Protein AF-A0A2V8G5S5-F1 (afdb_monomer)

Structure (mmCIF, N/CA/C/O backbone):
data_AF-A0A2V8G5S5-F1
#
_entry.id   AF-A0A2V8G5S5-F1
#
loop_
_atom_site.group_PDB
_atom_site.id
_atom_site.type_symbol
_atom_site.label_atom_id
_atom_site.label_alt_id
_atom_site.label_comp_id
_atom_site.label_asym_id
_atom_site.label_entity_id
_atom_site.label_seq_id
_atom_site.pdbx_PDB_ins_code
_atom_site.Cartn_x
_atom_site.Cartn_y
_atom_site.Cartn_z
_atom_site.occupancy
_atom_site.B_iso_or_equiv
_atom_site.auth_seq_id
_atom_site.auth_comp_id
_atom_site.auth_asym_id
_atom_site.auth_atom_id
_atom_site.pdbx_PDB_model_num
ATOM 1 N N . MET A 1 1 ? 33.294 -51.154 -13.057 1.00 54.50 1 MET A N 1
ATOM 2 C CA . MET A 1 1 ? 32.362 -50.187 -13.689 1.00 54.50 1 MET A CA 1
ATOM 3 C C . MET A 1 1 ? 30.948 -50.257 -13.119 1.00 54.50 1 MET A C 1
ATOM 5 O O . MET A 1 1 ? 30.392 -49.213 -12.820 1.00 54.50 1 MET A O 1
ATOM 9 N N . THR A 1 2 ? 30.385 -51.440 -12.871 1.00 52.16 2 THR A N 1
ATOM 10 C CA . THR A 1 2 ? 29.010 -51.625 -12.357 1.00 52.16 2 THR A CA 1
ATOM 11 C C . THR A 1 2 ? 28.725 -50.939 -11.013 1.00 52.16 2 THR A C 1
ATOM 13 O O . THR A 1 2 ? 27.671 -50.340 -10.860 1.00 52.16 2 THR A O 1
ATOM 16 N N . ARG A 1 3 ? 29.678 -50.915 -10.066 1.00 47.66 3 ARG A N 1
ATOM 17 C CA . ARG A 1 3 ? 29.487 -50.247 -8.757 1.00 47.66 3 ARG A CA 1
ATOM 18 C C . ARG A 1 3 ? 29.472 -48.708 -8.816 1.00 47.66 3 ARG A C 1
ATOM 20 O O . ARG A 1 3 ? 28.821 -48.084 -7.989 1.00 47.66 3 ARG A O 1
ATOM 27 N N . LEU A 1 4 ? 30.144 -48.103 -9.801 1.00 49.38 4 LEU A N 1
ATOM 28 C CA . LEU A 1 4 ? 30.165 -46.644 -10.006 1.00 49.38 4 LEU A CA 1
ATOM 29 C C . LEU A 1 4 ? 28.876 -46.144 -10.676 1.00 49.38 4 LEU A C 1
ATOM 31 O O . LEU A 1 4 ? 28.381 -45.076 -10.333 1.00 49.38 4 LEU A O 1
ATOM 35 N N . ILE A 1 5 ? 28.291 -46.952 -11.565 1.00 56.41 5 ILE A N 1
ATOM 36 C CA . ILE A 1 5 ? 27.009 -46.651 -12.218 1.00 56.41 5 ILE A CA 1
ATOM 37 C C . ILE A 1 5 ? 25.855 -46.745 -11.208 1.00 56.41 5 ILE A C 1
ATOM 39 O O . ILE A 1 5 ? 24.982 -45.884 -11.203 1.00 56.41 5 ILE A O 1
ATOM 43 N N . SER A 1 6 ? 25.880 -47.723 -10.294 1.00 50.94 6 SER A N 1
ATOM 44 C CA . SER A 1 6 ? 24.874 -47.837 -9.227 1.00 50.94 6 SER A CA 1
ATOM 45 C C . SER A 1 6 ? 24.941 -46.689 -8.211 1.00 50.94 6 SER A C 1
ATOM 47 O O . SER A 1 6 ? 23.897 -46.223 -7.768 1.00 50.94 6 SER A O 1
ATOM 49 N N . ALA A 1 7 ? 26.139 -46.194 -7.875 1.00 52.56 7 ALA A N 1
ATOM 50 C CA . ALA A 1 7 ? 26.301 -45.033 -6.994 1.00 52.56 7 ALA A CA 1
ATOM 51 C C . ALA A 1 7 ? 25.829 -43.726 -7.659 1.00 52.56 7 ALA A C 1
ATOM 53 O O . ALA A 1 7 ? 25.175 -42.914 -7.009 1.00 52.56 7 ALA A O 1
ATOM 54 N N . ALA A 1 8 ? 26.083 -43.553 -8.962 1.00 54.91 8 ALA A N 1
ATOM 55 C CA . ALA A 1 8 ? 25.561 -42.425 -9.736 1.00 54.91 8 ALA A CA 1
ATOM 56 C C . ALA A 1 8 ? 24.026 -42.471 -9.873 1.00 54.91 8 ALA A C 1
ATOM 58 O O . ALA A 1 8 ? 23.377 -41.437 -9.750 1.00 54.91 8 ALA A O 1
ATOM 59 N N . LEU A 1 9 ? 23.431 -43.661 -10.045 1.00 53.91 9 LEU A N 1
ATOM 60 C CA . LEU A 1 9 ? 21.970 -43.829 -10.055 1.00 53.91 9 LEU A CA 1
ATOM 61 C C . LEU A 1 9 ? 21.334 -43.545 -8.685 1.00 53.91 9 LEU A C 1
ATOM 63 O O . LEU A 1 9 ? 20.266 -42.949 -8.627 1.00 53.91 9 LEU A O 1
ATOM 67 N N . LEU A 1 10 ? 21.984 -43.936 -7.584 1.00 53.97 10 LEU A N 1
ATOM 68 C CA . LEU A 1 10 ? 21.520 -43.641 -6.222 1.00 53.97 10 LEU A CA 1
ATOM 69 C C . LEU A 1 10 ? 21.639 -42.150 -5.871 1.00 53.97 10 LEU A C 1
ATOM 71 O O . LEU A 1 10 ? 20.779 -41.639 -5.166 1.00 53.97 10 LEU A O 1
ATOM 75 N N . LEU A 1 11 ? 22.635 -41.437 -6.410 1.00 53.69 11 LEU A N 1
ATOM 76 C CA . LEU A 1 11 ? 22.745 -39.973 -6.308 1.00 53.69 11 LEU A CA 1
ATOM 77 C C . LEU A 1 11 ? 21.720 -39.233 -7.189 1.00 53.69 11 LEU A C 1
ATOM 79 O O . LEU A 1 11 ? 21.253 -38.169 -6.799 1.00 53.69 11 LEU A O 1
ATOM 83 N N . LEU A 1 12 ? 21.317 -39.810 -8.328 1.00 51.91 12 LEU A N 1
ATOM 84 C CA . LEU A 1 12 ? 20.213 -39.311 -9.167 1.00 51.91 12 LEU A CA 1
ATOM 85 C C . LEU A 1 12 ? 18.824 -39.591 -8.560 1.00 51.91 12 LEU A C 1
ATOM 87 O O . LEU A 1 12 ? 17.897 -38.816 -8.776 1.00 51.91 12 LEU A O 1
ATOM 91 N N . LEU A 1 13 ? 18.680 -40.667 -7.780 1.00 49.03 13 LEU A N 1
ATOM 92 C CA . LEU A 1 13 ? 17.460 -41.006 -7.030 1.00 49.03 13 LEU A CA 1
ATOM 93 C C . LEU A 1 13 ? 17.391 -40.336 -5.647 1.00 49.03 13 LEU A C 1
ATOM 95 O O . LEU A 1 13 ? 16.320 -40.289 -5.050 1.00 49.03 13 LEU A O 1
ATOM 99 N N . ALA A 1 14 ? 18.507 -39.789 -5.158 1.00 43.12 14 ALA A N 1
ATOM 100 C CA . ALA A 1 14 ? 18.584 -38.943 -3.968 1.00 43.12 14 ALA A CA 1
ATOM 101 C C . ALA A 1 14 ? 18.381 -37.451 -4.291 1.00 43.12 14 ALA A C 1
ATOM 103 O O . ALA A 1 14 ? 18.817 -36.583 -3.532 1.00 43.12 14 ALA A O 1
ATOM 104 N N . ALA A 1 15 ? 17.701 -37.133 -5.400 1.00 47.72 15 ALA A N 1
ATOM 105 C CA . ALA A 1 15 ? 17.061 -35.833 -5.523 1.00 47.72 15 ALA A CA 1
ATOM 106 C C . ALA A 1 15 ? 16.118 -35.673 -4.317 1.00 47.72 15 ALA A C 1
ATOM 108 O O . ALA A 1 15 ? 15.362 -36.604 -4.021 1.00 47.72 15 ALA A O 1
ATOM 109 N N . PRO A 1 16 ? 16.152 -34.547 -3.586 1.00 44.97 16 PRO A N 1
ATOM 110 C CA . PRO A 1 16 ? 15.206 -34.348 -2.508 1.00 44.97 16 PRO A CA 1
ATOM 111 C C . PRO A 1 16 ? 13.803 -34.426 -3.114 1.00 44.97 16 PRO A C 1
ATOM 113 O O . PRO A 1 16 ? 13.410 -33.580 -3.913 1.00 44.97 16 PRO A O 1
ATOM 116 N N . ALA A 1 17 ? 13.038 -35.443 -2.715 1.00 45.62 17 ALA A N 1
ATOM 117 C CA . ALA A 1 17 ? 11.616 -35.605 -3.009 1.00 45.62 17 ALA A CA 1
ATOM 118 C C . ALA A 1 17 ? 10.755 -34.565 -2.259 1.00 45.62 17 ALA A C 1
ATOM 120 O O . ALA A 1 17 ? 9.643 -34.846 -1.826 1.00 45.62 17 ALA A O 1
ATOM 121 N N . GLY A 1 18 ? 11.278 -33.353 -2.088 1.00 42.47 18 GLY A N 1
ATOM 122 C CA . GLY A 1 18 ? 10.498 -32.164 -1.835 1.00 42.47 18 GLY A CA 1
ATOM 123 C C . GLY A 1 18 ? 10.305 -31.475 -3.172 1.00 42.47 18 GLY A C 1
ATOM 124 O O . GLY A 1 18 ? 11.029 -30.537 -3.488 1.00 42.47 18 GLY A O 1
ATOM 125 N N . ALA A 1 19 ? 9.331 -31.924 -3.965 1.00 45.88 19 ALA A N 1
ATOM 126 C CA . ALA A 1 19 ? 8.718 -31.002 -4.906 1.00 45.88 19 ALA A CA 1
ATOM 127 C C . ALA A 1 19 ? 8.037 -29.930 -4.045 1.00 45.88 19 ALA A C 1
ATOM 129 O O . ALA A 1 19 ? 6.900 -30.098 -3.607 1.00 45.88 19 ALA A O 1
ATOM 130 N N . ALA A 1 20 ? 8.773 -28.871 -3.707 1.00 51.22 20 ALA A N 1
ATOM 131 C CA . ALA A 1 20 ? 8.175 -27.661 -3.182 1.00 51.22 20 ALA A CA 1
ATOM 132 C C . ALA A 1 20 ? 7.328 -27.105 -4.326 1.00 51.22 20 ALA A C 1
ATOM 134 O O . ALA A 1 20 ? 7.839 -26.482 -5.253 1.00 51.22 20 ALA A O 1
ATOM 135 N N . SER A 1 21 ? 6.042 -27.446 -4.326 1.00 68.69 21 SER A N 1
ATOM 136 C CA . SER A 1 21 ? 5.095 -26.808 -5.225 1.00 68.69 21 SER A CA 1
ATOM 137 C C . SER A 1 21 ? 5.083 -25.324 -4.881 1.00 68.69 21 SER A C 1
ATOM 139 O O . SER A 1 21 ? 4.935 -24.973 -3.717 1.00 68.69 21 SER A O 1
ATOM 141 N N . SER A 1 22 ? 5.230 -24.445 -5.869 1.00 81.19 22 SER A N 1
ATOM 142 C CA . SER A 1 22 ? 5.062 -23.000 -5.658 1.00 81.19 22 SER A CA 1
ATOM 143 C C . SER A 1 22 ? 3.600 -22.618 -5.390 1.00 81.19 22 SER A C 1
ATOM 145 O O . SER A 1 22 ? 3.324 -21.484 -5.012 1.00 81.19 22 SER A O 1
ATOM 147 N N . PHE A 1 23 ? 2.665 -23.557 -5.575 1.00 89.50 23 PHE A N 1
ATOM 148 C CA . PHE A 1 23 ? 1.223 -23.344 -5.467 1.00 89.50 23 PHE A CA 1
ATOM 149 C C . PHE A 1 23 ? 0.555 -24.385 -4.564 1.00 89.50 23 PHE A C 1
ATOM 151 O O . PHE A 1 23 ? 1.030 -25.522 -4.477 1.00 89.50 23 PHE A O 1
ATOM 158 N N . ASP A 1 24 ? -0.560 -24.025 -3.920 1.00 88.50 24 ASP A N 1
ATOM 159 C CA . ASP A 1 24 ? -1.334 -24.980 -3.110 1.00 88.50 24 ASP A CA 1
ATOM 160 C C . ASP A 1 24 ? -1.749 -26.188 -3.982 1.00 88.50 24 ASP A C 1
ATOM 162 O O . ASP A 1 24 ? -2.400 -26.007 -5.015 1.00 88.50 24 ASP A O 1
ATOM 166 N N . PRO A 1 25 ? -1.409 -27.435 -3.598 1.00 87.19 25 PRO A N 1
ATOM 167 C CA . PRO A 1 25 ? -1.705 -28.625 -4.400 1.00 87.19 25 PRO A CA 1
ATOM 168 C C . PRO A 1 25 ? -3.206 -28.905 -4.577 1.00 87.19 25 PRO A C 1
ATOM 170 O O . PRO A 1 25 ? -3.583 -29.754 -5.383 1.00 87.19 25 PRO A O 1
ATOM 173 N N . ARG A 1 26 ? -4.087 -28.223 -3.832 1.00 87.94 26 ARG A N 1
ATOM 174 C CA . ARG A 1 26 ? -5.545 -28.300 -4.023 1.00 87.94 26 ARG A CA 1
ATOM 175 C C . ARG A 1 26 ? -6.038 -27.431 -5.178 1.00 87.94 26 ARG A C 1
ATOM 177 O O . ARG A 1 26 ? -7.208 -27.539 -5.557 1.00 87.94 26 ARG A O 1
ATOM 184 N N . TYR A 1 27 ? -5.201 -26.554 -5.721 1.00 91.75 27 TYR A N 1
ATOM 185 C CA . TYR A 1 27 ? -5.570 -25.702 -6.844 1.00 91.75 27 TYR A CA 1
ATOM 186 C C . TYR A 1 27 ? -5.623 -26.494 -8.142 1.00 91.75 27 TYR A C 1
ATOM 188 O O . TYR A 1 27 ? -4.686 -27.179 -8.545 1.00 91.75 27 TYR A O 1
ATOM 196 N N . ARG A 1 28 ? -6.775 -26.398 -8.803 1.00 94.44 28 ARG A N 1
ATOM 197 C CA . ARG A 1 28 ? -7.067 -26.979 -10.107 1.00 94.44 28 ARG A CA 1
ATOM 198 C C . ARG A 1 28 ? -6.999 -25.856 -11.127 1.00 94.44 28 ARG A C 1
ATOM 200 O O . ARG A 1 28 ? -7.981 -25.154 -11.373 1.00 94.44 28 ARG A O 1
ATOM 207 N N . PHE A 1 29 ? -5.813 -25.678 -11.694 1.00 95.69 29 PHE A N 1
ATOM 208 C CA . PHE A 1 29 ? -5.581 -24.638 -12.682 1.00 95.69 29 PHE A CA 1
ATOM 209 C C . PHE A 1 29 ? -6.326 -24.920 -13.989 1.00 95.69 29 PHE A C 1
ATOM 211 O O . PHE A 1 29 ? -6.363 -26.042 -14.497 1.00 95.69 29 PHE A O 1
ATOM 218 N N . ARG A 1 30 ? -6.894 -23.858 -14.551 1.00 97.50 30 ARG A N 1
ATOM 219 C CA . ARG A 1 30 ? -7.439 -23.776 -15.904 1.00 97.50 30 ARG A CA 1
ATOM 220 C C . ARG A 1 30 ? -6.658 -22.722 -16.674 1.00 97.50 30 ARG A C 1
ATOM 222 O O . ARG A 1 30 ? -5.983 -21.885 -16.082 1.00 97.50 30 ARG A O 1
ATOM 229 N N . ARG A 1 31 ? -6.750 -22.779 -18.001 1.00 97.81 31 ARG A N 1
ATOM 230 C CA . ARG A 1 31 ? -6.117 -21.811 -18.900 1.00 97.81 31 ARG A CA 1
ATOM 231 C C . ARG A 1 31 ? -7.164 -21.033 -19.684 1.00 97.81 31 ARG A C 1
ATOM 233 O O . ARG A 1 31 ? -8.139 -21.622 -20.148 1.00 97.81 31 ARG A O 1
ATOM 240 N N . LEU A 1 32 ? -6.913 -19.746 -19.870 1.00 98.44 32 LEU A N 1
ATOM 241 C CA . LEU A 1 32 ? -7.652 -18.840 -20.737 1.00 98.44 32 LEU A CA 1
ATOM 242 C C . LEU A 1 32 ? -6.658 -18.236 -21.745 1.00 98.44 32 LEU A C 1
ATOM 244 O O . LEU A 1 32 ? -5.900 -17.338 -21.378 1.00 98.44 32 LEU A O 1
ATOM 248 N N . PRO A 1 33 ? -6.584 -18.773 -22.976 1.00 98.44 33 PRO A N 1
ATOM 249 C CA . PRO A 1 33 ? -5.738 -18.211 -24.022 1.00 98.44 33 PRO A CA 1
ATOM 250 C C . PRO A 1 33 ? -6.378 -16.964 -24.646 1.00 98.44 33 PRO A C 1
ATOM 252 O O . PRO A 1 33 ? -7.592 -16.921 -24.855 1.00 98.44 33 PRO A O 1
ATOM 255 N N . THR A 1 34 ? -5.544 -15.990 -24.988 1.00 98.19 34 THR A N 1
ATOM 256 C CA . THR A 1 34 ? -5.871 -14.806 -25.791 1.00 98.19 34 THR A CA 1
ATOM 257 C C . THR A 1 34 ? -4.921 -14.728 -26.997 1.00 98.19 34 THR A C 1
ATOM 259 O O . THR A 1 34 ? -4.270 -15.722 -27.324 1.00 98.19 34 THR A O 1
ATOM 262 N N . GLU A 1 35 ? -4.854 -13.591 -27.697 1.00 97.12 35 GLU A N 1
ATOM 263 C CA . GLU A 1 35 ? -3.946 -13.424 -28.841 1.00 97.12 35 GLU A CA 1
ATOM 264 C C . GLU A 1 35 ? -2.476 -13.419 -28.395 1.00 97.12 35 GLU A C 1
ATOM 266 O O . GLU A 1 35 ? -1.646 -14.092 -29.007 1.00 97.12 35 GLU A O 1
ATOM 271 N N . HIS A 1 36 ? -2.171 -12.720 -27.297 1.00 97.88 36 HIS A N 1
ATOM 272 C CA . HIS A 1 36 ? -0.804 -12.494 -26.820 1.00 97.88 36 HIS A CA 1
ATOM 273 C C . HIS A 1 36 ? -0.503 -13.121 -25.450 1.00 97.88 36 HIS A C 1
ATOM 275 O O . HIS A 1 36 ? 0.644 -13.080 -24.989 1.00 97.88 36 HIS A O 1
ATOM 281 N N . PHE A 1 37 ? -1.497 -13.718 -24.783 1.00 98.44 37 PHE A N 1
ATOM 282 C CA . PHE A 1 37 ? -1.347 -14.244 -23.426 1.00 98.44 37 PHE A CA 1
ATOM 283 C C . PHE A 1 37 ? -1.980 -15.621 -23.218 1.00 98.44 37 PHE A C 1
ATOM 285 O O . PHE A 1 37 ? -2.899 -16.047 -23.917 1.00 98.44 37 PHE A O 1
ATOM 292 N N . ILE A 1 38 ? -1.496 -16.321 -22.190 1.00 98.50 38 ILE A N 1
ATOM 293 C CA . ILE A 1 38 ? -2.189 -17.468 -21.594 1.00 98.50 38 ILE A CA 1
ATOM 294 C C . ILE A 1 38 ? -2.334 -17.194 -20.103 1.00 98.50 38 ILE A C 1
ATOM 296 O O . ILE A 1 38 ? -1.340 -17.213 -19.376 1.00 98.50 38 ILE A O 1
ATOM 300 N N . VAL A 1 39 ? -3.569 -16.971 -19.654 1.00 98.50 39 VAL A N 1
ATOM 301 C CA . VAL A 1 39 ? -3.878 -16.754 -18.237 1.00 98.50 39 VAL A CA 1
ATOM 302 C C . VAL A 1 39 ? -4.182 -18.094 -17.568 1.00 98.50 39 VAL A C 1
ATOM 304 O O . VAL A 1 39 ? -5.139 -18.777 -17.933 1.00 98.50 39 VAL A O 1
ATOM 307 N N . TYR A 1 40 ? -3.369 -18.475 -16.590 1.00 97.88 40 TYR A N 1
ATOM 308 C CA . TYR A 1 40 ? -3.563 -19.610 -15.697 1.00 97.88 40 TYR A CA 1
ATOM 309 C C . TYR A 1 40 ? -4.219 -19.114 -14.414 1.00 97.88 40 TYR A C 1
ATOM 311 O O . TYR A 1 40 ? -3.721 -18.186 -13.788 1.00 97.88 40 TYR A O 1
ATOM 319 N N . PHE A 1 41 ? -5.324 -19.733 -14.022 1.00 96.62 41 PHE A N 1
ATOM 320 C CA . PHE A 1 41 ? -6.088 -19.357 -12.830 1.00 96.62 41 PHE A CA 1
ATOM 321 C C . PHE A 1 41 ? -6.697 -20.607 -12.204 1.00 96.62 41 PHE A C 1
ATOM 323 O O . PHE A 1 41 ? -6.937 -21.596 -12.908 1.00 96.62 41 PHE A O 1
ATOM 330 N N . HIS A 1 42 ? -6.962 -20.593 -10.901 1.00 94.69 42 HIS A N 1
ATOM 331 C CA . HIS A 1 42 ? -7.543 -21.752 -10.215 1.00 94.69 42 HIS A CA 1
ATOM 332 C C . HIS A 1 42 ? -9.053 -21.586 -9.981 1.00 94.69 42 HIS A C 1
ATOM 334 O O . HIS A 1 42 ? -9.720 -20.704 -10.536 1.00 94.69 42 HIS A O 1
ATOM 340 N N . GLN A 1 43 ? -9.669 -22.533 -9.277 1.00 93.56 43 GLN A N 1
ATOM 341 C CA . GLN A 1 43 ? -11.100 -22.490 -8.987 1.00 93.56 43 GLN A CA 1
ATOM 342 C C . GLN A 1 43 ? -11.508 -21.193 -8.259 1.00 93.56 43 GLN A C 1
ATOM 344 O O . GLN A 1 43 ? -10.815 -20.710 -7.379 1.00 93.56 43 GLN A O 1
ATOM 349 N N . GLY A 1 44 ? -12.668 -20.630 -8.608 1.00 89.31 44 GLY A N 1
ATOM 350 C CA . GLY A 1 44 ? -13.168 -19.382 -8.007 1.00 89.31 44 GLY A CA 1
ATOM 351 C C . GLY A 1 44 ? -12.714 -18.092 -8.702 1.00 89.31 44 GLY A C 1
ATOM 352 O O . GLY A 1 44 ? -13.397 -17.083 -8.578 1.00 89.31 44 GLY A O 1
ATOM 353 N N . GLU A 1 45 ? -11.664 -18.124 -9.527 1.00 92.31 45 GLU A N 1
ATOM 354 C CA . GLU A 1 45 ? -11.076 -16.909 -10.125 1.00 92.31 45 GLU A CA 1
ATOM 355 C C . GLU A 1 45 ? -11.501 -16.630 -11.574 1.00 92.31 45 GLU A C 1
ATOM 357 O O . GLU A 1 45 ? -11.005 -15.697 -12.196 1.00 92.31 45 GLU A O 1
ATOM 362 N N . ALA A 1 46 ? -12.424 -17.410 -12.147 1.00 93.19 46 ALA A N 1
ATOM 363 C CA . ALA A 1 46 ? -12.746 -17.337 -13.580 1.00 93.19 46 ALA A CA 1
ATOM 364 C C . ALA A 1 46 ? -13.148 -15.928 -14.056 1.00 93.19 46 ALA A C 1
ATOM 366 O O . ALA A 1 46 ? -12.752 -15.505 -15.141 1.00 93.19 46 ALA A O 1
ATOM 367 N N . ARG A 1 47 ? -13.908 -15.189 -13.237 1.00 90.38 47 ARG A N 1
ATOM 368 C CA . ARG A 1 47 ? -14.298 -13.804 -13.539 1.00 90.38 47 ARG A CA 1
ATOM 369 C C . ARG A 1 47 ? -13.095 -12.861 -13.513 1.00 90.38 47 ARG A C 1
ATOM 371 O O . ARG A 1 47 ? -12.923 -12.072 -14.436 1.00 90.38 47 ARG A O 1
ATOM 378 N N . LEU A 1 48 ? -12.256 -12.984 -12.486 1.00 91.56 48 LEU A N 1
ATOM 379 C CA . LEU A 1 48 ? -11.058 -12.166 -12.321 1.00 91.56 48 LEU A CA 1
ATOM 380 C C . LEU A 1 48 ? -10.050 -12.428 -13.452 1.00 91.56 48 LEU A C 1
ATOM 382 O O . LEU A 1 48 ? -9.501 -11.487 -14.015 1.00 91.56 48 LEU A O 1
ATOM 386 N N . ALA A 1 49 ? -9.892 -13.690 -13.861 1.00 95.62 49 ALA A N 1
ATOM 387 C CA . ALA A 1 49 ? -9.057 -14.093 -14.990 1.00 95.62 49 ALA A CA 1
ATOM 388 C C . ALA A 1 49 ? -9.559 -13.528 -16.328 1.00 95.62 49 ALA A C 1
ATOM 390 O O . ALA A 1 49 ? -8.755 -13.057 -17.127 1.00 95.62 49 ALA A O 1
ATOM 391 N N . ALA A 1 50 ? -10.875 -13.532 -16.571 1.00 95.81 50 ALA A N 1
ATOM 392 C CA . ALA A 1 50 ? -11.456 -12.935 -17.775 1.00 95.81 50 ALA A CA 1
ATOM 393 C C . ALA A 1 50 ? -11.223 -11.416 -17.837 1.00 95.81 50 ALA A C 1
ATOM 395 O O . ALA A 1 50 ? -10.898 -10.880 -18.896 1.00 95.81 50 ALA A O 1
ATOM 396 N N . ARG A 1 51 ? -11.335 -10.730 -16.693 1.00 93.44 51 ARG A N 1
ATOM 397 C CA . ARG A 1 51 ? -11.043 -9.297 -16.574 1.00 93.44 51 ARG A CA 1
ATOM 398 C C . ARG A 1 51 ? -9.560 -9.002 -16.809 1.00 93.44 51 ARG A C 1
ATOM 400 O O . ARG A 1 51 ? -9.236 -8.143 -17.623 1.00 93.44 51 ARG A O 1
ATOM 407 N N . LEU A 1 52 ? -8.671 -9.764 -16.169 1.00 95.81 52 LEU A N 1
ATOM 408 C CA . LEU A 1 52 ? -7.225 -9.649 -16.361 1.00 95.81 52 LEU A CA 1
ATOM 409 C C . LEU A 1 52 ? -6.815 -9.909 -17.817 1.00 95.81 52 LEU A C 1
ATOM 411 O O . LEU A 1 52 ? -5.964 -9.204 -18.337 1.00 95.81 52 LEU A O 1
ATOM 415 N N . ALA A 1 53 ? -7.441 -10.872 -18.497 1.00 98.06 53 ALA A N 1
ATOM 416 C CA . ALA A 1 53 ? -7.182 -11.149 -19.908 1.00 98.06 53 ALA A CA 1
ATOM 417 C C . ALA A 1 53 ? -7.511 -9.948 -20.816 1.00 98.06 53 ALA A C 1
ATOM 419 O O . ALA A 1 53 ? -6.745 -9.637 -21.726 1.00 98.06 53 ALA A O 1
ATOM 420 N N . ALA A 1 54 ? -8.622 -9.249 -20.556 1.00 97.44 54 ALA A N 1
ATOM 421 C CA . ALA A 1 54 ? -8.985 -8.043 -21.300 1.00 97.44 54 ALA A CA 1
ATOM 422 C C . ALA A 1 54 ? -7.998 -6.891 -21.045 1.00 97.44 54 ALA A C 1
ATOM 424 O O . ALA A 1 54 ? -7.543 -6.257 -21.997 1.00 97.44 54 ALA A O 1
ATOM 425 N N . ILE A 1 55 ? -7.632 -6.674 -19.776 1.00 96.62 55 ILE A N 1
ATOM 426 C CA . ILE A 1 55 ? -6.605 -5.704 -19.369 1.00 96.62 55 ILE A CA 1
ATOM 427 C C . ILE A 1 55 ? -5.278 -6.019 -20.067 1.00 96.62 55 ILE A C 1
ATOM 429 O O . ILE A 1 55 ? -4.666 -5.128 -20.644 1.00 96.62 55 ILE A O 1
ATOM 433 N N . ALA A 1 56 ? -4.861 -7.286 -20.078 1.00 97.81 56 ALA A N 1
ATOM 434 C CA . ALA A 1 56 ? -3.585 -7.700 -20.643 1.00 97.81 56 ALA A CA 1
ATOM 435 C C . ALA A 1 56 ? -3.468 -7.384 -22.138 1.00 97.81 56 ALA A C 1
ATOM 437 O O . ALA A 1 56 ? -2.465 -6.823 -22.579 1.00 97.81 56 ALA A O 1
ATOM 438 N N . GLU A 1 57 ? -4.509 -7.687 -22.916 1.00 97.69 57 GLU A N 1
ATOM 439 C CA . GLU A 1 57 ? -4.552 -7.377 -24.349 1.00 97.69 57 GLU A CA 1
ATOM 440 C C . GLU A 1 57 ? -4.573 -5.872 -24.634 1.00 97.69 57 GLU A C 1
ATOM 442 O O . GLU A 1 57 ? -4.012 -5.414 -25.630 1.00 97.69 57 GLU A O 1
ATOM 447 N N . GLU A 1 58 ? -5.206 -5.080 -23.771 1.00 96.25 58 GLU A N 1
ATOM 448 C CA . GLU A 1 58 ? -5.170 -3.624 -23.875 1.00 96.25 58 GLU A CA 1
ATOM 449 C C . GLU A 1 58 ? -3.769 -3.078 -23.569 1.00 96.25 58 GLU A C 1
ATOM 451 O O . GLU A 1 58 ? -3.207 -2.352 -24.392 1.00 96.25 58 GLU A O 1
ATOM 456 N N . THR A 1 59 ? -3.173 -3.495 -22.447 1.00 95.94 59 THR A N 1
ATOM 457 C CA . THR A 1 59 ? -1.819 -3.105 -22.030 1.00 95.94 59 THR A CA 1
ATOM 458 C C . THR A 1 59 ? -0.767 -3.503 -23.068 1.00 95.94 59 THR A C 1
ATOM 460 O O . THR A 1 59 ? 0.171 -2.750 -23.329 1.00 95.94 59 THR A O 1
ATOM 463 N N . TRP A 1 60 ? -0.928 -4.655 -23.728 1.00 95.81 60 TRP A N 1
ATOM 464 C CA . TRP A 1 60 ? -0.031 -5.079 -24.806 1.00 95.81 60 TRP A CA 1
ATOM 465 C C . TRP A 1 60 ? 0.022 -4.060 -25.950 1.00 95.81 60 TRP A C 1
ATOM 467 O O . TRP A 1 60 ? 1.100 -3.750 -26.455 1.00 95.81 60 TRP A O 1
ATOM 477 N N . ARG A 1 61 ? -1.126 -3.484 -26.330 1.00 92.81 61 ARG A N 1
ATOM 478 C CA . ARG A 1 61 ? -1.203 -2.484 -27.410 1.00 92.81 61 ARG A CA 1
ATOM 479 C C . ARG A 1 61 ? -0.661 -1.124 -26.980 1.00 92.81 61 ARG A C 1
ATOM 481 O O . ARG A 1 61 ? -0.090 -0.413 -27.805 1.00 92.81 61 ARG A O 1
ATOM 488 N N . THR A 1 62 ? -0.860 -0.733 -25.723 1.00 91.88 62 THR A N 1
ATOM 489 C CA . THR A 1 62 ? -0.428 0.586 -25.236 1.00 91.88 62 THR A CA 1
ATOM 490 C C . THR A 1 62 ? 1.080 0.645 -25.004 1.00 91.88 62 THR A C 1
ATOM 492 O O . THR A 1 62 ? 1.709 1.638 -25.377 1.00 91.88 62 THR A O 1
ATOM 495 N N . LEU A 1 63 ? 1.686 -0.430 -24.487 1.00 89.00 63 LEU A N 1
ATOM 496 C CA . LEU A 1 63 ? 3.104 -0.467 -24.112 1.00 89.00 63 LEU A CA 1
ATOM 497 C C . LEU A 1 63 ? 4.078 -0.539 -25.309 1.00 89.00 63 LEU A C 1
ATOM 499 O O . LEU A 1 63 ? 5.274 -0.288 -25.157 1.00 89.00 63 LEU A O 1
ATOM 503 N N . GLU A 1 64 ? 3.598 -0.822 -26.524 1.00 81.06 64 GLU A N 1
ATOM 504 C CA . GLU A 1 64 ? 4.440 -0.797 -27.731 1.00 81.06 64 GLU A CA 1
ATOM 505 C C . GLU A 1 64 ? 5.078 0.586 -27.967 1.00 81.06 64 GLU A C 1
ATOM 507 O O . GLU A 1 64 ? 6.228 0.676 -28.411 1.00 81.06 64 GLU A O 1
ATOM 512 N N . ARG A 1 65 ? 4.354 1.672 -27.647 1.00 81.00 65 ARG A N 1
ATOM 513 C CA . ARG A 1 65 ? 4.780 3.047 -27.958 1.00 81.00 65 ARG A CA 1
ATOM 514 C C . ARG A 1 65 ? 5.900 3.571 -27.049 1.00 81.00 65 ARG A C 1
ATOM 516 O O . ARG A 1 65 ? 6.915 3.981 -27.613 1.00 81.00 65 ARG A O 1
ATOM 523 N N . PRO A 1 66 ? 5.787 3.560 -25.703 1.00 82.69 66 PRO A N 1
ATOM 524 C CA . PRO A 1 66 ? 6.804 4.166 -24.829 1.00 82.69 66 PRO A CA 1
ATOM 525 C C . PRO A 1 66 ? 8.162 3.472 -24.938 1.00 82.69 66 PRO A C 1
ATOM 527 O O . PRO A 1 66 ? 9.225 4.090 -24.938 1.00 82.69 66 PRO A O 1
ATOM 530 N N . LEU A 1 67 ? 8.119 2.153 -25.115 1.00 87.56 67 LEU A N 1
ATOM 531 C CA . LEU A 1 67 ? 9.290 1.300 -25.200 1.00 87.56 67 LEU A CA 1
ATOM 532 C C . LEU A 1 67 ? 9.785 1.121 -26.652 1.00 87.56 67 LEU A C 1
ATOM 534 O O . LEU A 1 67 ? 10.857 0.556 -26.872 1.00 87.56 67 LEU A O 1
ATOM 538 N N . GLY A 1 68 ? 9.073 1.640 -27.657 1.00 85.12 68 GLY A N 1
ATOM 539 C CA . GLY A 1 68 ? 9.535 1.684 -29.050 1.00 85.12 68 GLY A CA 1
ATOM 540 C C . GLY A 1 68 ? 9.833 0.309 -29.658 1.00 85.12 68 GLY A C 1
ATOM 541 O O . GLY A 1 68 ? 10.690 0.185 -30.535 1.00 85.12 68 GLY A O 1
ATOM 542 N N . ARG A 1 69 ? 9.178 -0.746 -29.163 1.00 83.56 69 ARG A N 1
ATOM 543 C CA . ARG A 1 69 ? 9.332 -2.118 -29.657 1.00 83.56 69 ARG A CA 1
ATOM 544 C C . ARG A 1 69 ? 8.033 -2.885 -29.469 1.00 83.56 69 ARG A C 1
ATOM 546 O O . ARG A 1 69 ? 7.426 -2.814 -28.405 1.00 83.56 69 ARG A O 1
ATOM 553 N N . LYS A 1 70 ? 7.698 -3.709 -30.463 1.00 89.31 70 LYS A N 1
ATOM 554 C CA . LYS A 1 70 ? 6.621 -4.692 -30.357 1.00 89.31 70 LYS A CA 1
ATOM 555 C C . LYS A 1 70 ? 6.863 -5.623 -29.154 1.00 89.31 70 LYS A C 1
ATOM 557 O O . LYS A 1 70 ? 7.924 -6.265 -29.119 1.00 89.31 70 LYS A O 1
ATOM 562 N N . PRO A 1 71 ? 5.927 -5.714 -28.193 1.00 93.50 71 PRO A N 1
ATOM 563 C CA . PRO A 1 71 ? 6.046 -6.635 -27.070 1.00 93.50 71 PRO A CA 1
ATOM 564 C C . PRO A 1 71 ? 6.132 -8.106 -27.521 1.00 93.50 71 PRO A C 1
ATOM 566 O O . PRO A 1 71 ? 5.796 -8.425 -28.669 1.00 93.50 71 PRO A O 1
ATOM 569 N N . PRO A 1 72 ? 6.588 -9.026 -26.648 1.00 90.19 72 PRO A N 1
ATOM 570 C CA . PRO A 1 72 ? 6.674 -10.443 -26.980 1.00 90.19 72 PRO A CA 1
ATOM 571 C C . PRO A 1 72 ? 5.335 -11.008 -27.486 1.00 90.19 72 PRO A C 1
ATOM 573 O O . PRO A 1 72 ? 4.277 -10.612 -26.992 1.00 90.19 72 PRO A O 1
ATOM 576 N N . PRO A 1 73 ? 5.362 -11.951 -28.447 1.00 91.00 73 PRO A N 1
ATOM 577 C CA . PRO A 1 73 ? 4.145 -12.492 -29.053 1.00 91.00 73 PRO A CA 1
ATOM 578 C C . PRO A 1 73 ? 3.342 -13.389 -28.105 1.00 91.00 73 PRO A C 1
ATOM 580 O O . PRO A 1 73 ? 2.176 -13.641 -28.367 1.00 91.00 73 PRO A O 1
ATOM 583 N N . LEU A 1 74 ? 3.969 -13.902 -27.042 1.00 96.31 74 LEU A N 1
ATOM 584 C CA . LEU A 1 74 ? 3.312 -14.728 -26.039 1.00 96.31 74 LEU A CA 1
ATOM 585 C C . LEU A 1 74 ? 3.923 -14.474 -24.661 1.00 96.31 74 LEU A C 1
ATOM 587 O O . LEU A 1 74 ? 5.144 -14.565 -24.501 1.00 96.31 74 LEU A O 1
ATOM 591 N N . THR A 1 75 ? 3.071 -14.200 -23.677 1.00 97.94 75 THR A N 1
ATOM 592 C CA . THR A 1 75 ? 3.438 -14.096 -22.257 1.00 97.94 75 THR A CA 1
ATOM 593 C C . THR A 1 75 ? 2.475 -14.928 -21.408 1.00 97.94 75 THR A C 1
ATOM 595 O O . THR A 1 75 ? 1.260 -14.901 -21.598 1.00 97.94 75 THR A O 1
ATOM 598 N N . HIS A 1 76 ? 3.012 -15.702 -20.471 1.00 98.25 76 HIS A N 1
ATOM 599 C CA . HIS A 1 76 ? 2.227 -16.485 -19.522 1.00 98.25 76 HIS A CA 1
ATOM 600 C C . HIS A 1 76 ? 1.823 -15.596 -18.345 1.00 98.25 76 HIS A C 1
ATOM 602 O O . HIS A 1 76 ? 2.622 -14.790 -17.882 1.00 98.25 76 HIS A O 1
ATOM 608 N N . VAL A 1 77 ? 0.602 -15.743 -17.844 1.00 98.31 77 VAL A N 1
ATOM 609 C CA . VAL A 1 77 ? 0.116 -14.982 -16.686 1.00 98.31 77 VAL A CA 1
ATOM 610 C C . VAL A 1 77 ? -0.470 -15.959 -15.684 1.00 98.31 77 VAL A C 1
ATOM 612 O O . VAL A 1 77 ? -1.377 -16.702 -16.031 1.00 98.31 77 VAL A O 1
ATOM 615 N N . VAL A 1 78 ? 0.032 -15.993 -14.457 1.00 96.94 78 VAL A N 1
ATOM 616 C CA . VAL A 1 78 ? -0.492 -16.823 -13.371 1.00 96.94 78 VAL A CA 1
ATOM 617 C C . VAL A 1 78 ? -1.218 -15.919 -12.388 1.00 96.94 78 VAL A C 1
ATOM 619 O O . VAL A 1 78 ? -0.595 -15.113 -11.705 1.00 96.94 78 VAL A O 1
ATOM 622 N N . LEU A 1 79 ? -2.535 -16.057 -12.320 1.00 95.75 79 LEU A N 1
ATOM 623 C CA . LEU A 1 79 ? -3.370 -15.430 -11.306 1.00 95.75 79 LEU A CA 1
ATOM 624 C C . LEU A 1 79 ? -3.569 -16.429 -10.165 1.00 95.75 79 LEU A C 1
ATOM 626 O O . LEU A 1 79 ? -3.924 -17.584 -10.419 1.00 95.75 79 LEU A O 1
ATOM 630 N N . VAL A 1 80 ? -3.286 -16.010 -8.929 1.00 93.50 80 VAL A N 1
ATOM 631 C CA . VAL A 1 80 ? -3.401 -16.910 -7.779 1.00 93.50 80 VAL A CA 1
ATOM 632 C C . VAL A 1 80 ? -3.772 -16.212 -6.470 1.00 93.50 80 VAL A C 1
ATOM 634 O O . VAL A 1 80 ? -3.104 -15.302 -5.989 1.00 93.50 80 VAL A O 1
ATOM 637 N N . ASP A 1 81 ? -4.822 -16.706 -5.834 1.00 91.81 81 ASP A N 1
ATOM 638 C CA . ASP A 1 81 ? -5.230 -16.371 -4.473 1.00 91.81 81 ASP A CA 1
ATOM 639 C C . ASP A 1 81 ? -4.580 -17.316 -3.446 1.00 91.81 81 ASP A C 1
ATOM 641 O O . ASP A 1 81 ? -5.186 -18.296 -3.032 1.00 91.81 81 ASP A O 1
ATOM 645 N N . GLN A 1 82 ? -3.328 -17.081 -3.046 1.00 89.75 82 GLN A N 1
ATOM 646 C CA . GLN A 1 82 ? -2.665 -17.860 -1.976 1.00 89.75 82 GLN A CA 1
ATOM 647 C C . GLN A 1 82 ? -1.900 -16.999 -0.965 1.00 89.75 82 GLN A C 1
ATOM 649 O O . GLN A 1 82 ? -1.022 -17.481 -0.257 1.00 89.75 82 GLN A O 1
ATOM 654 N N . SER A 1 83 ? -2.200 -15.710 -0.910 1.00 90.00 83 SER A N 1
ATOM 655 C CA . SER A 1 83 ? -1.539 -14.739 -0.041 1.00 90.00 83 SER A CA 1
ATOM 656 C C . SER A 1 83 ? -2.583 -13.751 0.460 1.00 90.00 83 SER A C 1
ATOM 658 O O . SER A 1 83 ? -3.592 -13.571 -0.211 1.00 90.00 83 SER A O 1
ATOM 660 N N . GLU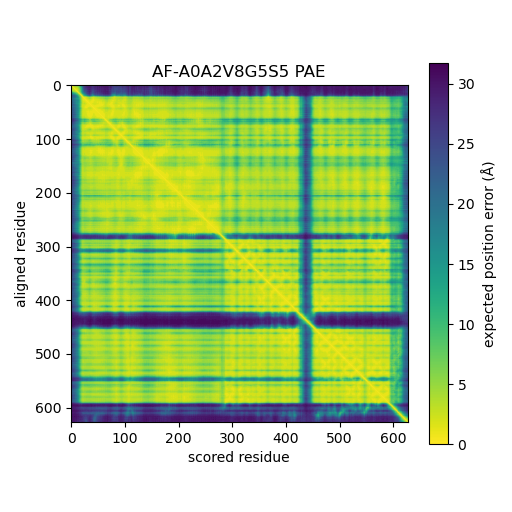 A 1 84 ? -2.350 -13.095 1.594 1.00 89.31 84 GLU A N 1
ATOM 661 C CA . GLU A 1 84 ? -3.108 -11.893 1.988 1.00 89.31 84 GLU A CA 1
ATOM 662 C C . GLU A 1 84 ? -2.447 -10.591 1.520 1.00 89.31 84 GLU A C 1
ATOM 664 O O . GLU A 1 84 ? -2.972 -9.506 1.759 1.00 89.31 84 GLU A O 1
ATOM 669 N N . LEU A 1 85 ? -1.292 -10.695 0.859 1.00 88.06 85 LEU A N 1
ATOM 670 C CA . LEU A 1 85 ? -0.518 -9.566 0.360 1.00 88.06 85 LEU A CA 1
ATOM 671 C C . LEU A 1 85 ? -0.749 -9.384 -1.141 1.00 88.06 85 LEU A C 1
ATOM 673 O O . LEU A 1 85 ? -0.575 -10.327 -1.927 1.00 88.06 85 LEU A O 1
ATOM 677 N N . ALA A 1 86 ? -1.106 -8.162 -1.526 1.00 90.12 86 ALA A N 1
ATOM 678 C CA . ALA A 1 86 ? -1.152 -7.738 -2.917 1.00 90.12 86 ALA A CA 1
ATOM 679 C C . ALA A 1 86 ? 0.275 -7.673 -3.477 1.00 90.12 86 ALA A C 1
ATOM 681 O O . ALA A 1 86 ? 1.150 -7.048 -2.878 1.00 90.12 86 ALA A O 1
ATOM 682 N N . ASN A 1 87 ? 0.532 -8.363 -4.589 1.00 91.38 87 ASN A N 1
ATOM 683 C CA . ASN A 1 87 ? 1.842 -8.367 -5.226 1.00 91.38 87 ASN A CA 1
ATOM 684 C C . ASN A 1 87 ? 1.776 -8.806 -6.697 1.00 91.38 87 ASN A C 1
ATOM 686 O O . ASN A 1 87 ? 0.879 -9.554 -7.104 1.00 91.38 87 ASN A O 1
ATOM 690 N N . GLY A 1 88 ? 2.778 -8.379 -7.460 1.00 94.62 88 GLY A N 1
ATOM 691 C CA . GLY A 1 88 ? 3.079 -8.826 -8.812 1.00 94.62 88 GLY A CA 1
ATOM 692 C C . GLY A 1 88 ? 4.521 -9.327 -8.901 1.00 94.62 88 GLY A C 1
ATOM 693 O O . GLY A 1 88 ? 5.359 -9.042 -8.045 1.00 94.62 88 GLY A O 1
ATOM 694 N N . SER A 1 89 ? 4.814 -10.168 -9.887 1.00 95.88 89 SER A N 1
ATOM 695 C CA . SER A 1 89 ? 6.191 -10.532 -10.224 1.00 95.88 89 SER A CA 1
ATOM 696 C C . SER A 1 89 ? 6.315 -10.892 -11.696 1.00 95.88 89 SER A C 1
ATOM 698 O O . SER A 1 89 ? 5.522 -11.679 -12.216 1.00 95.88 89 SER A O 1
ATOM 700 N N . ALA A 1 90 ? 7.358 -10.391 -12.346 1.00 97.25 90 ALA A N 1
ATOM 701 C CA . ALA A 1 90 ? 7.676 -10.684 -13.732 1.00 97.25 90 ALA A CA 1
ATOM 702 C C . ALA A 1 90 ? 8.969 -11.494 -13.853 1.00 97.25 90 ALA A C 1
ATOM 704 O O . ALA A 1 90 ? 10.035 -11.118 -13.369 1.00 97.25 90 ALA A O 1
ATOM 705 N N . TYR A 1 91 ? 8.885 -12.598 -14.585 1.00 95.19 91 TYR A N 1
ATOM 706 C CA . TYR A 1 91 ? 9.991 -13.495 -14.870 1.00 95.19 91 TYR A CA 1
ATOM 707 C C . TYR A 1 91 ? 10.180 -13.578 -16.382 1.00 95.19 91 TYR A C 1
ATOM 709 O O . TYR A 1 91 ? 9.409 -14.249 -17.067 1.00 95.19 91 TYR A O 1
ATOM 717 N N . PRO A 1 92 ? 11.211 -12.933 -16.945 1.00 93.56 92 PRO A N 1
ATOM 718 C CA . PRO A 1 92 ? 11.553 -13.128 -18.350 1.00 93.56 92 PRO A CA 1
ATOM 719 C C . PRO A 1 92 ? 12.050 -14.557 -18.623 1.00 93.56 92 PRO A C 1
ATOM 721 O O . PRO A 1 92 ? 11.939 -15.059 -19.737 1.00 93.56 92 PRO A O 1
ATOM 724 N N . LEU A 1 93 ? 12.592 -15.254 -17.623 1.00 92.44 93 LEU A N 1
ATOM 725 C CA . LEU A 1 93 ? 13.178 -16.587 -17.775 1.00 92.44 93 LEU A CA 1
ATOM 726 C C . LEU A 1 93 ? 12.473 -17.630 -16.897 1.00 92.44 93 LEU A C 1
ATOM 728 O O . LEU A 1 93 ? 12.070 -17.299 -15.785 1.00 92.44 93 LEU A O 1
ATOM 732 N N . PRO A 1 94 ? 12.364 -18.897 -17.350 1.00 90.81 94 PRO A N 1
ATOM 733 C CA . PRO A 1 94 ? 12.767 -19.406 -18.670 1.00 90.81 94 PRO A CA 1
ATOM 734 C C . PRO A 1 94 ? 11.811 -18.982 -19.800 1.00 90.81 94 PRO A C 1
ATOM 736 O O . PRO A 1 94 ? 12.213 -18.943 -20.961 1.00 90.81 94 PRO A O 1
ATOM 739 N N . TYR A 1 95 ? 10.581 -18.598 -19.463 1.00 91.56 95 TYR A N 1
ATOM 740 C CA . TYR A 1 95 ? 9.579 -18.033 -20.368 1.00 91.56 95 TYR A CA 1
ATOM 741 C C . TYR A 1 95 ? 9.053 -16.741 -19.761 1.00 91.56 95 TYR A C 1
ATOM 743 O O . TYR A 1 95 ? 8.942 -16.672 -18.540 1.00 91.56 95 TYR A O 1
ATOM 751 N N . ASN A 1 96 ? 8.667 -15.776 -20.599 1.00 96.56 96 ASN A N 1
ATOM 752 C CA . ASN A 1 96 ? 7.998 -14.563 -20.133 1.00 96.56 96 ASN A CA 1
ATOM 753 C C . ASN A 1 96 ? 6.745 -14.950 -19.344 1.00 96.56 96 ASN A C 1
ATOM 755 O O . ASN A 1 96 ? 5.784 -15.460 -19.921 1.00 96.56 96 ASN A O 1
ATOM 759 N N . THR A 1 97 ? 6.793 -14.746 -18.033 1.00 97.69 97 THR A N 1
ATOM 760 C CA . THR A 1 97 ? 5.762 -15.158 -17.086 1.00 97.69 97 THR A CA 1
ATOM 761 C C . THR A 1 97 ? 5.517 -14.030 -16.104 1.00 97.69 97 THR A C 1
ATOM 763 O O . THR A 1 97 ? 6.454 -13.545 -15.483 1.00 97.69 97 THR A O 1
ATOM 766 N N . ILE A 1 98 ? 4.265 -13.635 -15.943 1.00 98.38 98 ILE A N 1
ATOM 767 C CA . ILE A 1 98 ? 3.817 -12.715 -14.903 1.00 98.38 98 ILE A CA 1
ATOM 768 C C . ILE A 1 98 ? 3.042 -13.529 -13.874 1.00 98.38 98 ILE A C 1
ATOM 770 O O . ILE A 1 98 ? 2.222 -14.364 -14.247 1.00 98.38 98 ILE A O 1
ATOM 774 N N . LEU A 1 99 ? 3.281 -13.298 -12.591 1.00 96.44 99 LEU A N 1
ATOM 775 C CA . LEU A 1 99 ? 2.478 -13.817 -11.492 1.00 96.44 99 LEU A CA 1
ATOM 776 C C . LEU A 1 99 ? 1.797 -12.638 -10.801 1.00 96.44 99 LEU A C 1
ATOM 778 O O . LEU A 1 99 ? 2.460 -11.668 -10.456 1.00 96.44 99 LEU A O 1
ATOM 782 N N . VAL A 1 100 ? 0.486 -12.728 -10.592 1.00 95.25 100 VAL A N 1
ATOM 783 C CA . VAL A 1 100 ? -0.304 -11.723 -9.870 1.00 95.25 100 VAL A CA 1
ATOM 784 C C . VAL A 1 100 ? -1.033 -12.409 -8.724 1.00 95.25 100 VAL A C 1
ATOM 786 O O . VAL A 1 100 ? -1.737 -13.403 -8.941 1.00 95.25 100 VAL A O 1
ATOM 789 N N . THR A 1 101 ? -0.890 -11.886 -7.504 1.00 91.69 101 THR A N 1
ATOM 790 C CA . THR A 1 101 ? -1.727 -12.344 -6.394 1.00 91.69 101 THR A CA 1
ATOM 791 C C . THR A 1 101 ? -3.129 -11.759 -6.536 1.00 91.69 101 THR A C 1
ATOM 793 O O . THR A 1 101 ? -3.308 -10.569 -6.792 1.00 91.69 101 THR A O 1
ATOM 796 N N . ALA A 1 102 ? -4.156 -12.594 -6.385 1.00 87.62 102 ALA A N 1
ATOM 797 C CA . ALA A 1 102 ? -5.559 -12.202 -6.548 1.00 87.62 102 ALA A CA 1
ATOM 798 C C . ALA A 1 102 ? -6.117 -11.450 -5.321 1.00 87.62 102 ALA A C 1
ATOM 800 O O . ALA A 1 102 ? -7.255 -11.669 -4.904 1.00 87.62 102 ALA A O 1
ATOM 801 N N . VAL A 1 103 ? -5.303 -10.565 -4.745 1.00 86.62 103 VAL A N 1
ATOM 802 C CA . VAL A 1 103 ? -5.630 -9.737 -3.588 1.00 86.62 103 VAL A CA 1
ATOM 803 C C . VAL A 1 103 ? -5.430 -8.281 -3.953 1.00 86.62 103 VAL A C 1
ATOM 805 O O . VAL A 1 103 ? -4.383 -7.892 -4.465 1.00 86.62 103 VAL A O 1
ATOM 808 N N . TRP A 1 104 ? -6.458 -7.487 -3.686 1.00 85.25 104 TRP A N 1
ATOM 809 C CA . TRP A 1 104 ? -6.373 -6.040 -3.771 1.00 85.25 104 TRP A CA 1
ATOM 810 C C . TRP A 1 104 ? -5.803 -5.470 -2.465 1.00 85.25 104 TRP A C 1
ATOM 812 O O . TRP A 1 104 ? -6.189 -5.929 -1.384 1.00 85.25 104 TRP A O 1
ATOM 822 N N . PRO A 1 105 ? -4.908 -4.480 -2.553 1.00 87.56 105 PRO A N 1
ATOM 823 C CA . PRO A 1 105 ? -4.375 -3.793 -1.385 1.00 87.56 105 PRO A CA 1
ATOM 824 C C . PRO A 1 105 ? -5.415 -2.857 -0.760 1.00 87.56 105 PRO A C 1
ATOM 826 O O . PRO A 1 105 ? -6.360 -2.420 -1.425 1.00 87.56 105 PRO A O 1
ATOM 829 N N . ALA A 1 106 ? -5.233 -2.534 0.521 1.00 87.75 106 ALA A N 1
ATOM 830 C CA . ALA A 1 106 ? -5.985 -1.452 1.151 1.00 87.75 106 ALA A CA 1
ATOM 831 C C . ALA A 1 106 ? -5.555 -0.090 0.582 1.00 87.75 106 ALA A C 1
ATOM 833 O O . ALA A 1 106 ? -4.399 0.092 0.195 1.00 87.75 106 ALA A O 1
ATOM 834 N N . GLY A 1 107 ? -6.461 0.892 0.577 1.00 84.06 107 GLY A N 1
ATOM 835 C CA . GLY A 1 107 ? -6.195 2.220 0.013 1.00 84.06 107 GLY A CA 1
ATOM 836 C C . GLY A 1 107 ? -5.038 2.963 0.692 1.00 84.06 107 GLY A C 1
ATOM 837 O O . GLY A 1 107 ? -4.421 3.828 0.077 1.00 84.06 107 GLY A O 1
ATOM 838 N N . SER A 1 108 ? -4.715 2.608 1.941 1.00 86.62 108 SER A N 1
ATOM 839 C CA . SER A 1 108 ? -3.606 3.180 2.715 1.00 86.62 108 SER A CA 1
ATOM 840 C C . SER A 1 108 ? -2.224 2.571 2.418 1.00 86.62 108 SER A C 1
ATOM 842 O O . SER A 1 108 ? -1.251 2.943 3.071 1.00 86.62 108 SER A O 1
ATOM 844 N N . GLU A 1 109 ? -2.118 1.565 1.545 1.00 87.12 109 GLU A N 1
ATOM 845 C CA . GLU A 1 109 ? -0.839 0.917 1.219 1.00 87.12 109 GLU A CA 1
ATOM 846 C C . GLU A 1 109 ? -0.028 1.703 0.163 1.00 87.12 109 GLU A C 1
ATOM 848 O O . GLU A 1 109 ? -0.591 2.317 -0.739 1.00 87.12 109 GLU A O 1
ATOM 853 N N . PHE A 1 110 ? 1.312 1.607 0.212 1.00 80.94 110 PHE A N 1
ATOM 854 C CA . PHE A 1 110 ? 2.270 2.265 -0.711 1.00 80.94 110 PHE A CA 1
ATOM 855 C C . PHE A 1 110 ? 2.330 1.643 -2.123 1.00 80.94 110 PHE A C 1
ATOM 857 O O . PHE A 1 110 ? 3.389 1.524 -2.750 1.00 80.94 110 PHE A O 1
ATOM 864 N N . ILE A 1 111 ? 1.188 1.200 -2.631 1.00 77.38 111 ILE A N 1
ATOM 865 C CA . ILE A 1 111 ? 1.035 0.608 -3.965 1.00 77.38 111 ILE A CA 1
ATOM 866 C C . ILE A 1 111 ? 0.629 1.638 -5.025 1.00 77.38 111 ILE A C 1
ATOM 868 O O . ILE A 1 111 ? 0.722 1.342 -6.211 1.00 77.38 111 ILE A O 1
ATOM 872 N N . GLY A 1 112 ? 0.275 2.855 -4.600 1.00 81.06 112 GLY A N 1
ATOM 873 C CA . GLY A 1 112 ? -0.117 3.963 -5.465 1.00 81.06 112 GLY A CA 1
ATOM 874 C C . GLY A 1 112 ? -1.625 4.203 -5.482 1.00 81.06 112 GLY A C 1
ATOM 875 O O . GLY A 1 112 ? -2.408 3.419 -4.947 1.00 81.06 112 GLY A O 1
ATOM 876 N N . ASN A 1 113 ? -2.019 5.313 -6.095 1.00 85.50 113 ASN A N 1
ATOM 877 C CA . ASN A 1 113 ? -3.416 5.657 -6.307 1.00 85.50 113 ASN A CA 1
ATOM 878 C C . ASN A 1 113 ? -3.998 4.741 -7.400 1.00 85.50 113 ASN A C 1
ATOM 880 O O . ASN A 1 113 ? -3.317 4.545 -8.400 1.00 85.50 113 ASN A O 1
ATOM 884 N N . THR A 1 114 ? -5.186 4.145 -7.252 1.00 89.00 114 THR A N 1
ATOM 885 C CA . THR A 1 114 ? -5.772 3.348 -8.347 1.00 89.00 114 THR A CA 1
ATOM 886 C C . THR A 1 114 ? -7.258 3.072 -8.181 1.00 89.00 114 THR A C 1
ATOM 888 O O . THR A 1 114 ? -7.691 2.697 -7.097 1.00 89.00 114 THR A O 1
ATOM 891 N N . GLU A 1 115 ? -8.013 3.171 -9.276 1.00 89.00 115 GLU A N 1
ATOM 892 C CA . GLU A 1 115 ? -9.388 2.670 -9.389 1.00 89.00 115 GLU A CA 1
ATOM 893 C C . GLU A 1 115 ? -9.436 1.191 -9.820 1.00 89.00 115 GLU A C 1
ATOM 895 O O . GLU A 1 115 ? -10.473 0.523 -9.729 1.00 89.00 115 GLU A O 1
ATOM 900 N N . ASP A 1 116 ? -8.327 0.658 -10.343 1.00 89.31 116 ASP A N 1
ATOM 901 C CA . ASP A 1 116 ? -8.210 -0.723 -10.800 1.00 89.31 116 ASP A CA 1
ATOM 902 C C . ASP A 1 116 ? -6.811 -1.308 -10.575 1.00 89.31 116 ASP A C 1
ATOM 904 O O . ASP A 1 116 ? -5.970 -1.358 -11.480 1.00 89.31 116 ASP A O 1
ATOM 908 N N . TRP A 1 117 ? -6.605 -1.883 -9.389 1.00 90.69 117 TRP A N 1
ATOM 909 C CA . TRP A 1 117 ? -5.333 -2.514 -9.026 1.00 90.69 117 TRP A CA 1
ATOM 910 C C . TRP A 1 117 ? -4.847 -3.557 -10.039 1.00 90.69 117 TRP A C 1
ATOM 912 O O . TRP A 1 117 ? -3.645 -3.638 -10.282 1.00 90.69 117 TRP A O 1
ATOM 922 N N . LEU A 1 118 ? -5.741 -4.331 -10.677 1.00 92.50 118 LEU A N 1
ATOM 923 C CA . LEU A 1 118 ? -5.301 -5.326 -11.664 1.00 92.50 118 LEU A CA 1
ATOM 924 C C . LEU A 1 118 ? -4.644 -4.675 -12.880 1.00 92.50 118 LEU A C 1
ATOM 926 O O . LEU A 1 118 ? -3.677 -5.216 -13.411 1.00 92.50 118 LEU A O 1
ATOM 930 N N . ARG A 1 119 ? -5.171 -3.533 -13.326 1.00 94.69 119 ARG A N 1
ATOM 931 C CA . ARG A 1 119 ? -4.604 -2.776 -14.441 1.00 94.69 119 ARG A CA 1
ATOM 932 C C . ARG A 1 119 ? -3.261 -2.179 -14.063 1.00 94.69 119 ARG A C 1
ATOM 934 O O . ARG A 1 119 ? -2.323 -2.296 -14.854 1.00 94.69 119 ARG A O 1
ATOM 941 N N . LEU A 1 120 ? -3.165 -1.598 -12.870 1.00 94.88 120 LEU A N 1
ATOM 942 C CA . LEU A 1 120 ? -1.928 -1.009 -12.375 1.00 94.88 120 LEU A CA 1
ATOM 943 C C . LEU A 1 120 ? -0.822 -2.068 -12.255 1.00 94.88 120 LEU A C 1
ATOM 945 O O . LEU A 1 120 ? 0.200 -1.966 -12.937 1.00 94.88 120 LEU A O 1
ATOM 949 N N . VAL A 1 121 ? -1.060 -3.134 -11.478 1.00 95.62 121 VAL A N 1
ATOM 950 C CA . VAL A 1 121 ? -0.059 -4.187 -11.244 1.00 95.62 121 VAL A CA 1
ATOM 951 C C . VAL A 1 121 ? 0.318 -4.900 -12.537 1.00 95.62 121 VAL A C 1
ATOM 953 O O . VAL A 1 121 ? 1.494 -5.133 -12.792 1.00 95.62 121 VAL A O 1
ATOM 956 N N . PHE A 1 122 ? -0.644 -5.200 -13.416 1.00 97.56 122 PHE A N 1
ATOM 957 C CA . PHE A 1 122 ? -0.320 -5.864 -14.675 1.00 97.56 122 PHE A CA 1
ATOM 958 C C . PHE A 1 122 ? 0.525 -4.972 -15.590 1.00 97.56 122 PHE A C 1
ATOM 960 O O . PHE A 1 122 ? 1.452 -5.461 -16.230 1.00 97.56 122 PHE A O 1
ATOM 967 N N . THR A 1 123 ? 0.238 -3.668 -15.645 1.00 97.19 123 THR A N 1
ATOM 968 C CA . THR A 1 123 ? 1.026 -2.718 -16.445 1.00 97.19 123 THR A CA 1
ATOM 969 C C . THR A 1 123 ? 2.455 -2.596 -15.916 1.00 97.19 123 THR A C 1
ATOM 971 O O . THR A 1 123 ? 3.396 -2.600 -16.715 1.00 97.19 123 THR A O 1
ATOM 974 N N . HIS A 1 124 ? 2.632 -2.593 -14.592 1.00 97.62 124 HIS A N 1
ATOM 975 C CA . HIS A 1 124 ? 3.946 -2.661 -13.953 1.00 97.62 124 HIS A CA 1
ATOM 976 C C . HIS A 1 124 ? 4.716 -3.922 -14.373 1.00 97.62 124 HIS A C 1
ATOM 978 O O . HIS A 1 124 ? 5.785 -3.841 -14.982 1.00 97.62 124 HIS A O 1
ATOM 984 N N . GLU A 1 125 ? 4.141 -5.104 -14.135 1.00 98.06 125 GLU A N 1
ATOM 985 C CA . GLU A 1 125 ? 4.814 -6.378 -14.413 1.00 98.06 125 GLU A CA 1
ATOM 986 C C . GLU A 1 125 ? 5.057 -6.609 -15.909 1.00 98.06 125 GLU A C 1
ATOM 988 O O . GLU A 1 125 ? 6.076 -7.168 -16.323 1.00 98.06 125 GLU A O 1
ATOM 993 N N . PHE A 1 126 ? 4.143 -6.161 -16.768 1.00 97.88 126 PHE A N 1
ATOM 994 C CA . PHE A 1 126 ? 4.329 -6.284 -18.207 1.00 97.88 126 PHE A CA 1
ATOM 995 C C . PHE A 1 126 ? 5.402 -5.324 -18.734 1.00 97.88 126 PHE A C 1
ATOM 997 O O . PHE A 1 126 ? 6.130 -5.682 -19.666 1.00 97.88 126 PHE A O 1
ATOM 1004 N N . THR A 1 127 ? 5.596 -4.168 -18.088 1.00 97.56 127 THR A N 1
ATOM 1005 C CA . THR A 1 127 ? 6.743 -3.290 -18.363 1.00 97.56 127 THR A CA 1
ATOM 1006 C C . THR A 1 127 ? 8.061 -4.017 -18.134 1.00 97.56 127 THR A C 1
ATOM 1008 O O . THR A 1 127 ? 8.935 -3.959 -19.004 1.00 97.56 127 THR A O 1
ATOM 1011 N N . HIS A 1 128 ? 8.187 -4.791 -17.051 1.00 97.75 128 HIS A N 1
ATOM 1012 C CA . HIS A 1 128 ? 9.360 -5.645 -16.825 1.00 97.75 128 HIS A CA 1
ATOM 1013 C C . HIS A 1 128 ? 9.569 -6.643 -17.963 1.00 97.75 128 HIS A C 1
ATOM 1015 O O . HIS A 1 128 ? 10.678 -6.743 -18.486 1.00 97.75 128 HIS A O 1
ATOM 1021 N N . ILE A 1 129 ? 8.522 -7.336 -18.421 1.00 97.25 129 ILE A N 1
ATOM 1022 C CA . ILE A 1 129 ? 8.636 -8.284 -19.543 1.00 97.25 129 ILE A CA 1
ATOM 1023 C C . ILE A 1 129 ? 9.150 -7.593 -20.814 1.00 97.25 129 ILE A C 1
ATOM 1025 O O . ILE A 1 129 ? 10.126 -8.053 -21.413 1.00 97.25 129 ILE A O 1
ATOM 1029 N N . VAL A 1 130 ? 8.548 -6.474 -21.225 1.00 95.88 130 VAL A N 1
ATOM 1030 C CA . VAL A 1 130 ? 8.955 -5.764 -22.453 1.00 95.88 130 VAL A CA 1
ATOM 1031 C C . VAL A 1 130 ? 10.340 -5.127 -22.309 1.00 95.88 130 VAL A C 1
ATOM 1033 O O . VAL A 1 130 ? 11.105 -5.060 -23.278 1.00 95.88 130 VAL A O 1
ATOM 1036 N N . HIS A 1 131 ? 10.700 -4.687 -21.105 1.00 96.00 131 HIS A N 1
ATOM 1037 C CA . HIS A 1 131 ? 12.001 -4.101 -20.821 1.00 96.00 131 HIS A CA 1
ATOM 1038 C C . HIS A 1 131 ? 13.129 -5.138 -20.825 1.00 96.00 131 HIS A C 1
ATOM 1040 O O . HIS A 1 131 ? 14.154 -4.939 -21.495 1.00 96.00 131 HIS A O 1
ATOM 1046 N N . LEU A 1 132 ? 12.934 -6.233 -20.094 1.00 96.00 132 LEU A N 1
ATOM 1047 C CA . LEU A 1 132 ? 13.966 -7.204 -19.756 1.00 96.00 132 LEU A CA 1
ATOM 1048 C C . LEU A 1 132 ? 14.103 -8.330 -20.791 1.00 96.00 132 LEU A C 1
ATOM 1050 O O . LEU A 1 132 ? 15.197 -8.870 -20.932 1.00 96.00 132 LEU A O 1
ATOM 1054 N N . ASP A 1 133 ? 13.065 -8.642 -21.585 1.00 93.69 133 ASP A N 1
ATOM 1055 C CA . ASP A 1 133 ? 13.155 -9.635 -22.680 1.00 93.69 133 ASP A CA 1
ATOM 1056 C C . ASP A 1 133 ? 14.062 -9.176 -23.840 1.00 93.69 133 ASP A C 1
ATOM 1058 O O . ASP A 1 133 ? 14.319 -9.928 -24.782 1.00 93.69 133 ASP A O 1
ATOM 1062 N N . ARG A 1 134 ? 14.570 -7.940 -23.815 1.00 92.25 134 ARG A N 1
ATOM 1063 C CA . ARG A 1 134 ? 15.407 -7.403 -24.890 1.00 92.25 134 ARG A CA 1
ATOM 1064 C C . ARG A 1 134 ? 16.783 -8.071 -24.944 1.00 92.25 134 ARG A C 1
ATOM 1066 O O . ARG A 1 134 ? 17.563 -8.028 -23.996 1.00 92.25 134 ARG A O 1
ATOM 1073 N N . SER A 1 135 ? 17.117 -8.573 -26.130 1.00 92.75 135 SER A N 1
ATOM 1074 C CA . SER A 1 135 ? 18.430 -9.132 -26.463 1.00 92.75 135 SER A CA 1
ATOM 1075 C C . SER A 1 135 ? 18.925 -8.508 -27.763 1.00 92.75 135 SER A C 1
ATOM 1077 O O . SER A 1 135 ? 18.374 -8.792 -28.827 1.00 92.75 135 SER A O 1
ATOM 1079 N N . GLU A 1 136 ? 19.967 -7.676 -27.698 1.00 93.50 136 GLU A N 1
ATOM 1080 C CA . GLU A 1 136 ? 20.475 -6.927 -28.852 1.00 93.50 136 GLU A CA 1
ATOM 1081 C C . GLU A 1 136 ? 21.969 -7.171 -29.105 1.00 93.50 136 GLU A C 1
ATOM 1083 O O . GLU A 1 136 ? 22.720 -7.614 -28.237 1.00 93.50 136 GLU A O 1
ATOM 1088 N N . GLY A 1 137 ? 22.426 -6.896 -30.331 1.00 94.12 137 GLY A N 1
ATOM 1089 C CA . GLY A 1 137 ? 23.836 -7.056 -30.707 1.00 94.12 137 GLY A CA 1
ATOM 1090 C C . GLY A 1 137 ? 24.368 -8.475 -30.462 1.00 94.12 137 GLY A C 1
ATOM 1091 O O . GLY A 1 137 ? 23.845 -9.437 -31.023 1.00 94.12 137 GLY A O 1
ATOM 1092 N N . TRP A 1 138 ? 25.409 -8.600 -29.631 1.00 94.69 138 TRP A N 1
ATOM 1093 C CA . TRP A 1 138 ? 26.006 -9.890 -29.265 1.00 94.69 138 TRP A CA 1
ATOM 1094 C C . TRP A 1 138 ? 25.013 -10.794 -28.517 1.00 94.69 138 TRP A C 1
ATOM 1096 O O . TRP A 1 138 ? 24.972 -11.997 -28.767 1.00 94.69 138 TRP A O 1
ATOM 1106 N N . ALA A 1 139 ? 24.162 -10.217 -27.662 1.00 94.69 139 ALA A N 1
ATOM 1107 C CA . ALA A 1 139 ? 23.218 -10.963 -26.840 1.00 94.69 139 ALA A CA 1
ATOM 1108 C C . ALA A 1 139 ? 22.129 -11.621 -27.697 1.00 94.69 139 ALA A C 1
ATOM 1110 O O . ALA A 1 139 ? 21.722 -12.749 -27.436 1.00 94.69 139 ALA A O 1
ATOM 1111 N N . ARG A 1 140 ? 21.729 -10.968 -28.798 1.00 95.12 140 ARG A N 1
ATOM 1112 C CA . ARG A 1 140 ? 20.829 -11.553 -29.805 1.00 95.12 140 ARG A CA 1
ATOM 1113 C C . ARG A 1 140 ? 21.423 -12.804 -30.457 1.00 95.12 140 ARG A C 1
ATOM 1115 O O . ARG A 1 140 ? 20.696 -13.761 -30.703 1.00 95.12 140 ARG A O 1
ATOM 1122 N N . ILE A 1 141 ? 22.727 -12.795 -30.741 1.00 96.25 141 ILE A N 1
ATOM 1123 C CA . ILE A 1 141 ? 23.430 -13.947 -31.326 1.00 96.25 141 ILE A CA 1
ATOM 1124 C C . ILE A 1 141 ? 23.474 -15.090 -30.311 1.00 96.25 141 ILE A C 1
ATOM 1126 O O . ILE A 1 141 ? 23.093 -16.210 -30.639 1.00 96.25 141 ILE A O 1
ATOM 1130 N N . VAL A 1 142 ? 23.860 -14.795 -29.066 1.00 95.38 142 VAL A N 1
ATOM 1131 C CA . VAL A 1 142 ? 23.888 -15.782 -27.974 1.00 95.38 142 VAL A CA 1
ATOM 1132 C C . VAL A 1 142 ? 22.501 -16.390 -27.749 1.00 95.38 142 VAL A C 1
ATOM 1134 O O . VAL A 1 142 ? 22.383 -17.613 -27.722 1.00 95.38 142 VAL A O 1
ATOM 1137 N N . ARG A 1 143 ? 21.443 -15.567 -27.695 1.00 93.94 143 ARG A N 1
ATOM 1138 C CA . ARG A 1 143 ? 20.051 -16.036 -27.590 1.00 93.94 143 ARG A CA 1
ATOM 1139 C C . ARG A 1 143 ? 19.643 -16.923 -28.764 1.00 93.94 143 ARG A C 1
ATOM 1141 O O . ARG A 1 143 ? 18.908 -17.884 -28.574 1.00 93.94 143 ARG A O 1
ATOM 1148 N N . GLY A 1 144 ? 20.1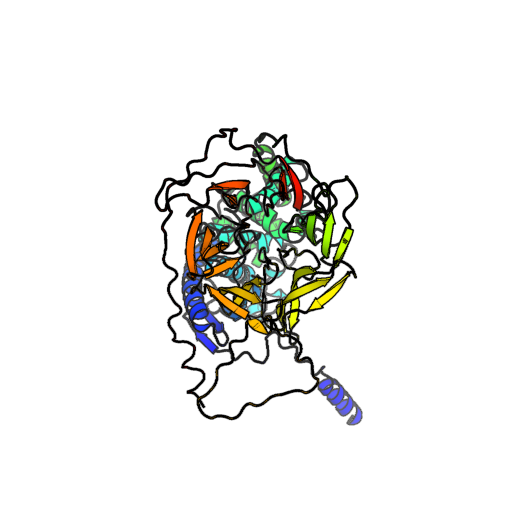06 -16.612 -29.974 1.00 94.69 144 GLY A N 1
ATOM 1149 C CA . GLY A 1 144 ? 19.823 -17.412 -31.166 1.00 94.69 144 GLY A CA 1
ATOM 1150 C C . GLY A 1 144 ? 20.455 -18.808 -31.137 1.00 94.69 144 GLY A C 1
ATOM 1151 O O . GLY A 1 144 ? 19.869 -19.739 -31.677 1.00 94.69 144 GLY A O 1
ATOM 1152 N N . ILE A 1 145 ? 21.622 -18.960 -30.500 1.00 95.75 145 ILE A N 1
ATOM 1153 C CA . ILE A 1 145 ? 22.360 -20.234 -30.429 1.00 95.75 145 ILE A CA 1
ATOM 1154 C C . ILE A 1 145 ? 21.918 -21.068 -29.222 1.00 95.75 145 ILE A C 1
ATOM 1156 O O . ILE A 1 145 ? 21.664 -22.262 -29.353 1.00 95.75 145 ILE A O 1
ATOM 1160 N N . PHE A 1 146 ? 21.838 -20.444 -28.045 1.00 94.25 146 PHE A N 1
ATOM 1161 C CA . PHE A 1 146 ? 21.630 -21.137 -26.769 1.00 94.25 146 PHE A CA 1
ATOM 1162 C C . PHE A 1 146 ? 20.211 -20.983 -26.212 1.00 94.25 146 PHE A C 1
ATOM 1164 O O . PHE A 1 146 ? 19.891 -21.538 -25.163 1.00 94.25 146 PHE A O 1
ATOM 1171 N N . GLY A 1 147 ? 19.344 -20.239 -26.898 1.00 91.56 147 GLY A N 1
ATOM 1172 C CA . GLY A 1 147 ? 17.991 -19.964 -26.434 1.00 91.56 147 GLY A CA 1
ATOM 1173 C C . GLY A 1 147 ? 17.959 -18.958 -25.283 1.00 91.56 147 GLY A C 1
ATOM 1174 O O . GLY A 1 147 ? 18.741 -18.008 -25.223 1.00 91.56 147 GLY A O 1
ATOM 1175 N N . ARG A 1 148 ? 16.996 -19.131 -24.375 1.00 92.81 148 ARG A N 1
ATOM 1176 C CA . ARG A 1 148 ? 16.704 -18.174 -23.301 1.00 92.81 148 ARG A CA 1
ATOM 1177 C C . ARG A 1 148 ? 17.590 -18.416 -22.067 1.00 92.81 148 ARG A C 1
ATOM 1179 O O . ARG A 1 148 ? 17.092 -18.825 -21.026 1.00 92.81 148 ARG A O 1
ATOM 1186 N N . ILE A 1 149 ? 18.899 -18.195 -22.201 1.00 92.19 149 ILE A N 1
ATOM 1187 C CA . ILE A 1 149 ? 19.853 -18.208 -21.074 1.00 92.19 149 ILE A CA 1
ATOM 1188 C C . ILE A 1 149 ? 20.069 -16.794 -20.523 1.00 92.19 149 ILE A C 1
ATOM 1190 O O . ILE A 1 149 ? 20.042 -15.834 -21.287 1.00 92.19 149 ILE A O 1
ATOM 1194 N N . ASP A 1 150 ? 20.309 -16.674 -19.220 1.00 90.62 150 ASP A N 1
ATOM 1195 C CA . ASP A 1 150 ? 20.470 -15.422 -18.460 1.00 90.62 150 ASP A CA 1
ATOM 1196 C C . ASP A 1 150 ? 21.375 -14.372 -19.124 1.00 90.62 150 ASP A C 1
ATOM 1198 O O . ASP A 1 150 ? 20.945 -13.246 -19.382 1.00 90.62 150 ASP A O 1
ATOM 1202 N N . VAL A 1 151 ? 22.593 -14.755 -19.510 1.00 92.06 151 VAL A N 1
ATOM 1203 C CA . VAL A 1 151 ? 23.582 -13.849 -20.113 1.00 92.06 151 VAL A CA 1
ATOM 1204 C C . VAL A 1 151 ? 23.112 -13.261 -21.448 1.00 92.06 151 VAL A C 1
ATOM 1206 O O . VAL A 1 151 ? 23.595 -12.216 -21.874 1.00 92.06 151 VAL A O 1
ATOM 1209 N N . ALA A 1 152 ? 22.140 -13.888 -22.114 1.00 94.44 152 ALA A N 1
ATOM 1210 C CA . ALA A 1 152 ? 21.586 -13.402 -23.371 1.00 94.44 152 ALA A CA 1
ATOM 1211 C C . ALA A 1 152 ? 20.561 -12.261 -23.195 1.00 94.44 152 ALA A C 1
ATOM 1213 O O . ALA A 1 152 ? 20.022 -11.766 -24.190 1.00 94.44 152 ALA A O 1
ATOM 1214 N N . PHE A 1 153 ? 20.300 -11.817 -21.962 1.00 95.25 153 PHE A N 1
ATOM 1215 C CA . PHE A 1 153 ? 19.378 -10.726 -21.632 1.00 95.25 153 PHE A CA 1
ATOM 1216 C C . PHE A 1 153 ? 20.092 -9.680 -20.769 1.00 95.25 153 PHE A C 1
ATOM 1218 O O . PHE A 1 153 ? 19.952 -9.670 -19.546 1.00 95.25 153 PHE A O 1
ATOM 1225 N N . PRO A 1 154 ? 20.876 -8.767 -21.373 1.00 96.00 154 PRO A N 1
ATOM 1226 C CA . PRO A 1 154 ? 21.728 -7.858 -20.608 1.00 96.00 154 PRO A CA 1
ATOM 1227 C C . PRO A 1 154 ? 20.971 -6.939 -19.649 1.00 96.00 154 PRO A C 1
ATOM 1229 O O . PRO A 1 154 ? 21.524 -6.545 -18.623 1.00 96.00 154 PRO A O 1
ATOM 1232 N N . ASN A 1 155 ? 19.709 -6.623 -19.958 1.00 95.88 155 ASN A N 1
ATOM 1233 C CA . ASN A 1 155 ? 18.883 -5.773 -19.108 1.00 95.88 155 ASN A CA 1
ATOM 1234 C C . ASN A 1 155 ? 18.540 -6.421 -17.751 1.00 95.88 155 ASN A C 1
ATOM 1236 O O . ASN A 1 155 ? 18.257 -5.687 -16.811 1.00 95.88 155 ASN A O 1
ATOM 1240 N N . LEU A 1 156 ? 18.657 -7.751 -17.599 1.00 95.50 156 LEU A N 1
ATOM 1241 C CA . LEU A 1 156 ? 18.507 -8.435 -16.301 1.00 95.50 156 LEU A CA 1
ATOM 1242 C C . LEU A 1 156 ? 19.572 -8.029 -15.272 1.00 95.50 156 LEU A C 1
ATOM 1244 O O . LEU A 1 156 ? 19.385 -8.235 -14.080 1.00 95.50 156 LEU A O 1
ATOM 1248 N N . TYR A 1 157 ? 20.692 -7.461 -15.725 1.00 94.88 157 TYR A N 1
ATOM 1249 C CA . TYR A 1 157 ? 21.815 -7.055 -14.876 1.00 94.88 157 TYR A CA 1
ATOM 1250 C C . TYR A 1 157 ? 21.857 -5.537 -14.642 1.00 94.88 157 TYR A C 1
ATOM 1252 O O . TYR A 1 157 ? 22.904 -4.989 -14.281 1.00 94.88 157 TYR A O 1
ATOM 1260 N N . LEU A 1 158 ? 20.754 -4.836 -14.922 1.00 95.94 158 LEU A N 1
ATOM 1261 C CA . LEU A 1 158 ? 20.622 -3.417 -14.613 1.00 95.94 158 LEU A CA 1
ATOM 1262 C C . LEU A 1 158 ? 20.380 -3.203 -13.113 1.00 95.94 158 LEU A C 1
ATOM 1264 O O . LEU A 1 158 ? 19.866 -4.091 -12.435 1.00 95.94 158 LEU A O 1
ATOM 1268 N N . PRO A 1 159 ? 20.729 -2.019 -12.584 1.00 95.75 159 PRO A N 1
ATOM 1269 C CA . PRO A 1 159 ? 20.343 -1.629 -11.235 1.00 95.75 159 PRO A CA 1
ATOM 1270 C C . PRO A 1 159 ? 18.837 -1.735 -10.985 1.00 95.75 159 PRO A C 1
ATOM 1272 O O . PRO A 1 159 ? 18.045 -1.331 -11.837 1.00 95.75 159 PRO A O 1
ATOM 1275 N N . ALA A 1 160 ? 18.449 -2.165 -9.782 1.00 95.81 160 ALA A N 1
ATOM 1276 C CA . ALA A 1 160 ? 17.044 -2.297 -9.393 1.00 95.81 160 ALA A CA 1
ATOM 1277 C C . ALA A 1 160 ? 16.262 -0.982 -9.546 1.00 95.81 160 ALA A C 1
ATOM 1279 O O . ALA A 1 160 ? 15.172 -0.992 -10.097 1.00 95.81 160 ALA A O 1
ATOM 1280 N N . TRP A 1 161 ? 16.841 0.171 -9.182 1.00 96.44 161 TRP A N 1
ATOM 1281 C CA . TRP A 1 161 ? 16.183 1.474 -9.379 1.00 96.44 161 TRP A CA 1
ATOM 1282 C C . TRP A 1 161 ? 15.895 1.790 -10.851 1.00 96.44 161 TRP A C 1
ATOM 1284 O O . TRP A 1 161 ? 14.970 2.542 -11.147 1.00 96.44 161 TRP A O 1
ATOM 1294 N N . GLN A 1 162 ? 16.685 1.244 -11.782 1.00 97.00 162 GLN A N 1
ATOM 1295 C CA . GLN A 1 162 ? 16.457 1.436 -13.210 1.00 97.00 162 GLN A CA 1
ATOM 1296 C C . GLN A 1 162 ? 15.327 0.530 -13.711 1.00 97.00 162 GLN A C 1
ATOM 1298 O O . GLN A 1 162 ? 14.541 0.943 -14.556 1.00 97.00 162 GLN A O 1
ATOM 1303 N N . ILE A 1 163 ? 15.260 -0.698 -13.197 1.00 97.44 163 ILE A N 1
ATOM 1304 C CA . ILE A 1 163 ? 14.239 -1.687 -13.555 1.00 97.44 163 ILE A CA 1
ATOM 1305 C C . ILE A 1 163 ? 12.891 -1.290 -12.937 1.00 97.44 163 ILE A C 1
ATOM 1307 O O . ILE A 1 163 ? 11.949 -0.995 -13.669 1.00 97.44 163 ILE A O 1
ATOM 1311 N N . GLU A 1 164 ? 12.835 -1.185 -11.609 1.00 97.75 164 GLU A N 1
ATOM 1312 C CA . GLU A 1 164 ? 11.626 -0.839 -10.856 1.00 97.75 164 GLU A CA 1
ATOM 1313 C C . GLU A 1 164 ? 11.187 0.600 -11.098 1.00 97.75 164 GLU A C 1
ATOM 1315 O O . GLU A 1 164 ? 10.001 0.871 -11.262 1.00 97.75 164 GLU A O 1
ATOM 1320 N N . GLY A 1 165 ? 12.130 1.541 -11.189 1.00 97.62 165 GLY A N 1
ATOM 1321 C CA . GLY A 1 165 ? 11.809 2.940 -11.452 1.00 97.62 165 GLY A CA 1
ATOM 1322 C C . GLY A 1 165 ? 11.146 3.158 -12.810 1.00 97.62 165 GLY A C 1
ATOM 1323 O O . GLY A 1 165 ? 10.204 3.942 -12.896 1.00 97.62 165 GLY A O 1
ATOM 1324 N N . LEU A 1 166 ? 11.591 2.445 -13.854 1.00 97.75 166 LEU A N 1
ATOM 1325 C CA . LEU A 1 166 ? 10.959 2.515 -15.172 1.00 97.75 166 LEU A CA 1
ATOM 1326 C C . LEU A 1 166 ? 9.567 1.877 -15.151 1.00 97.75 166 LEU A C 1
ATOM 1328 O O . LEU A 1 166 ? 8.631 2.479 -15.661 1.00 97.75 166 LEU A O 1
ATOM 1332 N N . ALA A 1 167 ? 9.410 0.703 -14.534 1.00 97.94 167 ALA A N 1
ATOM 1333 C CA . ALA A 1 167 ? 8.101 0.060 -14.403 1.00 97.94 167 ALA A CA 1
ATOM 1334 C C . ALA A 1 167 ? 7.107 0.915 -13.604 1.00 97.94 167 ALA A C 1
ATOM 1336 O O . ALA A 1 167 ? 5.964 1.074 -14.017 1.00 97.94 167 ALA A O 1
ATOM 1337 N N . THR A 1 168 ? 7.567 1.559 -12.530 1.00 97.75 168 THR A N 1
ATOM 1338 C CA . THR A 1 168 ? 6.763 2.493 -11.723 1.00 97.75 168 THR A CA 1
ATOM 1339 C C . THR A 1 168 ? 6.427 3.784 -12.484 1.00 97.75 168 THR A C 1
ATOM 1341 O O . THR A 1 168 ? 5.382 4.400 -12.270 1.00 97.75 168 THR A O 1
ATOM 1344 N N . TYR A 1 169 ? 7.303 4.233 -13.384 1.00 97.75 169 TYR A N 1
ATOM 1345 C CA . TYR A 1 169 ? 6.997 5.362 -14.261 1.00 97.75 169 TYR A CA 1
ATOM 1346 C C . TYR A 1 169 ? 5.928 4.980 -15.291 1.00 97.75 169 TYR A C 1
ATOM 1348 O O . TYR A 1 169 ? 4.927 5.680 -15.414 1.00 97.75 169 TYR A O 1
ATOM 1356 N N . GLU A 1 170 ? 6.117 3.864 -16.001 1.00 96.88 170 GLU A N 1
ATOM 1357 C CA . GLU A 1 170 ? 5.215 3.416 -17.069 1.00 96.88 170 GLU A CA 1
ATOM 1358 C C . GLU A 1 170 ? 3.848 2.976 -16.529 1.00 96.88 170 GLU A C 1
ATOM 1360 O O . GLU A 1 170 ? 2.837 3.290 -17.157 1.00 96.88 170 GLU A O 1
ATOM 1365 N N . GLU A 1 171 ? 3.777 2.327 -15.352 1.00 95.62 171 GLU A N 1
ATOM 1366 C CA . GLU A 1 171 ? 2.490 2.025 -14.700 1.00 95.62 171 GLU A CA 1
ATOM 1367 C C . GLU A 1 171 ? 1.679 3.311 -14.528 1.00 95.62 171 GLU A C 1
ATOM 1369 O O . GLU A 1 171 ? 0.484 3.319 -14.812 1.00 95.62 171 GLU A O 1
ATOM 1374 N N . SER A 1 172 ? 2.340 4.404 -14.134 1.00 96.00 172 SER A N 1
ATOM 1375 C CA . SER A 1 172 ? 1.655 5.648 -13.816 1.00 96.00 172 SER A CA 1
ATOM 1376 C C . SER A 1 172 ? 1.310 6.439 -15.075 1.00 96.00 172 SER A C 1
ATOM 1378 O O . SER A 1 172 ? 0.169 6.842 -15.282 1.00 96.00 172 SER A O 1
ATOM 1380 N N . ALA A 1 173 ? 2.277 6.587 -15.982 1.00 95.06 173 ALA A N 1
ATOM 1381 C CA . ALA A 1 173 ? 2.111 7.337 -17.222 1.00 95.06 173 ALA A CA 1
ATOM 1382 C C . ALA A 1 173 ? 1.052 6.728 -18.159 1.00 95.06 173 ALA A C 1
ATOM 1384 O O . ALA A 1 173 ? 0.384 7.463 -18.886 1.00 95.06 173 ALA A O 1
ATOM 1385 N N . LEU A 1 174 ? 0.894 5.398 -18.161 1.00 93.69 174 LEU A N 1
ATOM 1386 C CA . LEU A 1 174 ? -0.062 4.710 -19.034 1.00 93.69 174 LEU A CA 1
ATOM 1387 C C . LEU A 1 174 ? -1.463 4.590 -18.443 1.00 93.69 174 LEU A C 1
ATOM 1389 O O . LEU A 1 174 ? -2.429 4.541 -19.204 1.00 93.69 174 LEU A O 1
ATOM 1393 N N . THR A 1 175 ? -1.581 4.504 -17.119 1.00 92.88 175 THR A N 1
ATOM 1394 C CA . THR A 1 175 ? -2.889 4.405 -16.458 1.00 92.88 175 THR A CA 1
ATOM 1395 C C . THR A 1 175 ? -3.471 5.772 -16.111 1.00 92.88 175 THR A C 1
ATOM 1397 O O . THR A 1 175 ? -4.687 5.893 -16.020 1.00 92.88 175 THR A O 1
ATOM 1400 N N . GLY A 1 176 ? -2.628 6.801 -15.965 1.00 92.56 176 GLY A N 1
ATOM 1401 C CA . GLY A 1 176 ? -3.017 8.078 -15.359 1.00 92.56 176 GLY A CA 1
ATOM 1402 C C . GLY A 1 176 ? -3.189 7.987 -13.838 1.00 92.56 176 GLY A C 1
ATOM 1403 O O . GLY A 1 176 ? -3.689 8.924 -13.225 1.00 92.56 176 GLY A O 1
ATOM 1404 N N . GLU A 1 177 ? -2.793 6.862 -13.241 1.00 91.12 177 GLU A N 1
ATOM 1405 C CA . GLU A 1 177 ? -2.899 6.550 -11.818 1.00 91.12 177 GLU A CA 1
ATOM 1406 C C . GLU A 1 177 ? -1.522 6.108 -11.285 1.00 91.12 177 GLU A C 1
ATOM 1408 O O . GLU A 1 177 ? -0.484 6.446 -11.838 1.00 91.12 177 GLU A O 1
ATOM 1413 N N . GLY A 1 178 ? -1.462 5.344 -10.204 1.00 93.19 178 GLY A N 1
ATOM 1414 C CA . GLY A 1 178 ? -0.239 4.734 -9.703 1.00 93.19 178 GLY A CA 1
ATOM 1415 C C . GLY A 1 178 ? 0.563 5.617 -8.762 1.00 93.19 178 GLY A C 1
ATOM 1416 O O . GLY A 1 178 ? 0.086 6.603 -8.194 1.00 93.19 178 GLY A O 1
ATOM 1417 N N . ARG A 1 179 ? 1.812 5.209 -8.536 1.00 95.50 179 ARG A N 1
ATOM 1418 C CA . ARG A 1 179 ? 2.675 5.802 -7.507 1.00 95.50 179 ARG A CA 1
ATOM 1419 C C . ARG A 1 179 ? 3.141 7.218 -7.830 1.00 95.50 179 ARG A C 1
ATOM 1421 O O . ARG A 1 179 ? 3.503 7.949 -6.912 1.00 95.50 179 ARG A O 1
ATOM 1428 N N . MET A 1 180 ? 3.113 7.629 -9.099 1.00 94.75 180 MET A N 1
ATOM 1429 C CA . MET A 1 180 ? 3.405 9.018 -9.469 1.00 94.75 180 MET A CA 1
ATOM 1430 C C . MET A 1 180 ? 2.323 9.986 -8.999 1.00 94.75 180 MET A C 1
ATOM 1432 O O . MET A 1 180 ? 2.659 11.126 -8.715 1.00 94.75 180 MET A O 1
ATOM 1436 N N . HIS A 1 181 ? 1.076 9.535 -8.864 1.00 92.62 181 HIS A N 1
ATOM 1437 C CA . HIS A 1 181 ? -0.080 10.353 -8.472 1.00 92.62 181 HIS A CA 1
ATOM 1438 C C . HIS A 1 181 ? -0.513 10.104 -7.017 1.00 92.62 181 HIS A C 1
ATOM 1440 O O . HIS A 1 181 ? -1.639 10.406 -6.625 1.00 92.62 181 HIS A O 1
ATOM 1446 N N . ALA A 1 182 ? 0.374 9.507 -6.217 1.00 93.31 182 ALA A N 1
ATOM 1447 C CA . ALA A 1 182 ? 0.134 9.144 -4.827 1.00 93.31 182 ALA A CA 1
ATOM 1448 C C . ALA A 1 182 ? 1.030 9.992 -3.917 1.00 93.31 182 ALA A C 1
ATOM 1450 O O . ALA A 1 182 ? 2.237 9.746 -3.810 1.00 93.31 182 ALA A O 1
ATOM 1451 N N . GLY A 1 183 ? 0.460 11.018 -3.280 1.00 91.81 183 GLY A N 1
ATOM 1452 C CA . GLY A 1 183 ? 1.238 11.980 -2.498 1.00 91.81 183 GLY A CA 1
ATOM 1453 C C . GLY A 1 183 ? 1.951 11.365 -1.294 1.00 91.81 183 GLY A C 1
ATOM 1454 O O . GLY A 1 183 ? 3.050 11.787 -0.950 1.00 91.81 183 GLY A O 1
ATOM 1455 N N . ASP A 1 184 ? 1.397 10.304 -0.708 1.00 92.06 184 ASP A N 1
ATOM 1456 C CA . ASP A 1 184 ? 2.055 9.488 0.317 1.00 92.06 184 ASP A CA 1
ATOM 1457 C C . ASP A 1 184 ? 3.354 8.849 -0.197 1.00 92.06 184 ASP A C 1
ATOM 1459 O O . ASP A 1 184 ? 4.381 8.878 0.485 1.00 92.06 184 ASP A O 1
ATOM 1463 N N . PHE A 1 185 ? 3.347 8.322 -1.422 1.00 94.81 185 PHE A N 1
ATOM 1464 C CA . PHE A 1 185 ? 4.545 7.757 -2.038 1.00 94.81 185 PHE A CA 1
ATOM 1465 C C . PHE A 1 185 ? 5.558 8.845 -2.427 1.00 94.81 185 PHE A C 1
ATOM 1467 O O . PHE A 1 185 ? 6.763 8.687 -2.205 1.00 94.81 185 PHE A O 1
ATOM 1474 N N . GLN A 1 186 ? 5.085 9.984 -2.944 1.00 93.31 186 GLN A N 1
ATOM 1475 C CA . GLN A 1 186 ? 5.934 11.140 -3.250 1.00 93.31 186 GLN A CA 1
ATOM 1476 C C . GLN A 1 186 ? 6.620 11.715 -1.998 1.00 93.31 186 GLN A C 1
ATOM 1478 O O . GLN A 1 186 ? 7.776 12.153 -2.075 1.00 93.31 186 GLN A O 1
ATOM 1483 N N . SER A 1 187 ? 5.962 11.667 -0.833 1.00 93.06 187 SER A N 1
ATOM 1484 C CA . SER A 1 187 ? 6.531 12.130 0.438 1.00 93.06 187 SER A CA 1
ATOM 1485 C C . SER A 1 187 ? 7.811 11.396 0.829 1.00 93.06 187 SER A C 1
ATOM 1487 O O . SER A 1 187 ? 8.630 11.981 1.538 1.00 93.06 187 SER A O 1
ATOM 1489 N N . ILE A 1 188 ? 8.072 10.188 0.307 1.00 95.38 188 ILE A N 1
ATOM 1490 C CA . ILE A 1 188 ? 9.334 9.473 0.548 1.00 95.38 188 ILE A CA 1
ATOM 1491 C C . ILE A 1 188 ? 10.543 10.316 0.138 1.00 95.38 188 ILE A C 1
ATOM 1493 O O . ILE A 1 188 ? 11.457 10.540 0.934 1.00 95.38 188 ILE A O 1
ATOM 1497 N N . VAL A 1 189 ? 10.536 10.809 -1.099 1.00 95.81 189 VAL A N 1
ATOM 1498 C CA . VAL A 1 189 ? 11.614 11.649 -1.634 1.00 95.81 189 VAL A CA 1
ATOM 1499 C C . VAL A 1 189 ? 11.425 13.104 -1.200 1.00 95.81 189 VAL A C 1
ATOM 1501 O O . VAL A 1 189 ? 12.406 13.784 -0.897 1.00 95.81 189 VAL A O 1
ATOM 1504 N N . GLY A 1 190 ? 10.175 13.574 -1.121 1.00 93.56 190 GLY A N 1
ATOM 1505 C CA . GLY A 1 190 ? 9.837 14.939 -0.719 1.00 93.56 190 GLY A CA 1
ATOM 1506 C C . GLY A 1 190 ? 10.347 15.296 0.679 1.00 93.56 190 GLY A C 1
ATOM 1507 O O . GLY A 1 190 ? 11.060 16.285 0.837 1.00 93.56 190 GLY A O 1
ATOM 1508 N N . GLU A 1 191 ? 10.062 14.474 1.691 1.00 93.06 191 GLU A N 1
ATOM 1509 C CA . GLU A 1 191 ? 10.528 14.722 3.063 1.00 93.06 191 GLU A CA 1
ATOM 1510 C C . GLU A 1 191 ? 12.041 14.540 3.209 1.00 93.06 191 GLU A C 1
ATOM 1512 O O . GLU A 1 191 ? 12.687 15.304 3.927 1.00 93.06 191 GLU A O 1
ATOM 1517 N N . ALA A 1 192 ? 12.645 13.600 2.475 1.00 95.12 192 ALA A N 1
ATOM 1518 C CA . ALA A 1 192 ? 14.100 13.478 2.423 1.00 95.12 192 ALA A CA 1
ATOM 1519 C C . ALA A 1 192 ? 14.754 14.747 1.835 1.00 95.12 192 ALA A C 1
ATOM 1521 O O . ALA A 1 192 ? 15.775 15.211 2.351 1.00 95.12 192 ALA A O 1
ATOM 1522 N N . ALA A 1 193 ? 14.150 15.359 0.808 1.00 94.62 193 ALA A N 1
ATOM 1523 C CA . ALA A 1 193 ? 14.588 16.646 0.262 1.00 94.62 193 ALA A CA 1
ATOM 1524 C C . ALA A 1 193 ? 14.441 17.781 1.285 1.00 94.62 193 ALA A C 1
ATOM 1526 O O . ALA A 1 193 ? 15.406 18.517 1.512 1.00 94.62 193 ALA A O 1
ATOM 1527 N N . ARG A 1 194 ? 13.278 17.888 1.948 1.00 91.00 194 ARG A N 1
ATOM 1528 C CA . ARG A 1 194 ? 13.015 18.891 3.002 1.00 91.00 194 ARG A CA 1
ATOM 1529 C C . ARG A 1 194 ? 14.026 18.796 4.141 1.00 91.00 194 ARG A C 1
ATOM 1531 O O . ARG A 1 194 ? 14.595 19.805 4.553 1.00 91.00 194 ARG A O 1
ATOM 1538 N N . ALA A 1 195 ? 14.318 17.575 4.582 1.00 92.31 195 ALA A N 1
ATOM 1539 C CA . ALA A 1 195 ? 15.296 17.292 5.625 1.00 92.31 195 ALA A CA 1
ATOM 1540 C C . ALA A 1 195 ? 16.759 17.401 5.156 1.00 92.31 195 ALA A C 1
ATOM 1542 O O . ALA A 1 195 ? 17.667 17.213 5.964 1.00 92.31 195 ALA A O 1
ATOM 1543 N N . LYS A 1 196 ? 17.013 17.698 3.870 1.00 93.31 196 LYS A N 1
ATOM 1544 C CA . LYS A 1 196 ? 18.353 17.734 3.252 1.00 93.31 196 LYS A CA 1
ATOM 1545 C C . LYS A 1 196 ? 19.126 16.417 3.428 1.00 93.31 196 LYS A C 1
ATOM 1547 O O . LYS A 1 196 ? 20.342 16.417 3.608 1.00 93.31 196 LYS A O 1
ATOM 1552 N N . ARG A 1 197 ? 18.406 15.294 3.362 1.00 93.69 197 ARG A N 1
ATOM 1553 C CA . ARG A 1 197 ? 18.889 13.915 3.543 1.00 93.69 197 ARG A CA 1
ATOM 1554 C C . ARG A 1 197 ? 18.541 13.028 2.338 1.00 93.69 197 ARG A C 1
ATOM 1556 O O . ARG A 1 197 ? 18.160 11.879 2.502 1.00 93.69 197 ARG A O 1
ATOM 1563 N N . LEU A 1 198 ? 18.639 13.568 1.120 1.00 95.62 198 LEU A N 1
ATOM 1564 C CA . LEU A 1 198 ? 18.414 12.785 -0.101 1.00 95.62 198 LEU A CA 1
ATOM 1565 C C . LEU A 1 198 ? 19.451 11.670 -0.253 1.00 95.62 198 LEU A C 1
ATOM 1567 O O . LEU A 1 198 ? 20.650 11.898 -0.082 1.00 95.62 198 LEU A O 1
ATOM 1571 N N . GLU A 1 199 ? 18.990 10.496 -0.677 1.00 95.81 199 GLU A N 1
ATOM 1572 C CA . GLU A 1 199 ? 19.851 9.337 -0.884 1.00 95.81 199 GLU A CA 1
ATOM 1573 C C . GLU A 1 199 ? 20.730 9.506 -2.135 1.00 95.81 199 GLU A C 1
ATOM 1575 O O . GLU A 1 199 ? 20.228 9.820 -3.226 1.00 95.81 199 GLU A O 1
ATOM 1580 N N . PRO A 1 200 ? 22.055 9.308 -2.028 1.00 95.06 200 PRO A N 1
ATOM 1581 C CA . PRO A 1 200 ? 22.932 9.292 -3.185 1.00 95.06 200 PRO A CA 1
ATOM 1582 C C . PRO A 1 200 ? 22.725 8.013 -4.016 1.00 95.06 200 PRO A C 1
ATOM 1584 O O . PRO A 1 200 ? 22.266 6.978 -3.530 1.00 95.06 200 PRO A O 1
ATOM 1587 N N . LEU A 1 201 ? 23.082 8.083 -5.301 1.00 95.56 201 LEU A N 1
ATOM 1588 C CA . LEU A 1 201 ? 22.845 7.007 -6.271 1.00 95.56 201 LEU A CA 1
ATOM 1589 C C . LEU A 1 201 ? 23.450 5.657 -5.854 1.00 95.56 201 LEU A C 1
ATOM 1591 O O . LEU A 1 201 ? 22.864 4.615 -6.123 1.00 95.56 201 LEU A O 1
ATOM 1595 N N . ASP A 1 202 ? 24.630 5.658 -5.239 1.00 93.62 202 ASP A N 1
ATOM 1596 C CA . ASP A 1 202 ? 25.314 4.445 -4.787 1.00 93.62 202 ASP A CA 1
ATOM 1597 C C . ASP A 1 202 ? 24.555 3.731 -3.665 1.00 93.62 202 ASP A C 1
ATOM 1599 O O . ASP A 1 202 ? 24.498 2.504 -3.678 1.00 93.62 202 ASP A O 1
ATOM 1603 N N . ARG A 1 203 ? 23.904 4.477 -2.764 1.00 94.69 203 ARG A N 1
ATOM 1604 C CA . ARG A 1 203 ? 23.037 3.916 -1.718 1.00 94.69 203 ARG A CA 1
ATOM 1605 C C . ARG A 1 203 ? 21.736 3.358 -2.288 1.00 94.69 203 ARG A C 1
ATOM 1607 O O . ARG A 1 203 ? 21.407 2.207 -2.018 1.00 94.69 203 ARG A O 1
ATOM 1614 N N . VAL A 1 204 ? 21.067 4.102 -3.174 1.00 95.62 204 VAL A N 1
ATOM 1615 C CA . VAL A 1 204 ? 19.868 3.604 -3.883 1.00 95.62 204 VAL A CA 1
ATOM 1616 C C . VAL A 1 204 ? 20.190 2.355 -4.721 1.00 95.62 204 VAL A C 1
ATOM 1618 O O . VAL A 1 204 ? 19.370 1.450 -4.845 1.00 95.62 204 VAL A O 1
ATOM 1621 N N . ASN A 1 205 ? 21.398 2.274 -5.286 1.00 92.94 205 ASN A N 1
ATOM 1622 C CA . ASN A 1 205 ? 21.862 1.121 -6.057 1.00 92.94 205 ASN A CA 1
ATOM 1623 C C . ASN A 1 205 ? 22.307 -0.068 -5.186 1.00 92.94 205 ASN A C 1
ATOM 1625 O O . ASN A 1 205 ? 22.147 -1.211 -5.605 1.00 92.94 205 ASN A O 1
ATOM 1629 N N . GLY A 1 206 ? 22.934 0.192 -4.037 1.00 85.56 206 GLY A N 1
ATOM 1630 C CA . GLY A 1 206 ? 23.577 -0.812 -3.183 1.00 85.56 206 GLY A CA 1
ATOM 1631 C C . GLY A 1 206 ? 22.641 -1.541 -2.220 1.00 85.56 206 GLY A C 1
ATOM 1632 O O . GLY A 1 206 ? 23.065 -2.519 -1.609 1.00 85.56 206 GLY A O 1
ATOM 1633 N N . GLY A 1 207 ? 21.389 -1.089 -2.115 1.00 84.56 207 GLY A N 1
ATOM 1634 C CA . GLY A 1 207 ? 20.434 -1.554 -1.115 1.00 84.56 207 GLY A CA 1
ATOM 1635 C C . GLY A 1 207 ? 20.581 -0.769 0.188 1.00 84.56 207 GLY A C 1
ATOM 1636 O O . GLY A 1 207 ? 21.689 -0.544 0.677 1.00 84.56 207 GLY A O 1
ATOM 1637 N N . LEU A 1 208 ? 19.449 -0.335 0.734 1.00 91.81 208 LEU A N 1
ATOM 1638 C CA . LEU A 1 208 ? 19.381 0.372 2.008 1.00 91.81 208 LEU A CA 1
ATOM 1639 C C . LEU A 1 208 ? 19.061 -0.610 3.135 1.00 91.81 208 LEU A C 1
ATOM 1641 O O . LEU A 1 208 ? 18.394 -1.613 2.917 1.00 91.81 208 LEU A O 1
ATOM 1645 N N . THR A 1 209 ? 19.550 -0.319 4.337 1.00 90.50 209 THR A N 1
ATOM 1646 C CA . THR A 1 209 ? 19.184 -1.053 5.566 1.00 90.50 209 THR A CA 1
ATOM 1647 C C . THR A 1 209 ? 18.375 -0.193 6.532 1.00 90.50 209 THR A C 1
ATOM 1649 O O . THR A 1 209 ? 17.866 -0.690 7.530 1.00 90.50 209 THR A O 1
ATOM 1652 N N . ASP A 1 210 ? 18.322 1.105 6.262 1.00 93.38 210 ASP A N 1
ATOM 1653 C CA . ASP A 1 210 ? 17.505 2.140 6.873 1.00 93.38 210 ASP A CA 1
ATOM 1654 C C . ASP A 1 210 ? 16.320 2.488 5.962 1.00 93.38 210 ASP A C 1
ATOM 1656 O O . ASP A 1 210 ? 16.304 2.144 4.779 1.00 93.38 210 ASP A O 1
ATOM 1660 N N . TRP A 1 211 ? 15.306 3.155 6.512 1.00 94.69 211 TRP A N 1
ATOM 1661 C CA . TRP A 1 211 ? 14.173 3.641 5.727 1.00 94.69 211 TRP A CA 1
ATOM 1662 C C . TRP A 1 211 ? 14.651 4.568 4.587 1.00 94.69 211 TRP A C 1
ATOM 1664 O O . TRP A 1 211 ? 15.533 5.390 4.829 1.00 94.69 211 TRP A O 1
ATOM 1674 N N . PRO A 1 212 ? 14.093 4.487 3.360 1.00 95.00 212 PRO A N 1
ATOM 1675 C CA . PRO A 1 212 ? 12.911 3.722 2.947 1.00 95.00 212 PRO A CA 1
ATOM 1676 C C . PRO A 1 212 ? 13.172 2.272 2.501 1.00 95.00 212 PRO A C 1
ATOM 1678 O O . PRO A 1 212 ? 12.296 1.666 1.885 1.00 95.00 212 PRO A O 1
ATOM 1681 N N . ASP A 1 213 ? 14.331 1.692 2.832 1.00 92.75 213 ASP A N 1
ATOM 1682 C CA . ASP A 1 213 ? 14.666 0.283 2.575 1.00 92.75 213 ASP A CA 1
ATOM 1683 C C . ASP A 1 213 ? 14.403 -0.098 1.099 1.00 92.75 213 ASP A C 1
ATOM 1685 O O . ASP A 1 213 ? 14.769 0.647 0.181 1.00 92.75 213 ASP A O 1
ATOM 1689 N N . GLY A 1 214 ? 13.719 -1.216 0.840 1.00 91.44 214 GLY A N 1
ATOM 1690 C CA . GLY A 1 214 ? 13.357 -1.670 -0.498 1.00 91.44 214 GLY A CA 1
ATOM 1691 C C . GLY A 1 214 ? 12.444 -0.718 -1.277 1.00 91.44 214 GLY A C 1
ATOM 1692 O O . GLY A 1 214 ? 12.373 -0.840 -2.495 1.00 91.44 214 GLY A O 1
ATOM 1693 N N . LEU A 1 215 ? 11.782 0.259 -0.645 1.00 94.12 215 LEU A N 1
ATOM 1694 C CA . LEU A 1 215 ? 10.967 1.247 -1.368 1.00 94.12 215 LEU A CA 1
ATOM 1695 C C . LEU A 1 215 ? 11.826 2.298 -2.084 1.00 94.12 215 LEU A C 1
ATOM 1697 O O . LEU A 1 215 ? 11.340 2.948 -3.010 1.00 94.12 215 LEU A O 1
ATOM 1701 N N . ALA A 1 216 ? 13.104 2.455 -1.716 1.00 95.88 216 ALA A N 1
ATOM 1702 C CA . ALA A 1 216 ? 13.988 3.451 -2.323 1.00 95.88 216 ALA A CA 1
ATOM 1703 C C . ALA A 1 216 ? 14.131 3.277 -3.837 1.00 95.88 216 ALA A C 1
ATOM 1705 O O . ALA A 1 216 ? 14.134 4.266 -4.572 1.00 95.88 216 ALA A O 1
ATOM 1706 N N . VAL A 1 217 ? 14.225 2.029 -4.310 1.00 96.25 217 VAL A N 1
ATOM 1707 C CA . VAL A 1 217 ? 14.410 1.734 -5.740 1.00 96.25 217 VAL A CA 1
ATOM 1708 C C . VAL A 1 217 ? 13.196 2.159 -6.563 1.00 96.25 217 VAL A C 1
ATOM 1710 O O . VAL A 1 217 ? 13.367 2.636 -7.681 1.00 96.25 217 VAL A O 1
ATOM 1713 N N . TYR A 1 218 ? 11.998 2.072 -5.983 1.00 97.06 218 TYR A N 1
ATOM 1714 C CA . TYR A 1 218 ? 10.757 2.526 -6.599 1.00 97.06 218 TYR A CA 1
ATOM 1715 C C . TYR A 1 218 ? 10.632 4.048 -6.495 1.00 97.06 218 TYR A C 1
ATOM 1717 O O . TYR A 1 218 ? 10.436 4.708 -7.505 1.00 97.06 218 TYR A O 1
ATOM 1725 N N . ALA A 1 219 ? 10.809 4.629 -5.303 1.00 96.75 219 ALA A N 1
ATOM 1726 C CA . ALA A 1 219 ? 10.572 6.054 -5.064 1.00 96.75 219 ALA A CA 1
ATOM 1727 C C . ALA A 1 219 ? 11.588 6.955 -5.780 1.00 96.75 219 ALA A C 1
ATOM 1729 O O . ALA A 1 219 ? 11.219 7.847 -6.548 1.00 96.75 219 ALA A O 1
ATOM 1730 N N . TYR A 1 220 ? 12.885 6.694 -5.592 1.00 97.62 220 TYR A N 1
ATOM 1731 C CA . TYR A 1 220 ? 13.929 7.448 -6.283 1.00 97.62 220 TYR A CA 1
ATOM 1732 C C . TYR A 1 220 ? 14.028 7.061 -7.758 1.00 97.62 220 TYR A C 1
ATOM 1734 O O . TYR A 1 220 ? 14.307 7.924 -8.591 1.00 97.62 220 TYR A O 1
ATOM 1742 N N . GLY A 1 221 ? 13.791 5.787 -8.091 1.00 97.75 221 GLY A N 1
ATOM 1743 C CA . GLY A 1 221 ? 13.759 5.321 -9.473 1.00 97.75 221 GLY A CA 1
ATOM 1744 C C . GLY A 1 221 ? 12.665 6.019 -10.278 1.00 97.75 221 GLY A C 1
ATOM 1745 O O . GLY A 1 221 ? 12.968 6.585 -11.326 1.00 97.75 221 GLY A O 1
ATOM 1746 N N . LEU A 1 222 ? 11.430 6.044 -9.770 1.00 97.88 222 LEU A N 1
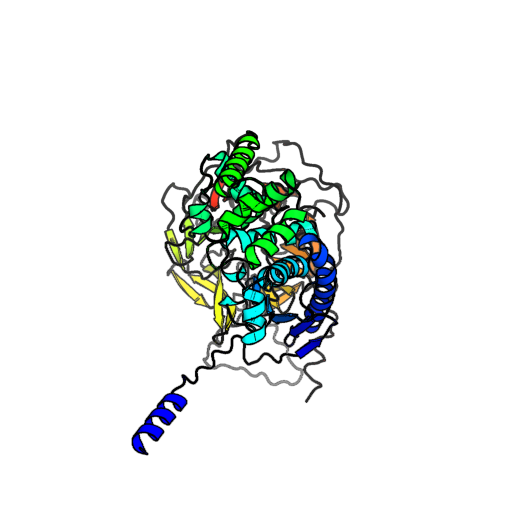ATOM 1747 C CA . LEU A 1 222 ? 10.298 6.755 -10.366 1.00 97.88 222 LEU A CA 1
ATOM 1748 C C . LEU A 1 222 ? 10.625 8.232 -10.580 1.00 97.88 222 LEU A C 1
ATOM 1750 O O . LEU A 1 222 ? 10.543 8.718 -11.706 1.00 97.88 222 LEU A O 1
ATOM 1754 N N . GLY A 1 223 ? 11.029 8.935 -9.516 1.00 97.50 223 GLY A N 1
ATOM 1755 C CA . GLY A 1 223 ? 11.303 10.369 -9.592 1.00 97.50 223 GLY A CA 1
ATOM 1756 C C . GLY A 1 223 ? 12.431 10.701 -10.572 1.00 97.50 223 GLY A C 1
ATOM 1757 O O . GLY A 1 223 ? 12.332 11.665 -11.330 1.00 97.50 223 GLY A O 1
ATOM 1758 N N . PHE A 1 224 ? 13.470 9.862 -10.645 1.00 98.31 224 PHE A N 1
ATOM 1759 C CA . PHE A 1 224 ? 14.548 10.051 -11.611 1.00 98.31 224 PHE A CA 1
ATOM 1760 C C . PHE A 1 224 ? 14.098 9.800 -13.058 1.00 98.31 224 PHE A C 1
ATOM 1762 O O . PHE A 1 224 ? 14.492 10.555 -13.947 1.00 98.31 224 PHE A O 1
ATOM 1769 N N . HIS A 1 225 ? 13.256 8.794 -13.322 1.00 98.31 225 HIS A N 1
ATOM 1770 C CA . HIS A 1 225 ? 12.681 8.604 -14.660 1.00 98.31 225 HIS A CA 1
ATOM 1771 C C . HIS A 1 225 ? 11.739 9.753 -15.022 1.00 98.31 225 HIS A C 1
ATOM 1773 O O . HIS A 1 225 ? 11.872 10.299 -16.112 1.00 98.31 225 HIS A O 1
ATOM 1779 N N . ALA A 1 226 ? 10.879 10.203 -14.107 1.00 97.62 226 ALA A N 1
ATOM 1780 C CA . ALA A 1 226 ? 10.021 11.366 -14.333 1.00 97.62 226 ALA A CA 1
ATOM 1781 C C . ALA A 1 226 ? 10.839 12.613 -14.710 1.00 97.62 226 ALA A C 1
ATOM 1783 O O . ALA A 1 226 ? 10.569 13.239 -15.734 1.00 97.62 226 ALA A O 1
ATOM 1784 N N . TYR A 1 227 ? 11.919 12.889 -13.974 1.00 97.88 227 TYR A N 1
ATOM 1785 C CA . TYR A 1 227 ? 12.873 13.953 -14.297 1.00 97.88 227 TYR A CA 1
ATOM 1786 C C . TYR A 1 227 ? 13.495 13.802 -15.698 1.00 97.88 227 TYR A C 1
ATOM 1788 O O . TYR A 1 227 ? 13.628 14.778 -16.443 1.00 97.88 227 TYR A O 1
ATOM 1796 N N . LEU A 1 228 ? 13.891 12.583 -16.084 1.00 98.19 228 LEU A N 1
ATOM 1797 C CA . LEU A 1 228 ? 14.446 12.329 -17.415 1.00 98.19 228 LEU A CA 1
ATOM 1798 C C . LEU A 1 228 ? 13.400 12.534 -18.516 1.00 98.19 228 LEU A C 1
ATOM 1800 O O . LEU A 1 228 ? 13.722 13.142 -19.537 1.00 98.19 228 LEU A O 1
ATOM 1804 N N . ALA A 1 229 ? 12.171 12.064 -18.308 1.00 97.31 229 ALA A N 1
ATOM 1805 C CA . ALA A 1 229 ? 11.074 12.229 -19.252 1.00 97.31 229 ALA A CA 1
ATOM 1806 C C . ALA A 1 229 ? 10.727 13.707 -19.460 1.00 97.31 229 ALA A C 1
ATOM 1808 O O . ALA A 1 229 ? 10.633 14.152 -20.602 1.00 97.31 229 ALA A O 1
ATOM 1809 N N . GLU A 1 230 ? 10.605 14.475 -18.376 1.00 96.75 230 GLU A N 1
ATOM 1810 C CA . GLU A 1 230 ? 10.276 15.902 -18.426 1.00 96.75 230 GLU A CA 1
ATOM 1811 C C . GLU A 1 230 ? 11.361 16.711 -19.151 1.00 96.75 230 GLU A C 1
ATOM 1813 O O . GLU A 1 230 ? 11.064 17.567 -19.984 1.00 96.75 230 GLU A O 1
ATOM 1818 N N . ARG A 1 231 ? 12.639 16.421 -18.878 1.00 96.94 231 ARG A N 1
ATOM 1819 C CA . ARG A 1 231 ? 13.756 17.225 -19.394 1.00 96.94 231 ARG A CA 1
ATOM 1820 C C . ARG A 1 231 ? 14.275 16.791 -20.763 1.00 96.94 231 ARG A C 1
ATOM 1822 O O . ARG A 1 231 ? 14.824 17.618 -21.493 1.00 96.94 231 ARG A O 1
ATOM 1829 N N . TYR A 1 232 ? 14.174 15.506 -21.093 1.00 96.94 232 TYR A N 1
ATOM 1830 C CA . TYR A 1 232 ? 14.791 14.923 -22.291 1.00 96.94 232 TYR A CA 1
ATOM 1831 C C . TYR A 1 232 ? 13.806 14.204 -23.219 1.00 96.94 232 TYR A C 1
ATOM 1833 O O . TYR A 1 232 ? 14.211 13.848 -24.327 1.00 96.94 232 TYR A O 1
ATOM 1841 N N . GLY A 1 233 ? 12.554 14.020 -22.792 1.00 95.38 233 GLY A N 1
ATOM 1842 C CA . GLY A 1 233 ? 11.521 13.282 -23.515 1.00 95.38 233 GLY A CA 1
ATOM 1843 C C . GLY A 1 233 ? 11.453 11.806 -23.115 1.00 95.38 233 GLY A C 1
ATOM 1844 O O . GLY A 1 233 ? 12.474 11.118 -23.024 1.00 95.38 233 GLY A O 1
ATOM 1845 N N . ALA A 1 234 ? 10.234 11.303 -22.895 1.00 93.00 234 ALA A N 1
ATOM 1846 C CA . ALA A 1 234 ? 9.984 9.897 -22.556 1.00 93.00 234 ALA A CA 1
ATOM 1847 C C . ALA A 1 234 ? 10.373 8.923 -23.691 1.00 93.00 234 ALA A C 1
ATOM 1849 O O . ALA A 1 234 ? 10.698 7.765 -23.435 1.00 93.00 234 ALA A O 1
ATOM 1850 N N . ASP A 1 235 ? 10.450 9.390 -24.945 1.00 89.62 235 ASP A N 1
ATOM 1851 C CA . ASP A 1 235 ? 10.919 8.603 -26.098 1.00 89.62 235 ASP A CA 1
ATOM 1852 C C . ASP A 1 235 ? 12.354 8.074 -25.917 1.00 89.62 235 ASP A C 1
ATOM 1854 O O . ASP A 1 235 ? 12.745 7.053 -26.497 1.00 89.62 235 ASP A O 1
ATOM 1858 N N . LYS A 1 236 ? 13.150 8.731 -25.064 1.00 95.25 236 LYS A N 1
ATOM 1859 C CA . LYS A 1 236 ? 14.510 8.297 -24.739 1.00 95.25 236 LYS A CA 1
ATOM 1860 C C . LYS A 1 236 ? 14.558 7.007 -23.930 1.00 95.25 236 LYS A C 1
ATOM 1862 O O . LYS A 1 236 ? 15.612 6.368 -23.941 1.00 95.25 236 LYS A O 1
ATOM 1867 N N . PHE A 1 237 ? 13.471 6.567 -23.293 1.00 95.62 237 PHE A N 1
ATOM 1868 C CA . PHE A 1 237 ? 13.453 5.285 -22.580 1.00 95.62 237 PHE A CA 1
ATOM 1869 C C . PHE A 1 237 ? 13.605 4.097 -23.522 1.00 95.62 237 PHE A C 1
ATOM 1871 O O . PHE A 1 237 ? 14.410 3.205 -23.247 1.00 95.62 237 PHE A O 1
ATOM 1878 N N . ALA A 1 238 ? 12.950 4.130 -24.686 1.00 94.00 238 ALA A N 1
ATOM 1879 C CA . ALA A 1 238 ? 13.163 3.142 -25.741 1.00 94.00 238 ALA A CA 1
ATOM 1880 C C . ALA A 1 238 ? 14.640 3.088 -26.173 1.00 94.00 238 ALA A C 1
ATOM 1882 O O . ALA A 1 238 ? 15.244 2.013 -26.241 1.00 94.00 238 ALA A O 1
ATOM 1883 N N . ALA A 1 239 ? 15.249 4.257 -26.401 1.00 95.06 239 ALA A N 1
ATOM 1884 C CA . ALA A 1 239 ? 16.652 4.365 -26.798 1.00 95.06 239 ALA A CA 1
ATOM 1885 C C . ALA A 1 239 ? 17.615 3.884 -25.700 1.00 95.06 239 ALA A C 1
ATOM 1887 O O . ALA A 1 239 ? 18.611 3.219 -25.997 1.00 95.06 239 ALA A O 1
ATOM 1888 N N . LEU A 1 240 ? 17.325 4.197 -24.434 1.00 96.00 240 LEU A N 1
ATOM 1889 C CA . LEU A 1 240 ? 18.096 3.733 -23.286 1.00 96.00 240 LEU A CA 1
ATOM 1890 C C . LEU A 1 240 ? 18.039 2.210 -23.181 1.00 96.00 240 LEU A C 1
ATOM 1892 O O . LEU A 1 240 ? 19.095 1.580 -23.131 1.00 96.00 240 LEU A O 1
ATOM 1896 N N . ALA A 1 241 ? 16.840 1.631 -23.212 1.00 95.19 241 ALA A N 1
ATOM 1897 C CA . ALA A 1 241 ? 16.636 0.200 -23.046 1.00 95.19 241 ALA A CA 1
ATOM 1898 C C . ALA A 1 241 ? 17.215 -0.640 -24.200 1.00 95.19 241 ALA A C 1
ATOM 1900 O O . ALA A 1 241 ? 17.730 -1.735 -23.961 1.00 95.19 241 ALA A O 1
ATOM 1901 N N . ASP A 1 242 ? 17.172 -0.142 -25.444 1.00 94.12 242 ASP A N 1
ATOM 1902 C CA . ASP A 1 242 ? 17.869 -0.761 -26.584 1.00 94.12 242 ASP A CA 1
ATOM 1903 C C . ASP A 1 242 ? 19.392 -0.675 -26.414 1.00 94.12 242 ASP A C 1
ATOM 1905 O O . ASP A 1 242 ? 20.119 -1.656 -26.595 1.00 94.12 242 ASP A O 1
ATOM 1909 N N . ALA A 1 243 ? 19.900 0.492 -26.013 1.00 95.06 243 ALA A N 1
ATOM 1910 C CA . ALA A 1 243 ? 21.331 0.697 -25.874 1.00 95.06 243 ALA A CA 1
ATOM 1911 C C . ALA A 1 243 ? 21.938 -0.094 -24.702 1.00 95.06 243 ALA A C 1
ATOM 1913 O O . ALA A 1 243 ? 23.091 -0.526 -24.814 1.00 95.06 243 ALA A O 1
ATOM 1914 N N . THR A 1 244 ? 21.202 -0.315 -23.607 1.00 95.88 244 THR A N 1
ATOM 1915 C CA . THR A 1 244 ? 21.619 -1.198 -22.504 1.00 95.88 244 THR A CA 1
ATOM 1916 C C . THR A 1 244 ? 21.540 -2.673 -22.885 1.00 95.88 244 THR A C 1
ATOM 1918 O O . THR A 1 244 ? 22.472 -3.413 -22.570 1.00 95.88 244 THR A O 1
ATOM 1921 N N . ALA A 1 245 ? 20.549 -3.084 -23.683 1.00 94.75 245 ALA A N 1
ATOM 1922 C CA . ALA A 1 245 ? 20.422 -4.459 -24.180 1.00 94.75 245 ALA A CA 1
ATOM 1923 C C . ALA A 1 245 ? 21.569 -4.896 -25.118 1.00 94.75 245 ALA A C 1
ATOM 1925 O O . ALA A 1 245 ? 21.694 -6.076 -25.443 1.00 94.75 245 ALA A O 1
ATOM 1926 N N . ARG A 1 246 ? 22.420 -3.956 -25.562 1.00 94.75 246 ARG A N 1
ATOM 1927 C CA . ARG A 1 246 ? 23.641 -4.203 -26.358 1.00 94.75 246 ARG A CA 1
ATOM 1928 C C . ARG A 1 246 ? 24.910 -4.313 -25.508 1.00 94.75 246 ARG A C 1
ATOM 1930 O O . ARG A 1 246 ? 25.993 -4.535 -26.056 1.00 94.75 246 ARG A O 1
ATOM 1937 N N . ARG A 1 247 ? 24.833 -4.070 -24.196 1.00 93.50 247 ARG A N 1
ATOM 1938 C CA . ARG A 1 247 ? 26.002 -4.010 -23.307 1.00 93.50 247 ARG A CA 1
ATOM 1939 C C . ARG A 1 247 ? 26.336 -5.357 -22.697 1.00 93.50 247 ARG A C 1
ATOM 1941 O O . ARG A 1 247 ? 25.525 -6.268 -22.678 1.00 93.50 247 ARG A O 1
ATOM 1948 N N . VAL A 1 248 ? 27.574 -5.467 -22.231 1.00 91.44 248 VAL A N 1
ATOM 1949 C CA . VAL A 1 248 ? 27.996 -6.552 -21.343 1.00 91.44 248 VAL A CA 1
ATOM 1950 C C . VAL A 1 248 ? 27.414 -6.256 -19.952 1.00 91.44 248 VAL A C 1
ATOM 1952 O O . VAL A 1 248 ? 27.370 -5.069 -19.588 1.00 91.44 248 VAL A O 1
ATOM 1955 N N . PRO A 1 249 ? 26.969 -7.271 -19.185 1.00 89.94 249 PRO A N 1
ATOM 1956 C CA . PRO A 1 249 ? 26.467 -7.092 -17.823 1.00 89.94 249 PRO A CA 1
ATOM 1957 C C . PRO A 1 249 ? 27.308 -6.121 -16.985 1.00 89.94 249 PRO A C 1
ATOM 1959 O O . PRO A 1 249 ? 28.533 -6.078 -17.108 1.00 89.94 249 PRO A O 1
ATOM 1962 N N . PHE A 1 250 ? 26.637 -5.310 -16.162 1.00 87.19 250 PHE A N 1
ATOM 1963 C CA . PHE A 1 250 ? 27.248 -4.326 -15.254 1.00 87.19 250 PHE A CA 1
ATOM 1964 C C . PHE A 1 250 ? 28.011 -3.156 -15.914 1.00 87.19 250 PHE A C 1
ATOM 1966 O O . PHE A 1 250 ? 28.683 -2.387 -15.230 1.00 87.19 250 PHE A O 1
ATOM 1973 N N . THR A 1 251 ? 27.890 -2.949 -17.235 1.00 90.94 251 THR A N 1
ATOM 1974 C CA . THR A 1 251 ? 28.545 -1.821 -17.947 1.00 90.94 251 THR A CA 1
ATOM 1975 C C . THR A 1 251 ? 27.582 -0.726 -18.433 1.00 90.94 251 THR A C 1
ATOM 1977 O O . THR A 1 251 ? 27.959 0.155 -19.217 1.00 90.94 251 THR A O 1
ATOM 1980 N N . ALA A 1 252 ? 26.331 -0.752 -17.963 1.00 90.06 252 ALA A N 1
ATOM 1981 C CA . ALA A 1 252 ? 25.237 0.072 -18.477 1.00 90.06 252 ALA A CA 1
ATOM 1982 C C . ALA A 1 252 ? 25.379 1.581 -18.202 1.00 90.06 252 ALA A C 1
ATOM 1984 O O . ALA A 1 252 ? 24.951 2.383 -19.029 1.00 90.06 252 ALA A O 1
ATOM 1985 N N . SER A 1 253 ? 26.047 2.010 -17.126 1.00 90.06 253 SER A N 1
ATOM 1986 C CA . SER A 1 253 ? 26.082 3.428 -16.712 1.00 90.06 253 SER A CA 1
ATOM 1987 C C . SER A 1 253 ? 26.656 4.381 -17.772 1.00 90.06 253 SER A C 1
ATOM 1989 O O . SER A 1 253 ? 26.274 5.548 -17.844 1.00 90.06 253 SER A O 1
ATOM 1991 N N . ARG A 1 254 ? 27.549 3.893 -18.649 1.00 91.06 254 ARG A N 1
ATOM 1992 C CA . ARG A 1 254 ? 28.122 4.684 -19.759 1.00 91.06 254 ARG A CA 1
ATOM 1993 C C . ARG A 1 254 ? 27.116 4.973 -20.877 1.00 91.06 254 ARG A C 1
ATOM 1995 O O . ARG A 1 254 ? 27.363 5.850 -21.702 1.00 91.06 254 ARG A O 1
ATOM 2002 N N . VAL A 1 255 ? 26.007 4.236 -20.937 1.00 95.25 255 VAL A N 1
ATOM 2003 C CA . VAL A 1 255 ? 24.948 4.432 -21.936 1.00 95.25 255 VAL A CA 1
ATOM 2004 C C . VAL A 1 255 ? 24.238 5.768 -21.729 1.00 95.25 255 VAL A C 1
ATOM 2006 O O . VAL A 1 255 ? 23.943 6.435 -22.716 1.00 95.25 255 VAL A O 1
ATOM 2009 N N . PHE A 1 256 ? 24.073 6.223 -20.484 1.00 97.31 256 PHE A N 1
ATOM 2010 C CA . PHE A 1 256 ? 23.424 7.503 -20.178 1.00 97.31 256 PHE A CA 1
ATOM 2011 C C . PHE A 1 256 ? 24.098 8.689 -20.880 1.00 97.31 256 PHE A C 1
ATOM 2013 O O . PHE A 1 256 ? 23.415 9.497 -21.500 1.00 97.31 256 PHE A O 1
ATOM 2020 N N . ALA A 1 257 ? 25.436 8.733 -20.900 1.00 96.75 257 ALA A N 1
ATOM 2021 C CA . ALA A 1 257 ? 26.177 9.786 -21.601 1.00 96.75 257 ALA A CA 1
ATOM 2022 C C . ALA A 1 257 ? 25.921 9.798 -23.112 1.00 96.75 257 ALA A C 1
ATOM 2024 O O . ALA A 1 257 ? 25.932 10.857 -23.728 1.00 96.75 257 ALA A O 1
ATOM 2025 N N . ARG A 1 258 ? 25.660 8.631 -23.709 1.00 95.25 258 ARG A N 1
ATOM 2026 C CA . ARG A 1 258 ? 25.335 8.512 -25.133 1.00 95.25 258 ARG A CA 1
ATOM 2027 C C . ARG A 1 258 ? 23.896 8.934 -25.432 1.00 95.25 258 ARG A C 1
ATOM 2029 O O . ARG A 1 258 ? 23.666 9.547 -26.463 1.00 95.25 258 ARG A O 1
ATOM 2036 N N . VAL A 1 259 ? 22.947 8.570 -24.570 1.00 96.81 259 VAL A N 1
ATOM 2037 C CA . VAL A 1 259 ? 21.508 8.784 -24.807 1.00 96.81 259 VAL A CA 1
ATOM 2038 C C . VAL A 1 259 ? 21.075 10.201 -24.426 1.00 96.81 259 VAL A C 1
ATOM 2040 O O . VAL A 1 259 ? 20.358 10.843 -25.187 1.00 96.81 259 VAL A O 1
ATOM 2043 N N . TYR A 1 260 ? 21.559 10.704 -23.288 1.00 97.19 260 TYR A N 1
ATOM 2044 C CA . TYR A 1 260 ? 21.161 11.989 -22.701 1.00 97.19 260 TYR A CA 1
ATOM 2045 C C . TYR A 1 260 ? 22.246 13.074 -22.807 1.00 97.19 260 TYR A C 1
ATOM 2047 O O . TYR A 1 260 ? 22.077 14.181 -22.301 1.00 97.19 260 TYR A O 1
ATOM 2055 N N . GLY A 1 261 ? 23.404 12.760 -23.400 1.00 96.94 261 GLY A N 1
ATOM 2056 C CA . GLY A 1 261 ? 24.530 13.694 -23.536 1.00 96.94 261 GLY A CA 1
ATOM 2057 C C . GLY A 1 261 ? 25.285 13.992 -22.233 1.00 96.94 261 GLY A C 1
ATOM 2058 O O . GLY A 1 261 ? 26.221 14.789 -22.234 1.00 96.94 261 GLY A O 1
ATOM 2059 N N . ARG A 1 262 ? 24.903 13.374 -21.105 1.00 97.75 262 ARG A N 1
ATOM 2060 C CA . ARG A 1 262 ? 25.499 13.596 -19.776 1.00 97.75 262 ARG A CA 1
ATOM 2061 C C . ARG A 1 262 ? 25.660 12.288 -19.013 1.00 97.75 262 ARG A C 1
ATOM 2063 O O . ARG A 1 262 ? 24.886 11.352 -19.184 1.00 97.75 262 ARG A O 1
ATOM 2070 N N . SER A 1 263 ? 26.684 12.208 -18.166 1.00 97.75 263 SER A N 1
ATOM 2071 C CA . SER A 1 263 ? 26.915 11.011 -17.353 1.00 97.75 263 SER A CA 1
ATOM 2072 C C . SER A 1 263 ? 25.778 10.788 -16.352 1.00 97.75 263 SER A C 1
ATOM 2074 O O . SER A 1 263 ? 25.186 11.747 -15.859 1.00 97.75 263 SER A O 1
ATOM 2076 N N . LEU A 1 264 ? 25.522 9.523 -16.000 1.00 97.44 264 LEU A N 1
ATOM 2077 C CA . LEU A 1 264 ? 24.503 9.149 -15.013 1.00 97.44 264 LEU A CA 1
ATOM 2078 C C . LEU A 1 264 ? 24.658 9.930 -13.696 1.00 97.44 264 LEU A C 1
ATOM 2080 O O . LEU A 1 264 ? 23.696 10.498 -13.200 1.00 97.44 264 LEU A O 1
ATOM 2084 N N . GLY A 1 265 ? 25.884 10.049 -13.175 1.00 97.12 265 GLY A N 1
ATOM 2085 C CA . GLY A 1 265 ? 26.131 10.811 -11.948 1.00 97.12 265 GLY A CA 1
ATOM 2086 C C . GLY A 1 265 ? 25.866 12.316 -12.083 1.00 97.12 265 GLY A C 1
ATOM 2087 O O . GLY A 1 265 ? 25.471 12.951 -11.111 1.00 97.12 265 GLY A O 1
ATOM 2088 N N . ALA A 1 266 ? 26.065 12.907 -13.268 1.00 98.00 266 ALA A N 1
ATOM 2089 C CA . ALA A 1 266 ? 25.718 14.309 -13.502 1.00 98.00 266 ALA A CA 1
ATOM 2090 C C . ALA A 1 266 ? 24.200 14.510 -13.594 1.00 98.00 266 ALA A C 1
ATOM 2092 O O . ALA A 1 266 ? 23.700 15.495 -13.064 1.00 98.00 266 ALA A O 1
ATOM 2093 N N . LEU A 1 267 ? 23.487 13.576 -14.232 1.00 98.44 267 LEU A N 1
ATOM 2094 C CA . LEU A 1 267 ? 22.025 13.580 -14.301 1.00 98.44 267 LEU A CA 1
ATOM 2095 C C . LEU A 1 267 ? 21.405 13.415 -12.910 1.00 98.44 267 LEU A C 1
ATOM 2097 O O . LEU A 1 267 ? 20.509 14.173 -12.563 1.00 98.44 267 LEU A O 1
ATOM 2101 N N . TRP A 1 268 ? 21.918 12.488 -12.096 1.00 98.12 268 TRP A N 1
ATOM 2102 C CA . TRP A 1 268 ? 21.416 12.254 -10.739 1.00 98.12 268 TRP A CA 1
ATOM 2103 C C . TRP A 1 268 ? 21.579 13.471 -9.827 1.00 98.12 268 TRP A C 1
ATOM 2105 O O . TRP A 1 268 ? 20.651 13.846 -9.122 1.00 98.12 268 TRP A O 1
ATOM 2115 N N . ARG A 1 269 ? 22.745 14.132 -9.864 1.00 97.50 269 ARG A N 1
ATOM 2116 C CA . ARG A 1 269 ? 22.964 15.362 -9.082 1.00 97.50 269 ARG A CA 1
ATOM 2117 C C . ARG A 1 269 ? 22.030 16.495 -9.498 1.00 97.50 269 ARG A C 1
ATOM 2119 O O . ARG A 1 269 ? 21.606 17.267 -8.650 1.00 97.50 269 ARG A O 1
ATOM 2126 N N . ASP A 1 270 ? 21.736 16.599 -10.789 1.00 97.50 270 ASP A N 1
ATOM 2127 C CA . ASP A 1 270 ? 20.815 17.607 -11.318 1.00 97.50 270 ASP A CA 1
ATOM 2128 C C . ASP A 1 270 ? 19.369 17.325 -10.882 1.00 97.50 270 ASP A C 1
ATOM 2130 O O . ASP A 1 270 ? 18.683 18.226 -10.418 1.00 97.50 270 ASP A O 1
ATOM 2134 N N . TYR A 1 271 ? 18.955 16.054 -10.900 1.00 97.62 271 TYR A N 1
ATOM 2135 C CA . TYR A 1 271 ? 17.691 15.606 -10.309 1.00 97.62 271 TYR A CA 1
ATOM 2136 C C . TYR A 1 271 ? 17.590 15.938 -8.809 1.00 97.62 271 TYR A C 1
ATOM 2138 O O . TYR A 1 271 ? 16.613 16.526 -8.355 1.00 97.62 271 TYR A O 1
ATOM 2146 N N . GLN A 1 272 ? 18.620 15.637 -8.014 1.00 96.44 272 GLN A N 1
ATOM 2147 C CA . GLN A 1 272 ? 18.610 15.999 -6.591 1.00 96.44 272 GLN A CA 1
ATOM 2148 C C . GLN A 1 272 ? 18.535 17.522 -6.377 1.00 96.44 272 GLN A C 1
ATOM 2150 O O . GLN A 1 272 ? 17.864 17.986 -5.455 1.00 96.44 272 GLN A O 1
ATOM 2155 N N . ALA A 1 273 ? 19.184 18.311 -7.238 1.00 94.88 273 ALA A N 1
ATOM 2156 C CA . ALA A 1 273 ? 19.112 19.769 -7.188 1.00 94.88 273 ALA A CA 1
ATOM 2157 C C . ALA A 1 273 ? 17.715 20.306 -7.555 1.00 94.88 273 ALA A C 1
ATOM 2159 O O . ALA A 1 273 ? 17.251 21.267 -6.932 1.00 94.88 273 ALA A O 1
ATOM 2160 N N . SER A 1 274 ? 17.020 19.685 -8.518 1.00 94.56 274 SER A N 1
ATOM 2161 C CA . SER A 1 274 ? 15.646 20.072 -8.865 1.00 94.56 274 SER A CA 1
ATOM 2162 C C . SER A 1 274 ? 14.677 19.810 -7.712 1.00 94.56 274 SER A C 1
ATOM 2164 O O . SER A 1 274 ? 13.843 20.665 -7.421 1.00 94.56 274 SER A O 1
ATOM 2166 N N . LEU A 1 275 ? 14.843 18.698 -6.987 1.00 92.44 275 LEU A N 1
ATOM 2167 C CA . LEU A 1 275 ? 14.049 18.397 -5.790 1.00 92.44 275 LEU A CA 1
ATOM 2168 C C . LEU A 1 275 ? 14.255 19.427 -4.674 1.00 92.44 275 LEU A C 1
ATOM 2170 O O . LEU A 1 275 ? 13.290 19.883 -4.071 1.00 92.44 275 LEU A O 1
ATOM 2174 N N . ALA A 1 276 ? 15.502 19.836 -4.422 1.00 81.25 276 ALA A N 1
ATOM 2175 C CA . ALA A 1 276 ? 15.809 20.830 -3.392 1.00 81.25 276 ALA A CA 1
ATOM 2176 C C . ALA A 1 276 ? 15.187 22.208 -3.686 1.00 81.25 276 ALA A C 1
ATOM 2178 O O . ALA A 1 276 ? 14.857 22.945 -2.761 1.00 81.25 276 ALA A O 1
ATOM 2179 N N . THR A 1 277 ? 15.012 22.548 -4.966 1.00 76.31 277 THR A N 1
ATOM 2180 C CA . THR A 1 277 ? 14.403 23.819 -5.395 1.00 76.31 277 THR A CA 1
ATOM 2181 C C . THR A 1 277 ? 12.874 23.789 -5.293 1.00 76.31 277 THR A C 1
ATOM 2183 O O . THR A 1 277 ? 12.254 24.825 -5.072 1.00 76.31 277 THR A O 1
ATOM 2186 N N . ALA A 1 278 ? 12.263 22.608 -5.421 1.00 70.88 278 ALA A N 1
ATOM 2187 C CA . ALA A 1 278 ? 10.813 22.418 -5.374 1.00 70.88 278 ALA A CA 1
ATOM 2188 C C . ALA A 1 278 ? 10.221 22.427 -3.950 1.00 70.88 278 ALA A C 1
ATOM 2190 O O . ALA A 1 278 ? 9.002 22.426 -3.788 1.00 70.88 278 ALA A O 1
ATOM 2191 N N . VAL A 1 279 ? 11.056 22.438 -2.904 1.00 70.88 279 VAL A N 1
ATOM 2192 C CA . VAL A 1 279 ? 10.588 22.465 -1.514 1.00 70.88 279 VAL A CA 1
ATOM 2193 C C . VAL A 1 279 ? 9.949 23.822 -1.191 1.00 70.88 279 VAL A C 1
ATOM 2195 O O . VAL A 1 279 ? 10.636 24.803 -0.913 1.00 70.88 279 VAL A O 1
ATOM 2198 N N . SER A 1 280 ? 8.616 23.870 -1.169 1.00 58.41 280 SER A N 1
ATOM 2199 C CA . SER A 1 280 ? 7.870 24.950 -0.520 1.00 58.41 280 SER A CA 1
ATOM 2200 C C . SER A 1 280 ? 7.902 24.782 1.003 1.00 58.41 280 SER A C 1
ATOM 2202 O O . SER A 1 280 ? 7.747 23.668 1.512 1.00 58.41 280 SER A O 1
ATOM 2204 N N . VAL A 1 281 ? 8.050 25.889 1.738 1.00 55.28 281 VAL A N 1
ATOM 2205 C CA . VAL A 1 281 ? 7.862 25.918 3.197 1.00 55.28 281 VAL A CA 1
ATOM 2206 C C . VAL A 1 281 ? 6.368 25.750 3.470 1.00 55.28 281 VAL A C 1
ATOM 2208 O O . VAL A 1 281 ? 5.594 26.682 3.261 1.00 55.28 281 VAL A O 1
ATOM 2211 N N . ALA A 1 282 ? 5.947 24.551 3.863 1.00 55.09 282 ALA A N 1
ATOM 2212 C CA . ALA A 1 282 ? 4.613 24.361 4.415 1.00 55.09 282 ALA A CA 1
ATOM 2213 C C . ALA A 1 282 ? 4.609 24.849 5.874 1.00 55.09 282 ALA A C 1
ATOM 2215 O O . ALA A 1 282 ? 5.635 24.713 6.546 1.00 55.09 282 ALA A O 1
ATOM 2216 N N . PRO A 1 283 ? 3.503 25.425 6.368 1.00 53.03 283 PRO A N 1
ATOM 2217 C CA . PRO A 1 283 ? 3.372 25.705 7.791 1.00 53.03 283 PRO A CA 1
ATOM 2218 C C . PRO A 1 283 ? 3.486 24.390 8.575 1.00 53.03 283 PRO A C 1
ATOM 2220 O O . PRO A 1 283 ? 2.807 23.419 8.250 1.00 53.03 283 PRO A O 1
ATOM 2223 N N . GLU A 1 284 ? 4.374 24.347 9.570 1.00 53.41 284 GLU A N 1
ATOM 2224 C CA . GLU A 1 284 ? 4.423 23.236 10.522 1.00 53.41 284 GLU A CA 1
ATOM 2225 C C . GLU A 1 284 ? 3.089 23.163 11.277 1.00 53.41 284 GLU A C 1
ATOM 2227 O O . GLU A 1 284 ? 2.533 24.186 11.685 1.00 53.41 284 GLU A O 1
ATOM 2232 N N . ASP A 1 285 ? 2.568 21.949 11.456 1.00 59.44 285 ASP A N 1
ATOM 2233 C CA . ASP A 1 285 ? 1.429 21.699 12.336 1.00 59.44 285 ASP A CA 1
ATOM 2234 C C . ASP A 1 285 ? 1.911 21.820 13.793 1.00 59.44 285 ASP A C 1
ATOM 2236 O O . ASP A 1 285 ? 2.351 20.848 14.411 1.00 59.44 285 ASP A O 1
ATOM 2240 N N . ASP A 1 286 ? 1.897 23.051 14.314 1.00 58.47 286 ASP A N 1
ATOM 2241 C CA . ASP A 1 286 ? 2.509 23.486 15.585 1.00 58.47 286 ASP A CA 1
ATOM 2242 C C . ASP A 1 286 ? 1.865 22.853 16.845 1.00 58.47 286 ASP A C 1
ATOM 2244 O O . ASP A 1 286 ? 2.154 23.218 17.987 1.00 58.47 286 ASP A O 1
ATOM 2248 N N . HIS A 1 287 ? 0.941 21.903 16.667 1.00 77.06 287 HIS A N 1
ATOM 2249 C CA . HIS A 1 287 ? 0.160 21.287 17.741 1.00 77.06 287 HIS A CA 1
ATOM 2250 C C . HIS A 1 287 ? 0.343 19.768 17.871 1.00 77.06 287 HIS A C 1
ATOM 2252 O O . HIS A 1 287 ? -0.149 19.185 18.844 1.00 77.06 287 HIS A O 1
ATOM 2258 N N . ALA A 1 288 ? 1.058 19.117 16.947 1.00 90.12 288 ALA A N 1
ATOM 2259 C CA . ALA A 1 288 ? 1.301 17.678 16.995 1.00 90.12 288 ALA A CA 1
ATOM 2260 C C . ALA A 1 288 ? 2.619 17.327 17.707 1.00 90.12 288 ALA A C 1
ATOM 2262 O O . ALA A 1 288 ? 3.702 17.786 17.350 1.00 90.12 288 ALA A O 1
ATOM 2263 N N . LYS A 1 289 ? 2.549 16.434 18.698 1.00 93.38 289 LYS A N 1
ATOM 2264 C CA . LYS A 1 289 ? 3.707 15.897 19.422 1.00 93.38 289 LYS A CA 1
ATOM 2265 C C . LYS A 1 289 ? 4.030 14.484 18.944 1.00 93.38 289 LYS A C 1
ATOM 2267 O O . LYS A 1 289 ? 3.212 13.579 19.106 1.00 93.38 289 LYS A O 1
ATOM 2272 N N . ARG A 1 290 ? 5.251 14.261 18.449 1.00 94.75 290 ARG A N 1
ATOM 2273 C CA . ARG A 1 290 ? 5.778 12.911 18.174 1.00 94.75 290 ARG A CA 1
ATOM 2274 C C . ARG A 1 290 ? 5.944 12.130 19.483 1.00 94.75 290 ARG A C 1
ATOM 2276 O O . ARG A 1 290 ? 6.538 12.629 20.439 1.00 94.75 290 ARG A O 1
ATOM 2283 N N . LEU A 1 291 ? 5.405 10.916 19.526 1.00 95.94 291 LEU A N 1
ATOM 2284 C CA . LEU A 1 291 ? 5.389 10.038 20.699 1.00 95.94 291 LEU A CA 1
ATOM 2285 C C . LEU A 1 291 ? 6.382 8.872 20.603 1.00 95.94 291 LEU A C 1
ATOM 2287 O O . LEU A 1 291 ? 6.798 8.342 21.632 1.00 95.94 291 LEU A O 1
ATOM 2291 N N . THR A 1 292 ? 6.746 8.450 19.390 1.00 96.94 292 THR A N 1
ATOM 2292 C CA . THR A 1 292 ? 7.681 7.338 19.155 1.00 96.94 292 THR A CA 1
ATOM 2293 C C . THR A 1 292 ? 8.761 7.709 18.143 1.00 96.94 292 THR A C 1
ATOM 2295 O O . THR A 1 292 ? 8.625 8.675 17.394 1.00 96.94 292 THR A O 1
ATOM 2298 N N . HIS A 1 293 ? 9.847 6.934 18.135 1.00 95.69 293 HIS A N 1
ATOM 2299 C CA . HIS A 1 293 ? 10.982 7.100 17.223 1.00 95.69 293 HIS A CA 1
ATOM 2300 C C . HIS A 1 293 ? 11.457 5.741 16.685 1.00 95.69 293 HIS A C 1
ATOM 2302 O O . HIS A 1 293 ? 12.648 5.442 16.704 1.00 95.69 293 HIS A O 1
ATOM 2308 N N . HIS A 1 294 ? 10.517 4.879 16.291 1.00 94.62 294 HIS A N 1
ATOM 2309 C CA . HIS A 1 294 ? 10.829 3.565 15.722 1.00 94.62 294 HIS A CA 1
ATOM 2310 C C . HIS A 1 294 ? 11.425 3.691 14.323 1.00 94.62 294 HIS A C 1
ATOM 2312 O O . HIS A 1 294 ? 12.314 2.913 13.971 1.00 94.62 294 HIS A O 1
ATOM 2318 N N . GLY A 1 295 ? 10.923 4.646 13.532 1.00 89.94 295 GLY A N 1
ATOM 2319 C CA . GLY A 1 295 ? 11.111 4.631 12.087 1.00 89.94 295 GLY A CA 1
ATOM 2320 C C . GLY A 1 295 ? 10.479 3.391 11.441 1.00 89.94 295 GLY A C 1
ATOM 2321 O O . GLY A 1 295 ? 9.806 2.584 12.086 1.00 89.94 295 GLY A O 1
ATOM 2322 N N . PHE A 1 296 ? 10.707 3.208 10.144 1.00 95.38 296 PHE A N 1
ATOM 2323 C CA . PHE A 1 296 ? 10.104 2.133 9.349 1.00 95.38 296 PHE A CA 1
ATOM 2324 C C . PHE A 1 296 ? 8.575 2.133 9.383 1.00 95.38 296 PHE A C 1
ATOM 2326 O O . PHE A 1 296 ? 7.972 3.104 8.954 1.00 95.38 296 PHE A O 1
ATOM 2333 N N . THR A 1 297 ? 7.927 1.039 9.795 1.00 94.94 297 THR A N 1
ATOM 2334 C CA . THR A 1 297 ? 6.472 0.886 9.736 1.00 94.94 297 THR A CA 1
ATOM 2335 C C . THR A 1 297 ? 5.875 0.849 11.142 1.00 94.94 297 THR A C 1
ATOM 2337 O O . THR A 1 297 ? 6.164 -0.056 11.927 1.00 94.94 297 THR A O 1
ATOM 2340 N N . VAL A 1 298 ? 4.961 1.782 11.404 1.00 96.38 298 VAL A N 1
ATOM 2341 C CA . VAL A 1 298 ? 4.096 1.849 12.587 1.00 96.38 298 VAL A CA 1
ATOM 2342 C C . VAL A 1 298 ? 2.653 1.926 12.097 1.00 96.38 298 VAL A C 1
ATOM 2344 O O . VAL A 1 298 ? 2.367 2.704 11.194 1.00 96.38 298 VAL A O 1
ATOM 2347 N N . LEU A 1 299 ? 1.750 1.099 12.632 1.00 94.94 299 LEU A N 1
ATOM 2348 C CA . LEU A 1 299 ? 0.382 0.963 12.108 1.00 94.94 299 LEU A CA 1
ATOM 2349 C C . LEU A 1 299 ? -0.667 0.821 13.214 1.00 94.94 299 LEU A C 1
ATOM 2351 O O . LEU A 1 299 ? -0.408 0.224 14.266 1.00 94.94 299 LEU A O 1
ATOM 2355 N N . GLY A 1 300 ? -1.865 1.333 12.918 1.00 94.88 300 GLY A N 1
ATOM 2356 C CA . GLY A 1 300 ? -3.108 1.089 13.651 1.00 94.88 300 GLY A CA 1
ATOM 2357 C C . GLY A 1 300 ? -3.052 1.312 15.163 1.00 94.88 300 GLY A C 1
ATOM 2358 O O . GLY A 1 300 ? -3.394 0.376 15.898 1.00 94.88 300 GLY A O 1
ATOM 2359 N N . PRO A 1 301 ? -2.635 2.499 15.652 1.00 97.69 301 PRO A N 1
ATOM 2360 C CA . PRO A 1 301 ? -2.741 2.822 17.063 1.00 97.69 301 PRO A CA 1
ATOM 2361 C C . PRO A 1 301 ? -4.194 2.763 17.525 1.00 97.69 301 PRO A C 1
ATOM 2363 O O . PRO A 1 301 ? -5.104 3.156 16.802 1.00 97.69 301 PRO A O 1
ATOM 2366 N N . ARG A 1 302 ? -4.401 2.258 18.740 1.00 97.44 302 ARG A N 1
ATOM 2367 C CA . ARG A 1 302 ? -5.691 2.220 19.421 1.00 97.44 302 ARG A CA 1
ATOM 2368 C C . ARG A 1 302 ? -5.534 2.589 20.881 1.00 97.44 302 ARG A C 1
ATOM 2370 O O . ARG A 1 302 ? -4.698 2.012 21.582 1.00 97.44 302 ARG A O 1
ATOM 2377 N N . PHE A 1 303 ? -6.366 3.501 21.359 1.00 97.19 303 PHE A N 1
ATOM 2378 C CA . PHE A 1 303 ? -6.493 3.754 22.781 1.00 97.19 303 PHE A CA 1
ATOM 2379 C C . PHE A 1 303 ? -7.080 2.533 23.482 1.00 97.19 303 PHE A C 1
ATOM 2381 O O . PHE A 1 303 ? -8.031 1.888 23.033 1.00 97.19 303 PHE A O 1
ATOM 2388 N N . THR A 1 304 ? -6.508 2.216 24.634 1.00 94.94 304 THR A N 1
ATOM 2389 C CA . THR A 1 304 ? -7.106 1.260 25.556 1.00 94.94 304 THR A CA 1
ATOM 2390 C C . THR A 1 304 ? -8.314 1.862 26.257 1.00 94.94 304 THR A C 1
ATOM 2392 O O . THR A 1 304 ? -8.407 3.071 26.468 1.00 94.94 304 THR A O 1
ATOM 2395 N N . ARG A 1 305 ? -9.238 0.998 26.683 1.00 86.50 305 ARG A N 1
ATOM 2396 C CA . ARG A 1 305 ? -10.264 1.402 27.645 1.00 86.50 305 ARG A CA 1
ATOM 2397 C C . ARG A 1 305 ? -9.576 1.740 28.980 1.00 86.50 305 ARG A C 1
ATOM 2399 O O . ARG A 1 305 ? -8.797 0.903 29.455 1.00 86.50 305 ARG A O 1
ATOM 2406 N N . PRO A 1 306 ? -9.854 2.906 29.592 1.00 81.81 306 PRO A N 1
ATOM 2407 C CA . PRO A 1 306 ? -9.304 3.260 30.894 1.00 81.81 306 PRO A CA 1
ATOM 2408 C C . PRO A 1 306 ? -9.648 2.200 31.941 1.00 81.81 306 PRO A C 1
ATOM 2410 O O . PRO A 1 306 ? -10.783 1.728 32.010 1.00 81.81 306 PRO A O 1
ATOM 2413 N N . ALA A 1 307 ? -8.679 1.833 32.781 1.00 79.38 307 ALA A N 1
ATOM 2414 C CA . ALA A 1 307 ? -8.911 0.888 33.879 1.00 79.38 307 ALA A CA 1
ATOM 2415 C C . ALA A 1 307 ? -9.797 1.481 34.994 1.00 79.38 307 ALA A C 1
ATOM 2417 O O . ALA A 1 307 ? -10.374 0.749 35.795 1.00 79.38 307 ALA A O 1
ATOM 2418 N N . CYS A 1 308 ? -9.887 2.809 35.052 1.00 81.50 308 CYS A N 1
ATOM 2419 C CA . CYS A 1 308 ? -10.690 3.575 35.990 1.00 81.50 308 CYS A CA 1
ATOM 2420 C C . CYS A 1 308 ? -11.017 4.952 35.393 1.00 81.50 308 CYS A C 1
ATOM 2422 O O . CYS A 1 308 ? -10.360 5.381 34.448 1.00 81.50 308 CYS A O 1
ATOM 2424 N N . GLU A 1 309 ? -11.974 5.676 35.976 1.00 77.88 309 GLU A N 1
ATOM 2425 C CA . GLU A 1 309 ? -12.428 6.995 35.495 1.00 77.88 309 GLU A CA 1
ATOM 2426 C C . GLU A 1 309 ? -11.308 8.051 35.410 1.00 77.88 309 GLU A C 1
ATOM 2428 O O . GLU A 1 309 ? -11.361 8.950 34.582 1.00 77.88 309 GLU A O 1
ATOM 2433 N N . ARG A 1 310 ? -10.268 7.929 36.246 1.00 80.69 310 ARG A N 1
ATOM 2434 C CA . ARG A 1 310 ? -9.121 8.859 36.290 1.00 80.69 310 ARG A CA 1
ATOM 2435 C C . ARG A 1 310 ? -7.840 8.295 35.677 1.00 80.69 310 ARG A C 1
ATOM 2437 O O . ARG A 1 310 ? -6.797 8.940 35.736 1.00 80.69 310 ARG A O 1
ATOM 2444 N N . CYS A 1 311 ? -7.885 7.070 35.168 1.00 85.06 311 CYS A N 1
ATOM 2445 C CA . CYS A 1 311 ? -6.713 6.398 34.634 1.00 85.06 311 CYS A CA 1
ATOM 2446 C C . CYS A 1 311 ? -6.479 6.881 33.202 1.00 85.06 311 CYS A C 1
ATOM 2448 O O . CYS A 1 311 ? -7.389 6.808 32.379 1.00 85.06 311 CYS A O 1
ATOM 2450 N N . ALA A 1 312 ? -5.264 7.327 32.887 1.00 87.06 312 ALA A N 1
ATOM 2451 C CA . ALA A 1 312 ? -4.909 7.607 31.502 1.00 87.06 312 ALA A CA 1
ATOM 2452 C C . ALA A 1 312 ? -4.958 6.302 30.682 1.00 87.06 312 ALA A C 1
ATOM 2454 O O . ALA A 1 312 ? -4.501 5.262 31.172 1.00 87.06 312 ALA A O 1
ATOM 2455 N N . PRO A 1 313 ? -5.518 6.320 29.462 1.00 93.19 313 PRO A N 1
ATOM 2456 C CA . PRO A 1 313 ? -5.446 5.173 28.575 1.00 93.19 313 PRO A CA 1
ATOM 2457 C C . PRO A 1 313 ? -4.016 5.003 28.043 1.00 93.19 313 PRO A C 1
ATOM 2459 O O . PRO A 1 313 ? -3.329 5.971 27.718 1.00 93.19 313 PRO A O 1
ATOM 2462 N N . ASP A 1 314 ? -3.591 3.753 27.895 1.00 95.19 314 ASP A N 1
ATOM 2463 C CA . ASP A 1 314 ? -2.429 3.395 27.079 1.00 95.19 314 ASP A CA 1
ATOM 2464 C C . ASP A 1 314 ? -2.807 3.386 25.586 1.00 95.19 314 ASP A C 1
ATOM 2466 O O . ASP A 1 314 ? -3.988 3.270 25.246 1.00 95.19 314 ASP A O 1
ATOM 2470 N N . VAL A 1 315 ? -1.806 3.408 24.702 1.00 97.69 315 VAL A N 1
ATOM 2471 C CA . VAL A 1 315 ? -1.951 3.217 23.250 1.00 97.69 315 VAL A CA 1
ATOM 2472 C C . VAL A 1 315 ? -1.332 1.881 22.837 1.00 97.69 315 VAL A C 1
ATOM 2474 O O . VAL A 1 315 ? -0.176 1.597 23.156 1.00 97.69 315 VAL A O 1
ATOM 2477 N N . ILE A 1 316 ? -2.094 1.060 22.115 1.00 97.81 316 ILE A N 1
ATOM 2478 C CA . ILE A 1 316 ? -1.663 -0.215 21.523 1.00 97.81 316 ILE A CA 1
ATOM 2479 C C . ILE A 1 316 ? -1.486 -0.032 20.022 1.00 97.81 316 ILE A C 1
ATOM 2481 O O . ILE A 1 316 ? -2.367 0.523 19.383 1.00 97.81 316 ILE A O 1
ATOM 2485 N N . TYR A 1 317 ? -0.380 -0.496 19.449 1.00 97.69 317 TYR A N 1
ATOM 2486 C CA . TYR A 1 317 ? -0.073 -0.291 18.030 1.00 97.69 317 TYR A CA 1
ATOM 2487 C C . TYR A 1 317 ? 0.877 -1.364 17.499 1.00 97.69 317 TYR A C 1
ATOM 2489 O O . TYR A 1 317 ? 1.512 -2.077 18.277 1.00 97.69 317 TYR A O 1
ATOM 2497 N N . SER A 1 318 ? 0.987 -1.487 16.177 1.00 96.81 318 SER A N 1
ATOM 2498 C CA . SER A 1 318 ? 1.878 -2.459 15.533 1.00 96.81 318 SER A CA 1
ATOM 2499 C C . SER A 1 318 ? 3.161 -1.798 15.041 1.00 96.81 318 SER A C 1
ATOM 2501 O O . SER A 1 318 ? 3.129 -0.668 14.559 1.00 96.81 318 SER A O 1
ATOM 2503 N N . VAL A 1 319 ? 4.281 -2.512 15.150 1.00 96.38 319 VAL A N 1
ATOM 2504 C CA . VAL A 1 319 ? 5.613 -2.052 14.736 1.00 96.38 319 VAL A CA 1
ATOM 2505 C C . VAL A 1 319 ? 6.287 -3.122 13.886 1.00 96.38 319 VAL A C 1
ATOM 2507 O O . VAL A 1 319 ? 6.281 -4.306 14.240 1.00 96.38 319 VAL A O 1
ATOM 2510 N N . ARG A 1 320 ? 6.913 -2.698 12.786 1.00 94.94 320 ARG A N 1
ATOM 2511 C CA . ARG A 1 320 ? 7.781 -3.523 11.942 1.00 94.94 320 ARG A CA 1
ATOM 2512 C C . ARG A 1 320 ? 9.035 -2.733 11.576 1.00 94.94 320 ARG A C 1
ATOM 2514 O O . ARG A 1 320 ? 8.964 -1.751 10.841 1.00 94.94 320 ARG A O 1
ATOM 2521 N N . THR A 1 321 ? 10.172 -3.213 12.069 1.00 93.38 321 THR A N 1
ATOM 2522 C CA . THR A 1 321 ? 11.517 -2.676 11.819 1.00 93.38 321 THR A CA 1
ATOM 2523 C C . THR A 1 321 ? 12.460 -3.838 11.474 1.00 93.38 321 THR A C 1
ATOM 2525 O O . THR A 1 321 ? 12.127 -4.991 11.758 1.00 93.38 321 THR A O 1
ATOM 2528 N N . PRO A 1 322 ? 13.649 -3.586 10.901 1.00 91.44 322 PRO A N 1
ATOM 2529 C CA . PRO A 1 322 ? 14.631 -4.641 10.632 1.00 91.44 322 PRO A CA 1
ATOM 2530 C C . PRO A 1 322 ? 15.324 -5.173 11.899 1.00 91.44 322 PRO A C 1
ATOM 2532 O O . PRO A 1 322 ? 16.102 -6.121 11.821 1.00 91.44 322 PRO A O 1
ATOM 2535 N N . HIS A 1 323 ? 15.081 -4.574 13.071 1.00 88.50 323 HIS A N 1
ATOM 2536 C CA . HIS A 1 323 ? 15.800 -4.883 14.313 1.00 88.50 323 HIS A CA 1
ATOM 2537 C C . HIS A 1 323 ? 15.095 -5.908 15.212 1.00 88.50 323 HIS A C 1
ATOM 2539 O O . HIS A 1 323 ? 15.635 -6.286 16.251 1.00 88.50 323 HIS A O 1
ATOM 2545 N N . GLY A 1 324 ? 13.899 -6.370 14.843 1.00 89.94 324 GLY A N 1
ATOM 2546 C CA . GLY A 1 324 ? 13.150 -7.335 15.638 1.00 89.94 324 GLY A CA 1
ATOM 2547 C C . GLY A 1 324 ? 11.985 -7.956 14.882 1.00 89.94 324 GLY A C 1
ATOM 2548 O O . GLY A 1 324 ? 11.631 -7.537 13.782 1.00 89.94 324 GLY A O 1
ATOM 2549 N N . PHE A 1 325 ? 11.369 -8.970 15.489 1.00 92.69 325 PHE A N 1
ATOM 2550 C CA . PHE A 1 325 ? 10.136 -9.529 14.947 1.00 92.69 325 PHE A CA 1
ATOM 2551 C C . PHE A 1 325 ? 9.026 -8.469 14.954 1.00 92.69 325 PHE A C 1
ATOM 2553 O O . PHE A 1 325 ? 8.900 -7.734 15.942 1.00 92.69 325 PHE A O 1
ATOM 2560 N N . PRO A 1 326 ? 8.189 -8.413 13.901 1.00 95.25 326 PRO A N 1
ATOM 2561 C CA . PRO A 1 326 ? 6.991 -7.591 13.913 1.00 95.25 326 PRO A CA 1
ATOM 2562 C C . PRO A 1 326 ? 6.165 -7.855 15.182 1.00 95.25 326 PRO A C 1
ATOM 2564 O O . PRO A 1 326 ? 6.020 -9.001 15.627 1.00 95.25 326 PRO A O 1
ATOM 2567 N N . SER A 1 327 ? 5.710 -6.786 15.831 1.00 96.12 327 SER A N 1
ATOM 2568 C CA . SER A 1 327 ? 5.189 -6.856 17.199 1.00 96.12 327 SER A CA 1
ATOM 2569 C C . SER A 1 327 ? 4.061 -5.873 17.457 1.00 96.12 327 SER A C 1
ATOM 2571 O O . SER A 1 327 ? 3.970 -4.813 16.838 1.00 96.12 327 SER A O 1
ATOM 2573 N N . ILE A 1 328 ? 3.215 -6.223 18.423 1.00 97.38 328 ILE A N 1
ATOM 2574 C CA . ILE A 1 328 ? 2.269 -5.294 19.033 1.00 97.38 328 ILE A CA 1
ATOM 2575 C C . ILE A 1 328 ? 2.965 -4.666 20.236 1.00 97.38 328 ILE A C 1
ATOM 2577 O O . ILE A 1 328 ? 3.517 -5.362 21.093 1.00 97.38 328 ILE A O 1
ATOM 2581 N N . ASN A 1 329 ? 2.928 -3.344 20.294 1.00 97.25 329 ASN A N 1
ATOM 2582 C CA . ASN A 1 329 ? 3.575 -2.522 21.298 1.00 97.25 329 ASN A CA 1
ATOM 2583 C C . ASN A 1 329 ? 2.529 -1.774 22.114 1.00 97.25 329 ASN A C 1
ATOM 2585 O O . ASN A 1 329 ? 1.434 -1.470 21.641 1.00 97.25 329 ASN A O 1
ATOM 2589 N N . ARG A 1 330 ? 2.896 -1.470 23.356 1.00 96.69 330 ARG A N 1
ATOM 2590 C CA . ARG A 1 330 ? 2.145 -0.613 24.262 1.00 96.69 330 ARG A CA 1
ATOM 2591 C C . ARG A 1 330 ? 2.971 0.622 24.579 1.00 96.69 330 ARG A C 1
ATOM 2593 O O . ARG A 1 330 ? 4.120 0.499 25.000 1.00 96.69 330 ARG A O 1
ATOM 2600 N N . LEU A 1 331 ? 2.363 1.790 24.430 1.00 97.44 331 LEU A N 1
ATOM 2601 C CA . LEU A 1 331 ? 2.889 3.077 24.864 1.00 97.44 331 LEU A CA 1
ATOM 2602 C C . LEU A 1 331 ? 2.004 3.622 25.987 1.00 97.44 331 LEU A C 1
ATOM 2604 O O . LEU A 1 331 ? 0.783 3.663 25.842 1.00 97.44 331 LEU A O 1
ATOM 2608 N N . ARG A 1 332 ? 2.620 4.066 27.083 1.00 94.75 332 ARG A N 1
ATOM 2609 C CA . ARG A 1 332 ? 1.933 4.855 28.110 1.00 94.75 332 ARG A CA 1
ATOM 2610 C C . ARG A 1 332 ? 2.139 6.336 27.823 1.00 94.75 332 ARG A C 1
ATOM 2612 O O . ARG A 1 332 ? 3.216 6.746 27.399 1.00 94.75 332 ARG A O 1
ATOM 2619 N N . LEU A 1 333 ? 1.131 7.152 28.107 1.00 90.75 333 LEU A N 1
ATOM 2620 C CA . LEU A 1 333 ? 1.183 8.602 27.876 1.00 90.75 333 LEU A CA 1
ATOM 2621 C C . LEU A 1 333 ? 1.824 9.382 29.040 1.00 90.75 333 LEU A C 1
ATOM 2623 O O . LEU A 1 333 ? 1.632 10.586 29.173 1.00 90.75 333 LEU A O 1
ATOM 2627 N N . ASP A 1 334 ? 2.607 8.697 29.873 1.00 88.50 334 ASP A N 1
ATOM 2628 C CA . ASP A 1 334 ? 3.371 9.253 30.997 1.00 88.50 334 ASP A CA 1
ATOM 2629 C C . ASP A 1 334 ? 4.828 9.601 30.627 1.00 88.50 334 ASP A C 1
ATOM 2631 O O . ASP A 1 334 ? 5.594 10.062 31.472 1.00 88.50 334 ASP A O 1
ATOM 2635 N N . GLY A 1 335 ? 5.216 9.384 29.364 1.00 86.19 335 GLY A N 1
ATOM 2636 C CA . GLY A 1 335 ? 6.575 9.599 28.860 1.00 86.19 335 GLY A CA 1
ATOM 2637 C C . GLY A 1 335 ? 7.503 8.388 28.990 1.00 86.19 335 GLY A C 1
ATOM 2638 O O . GLY A 1 335 ? 8.668 8.480 28.603 1.00 86.19 335 GLY A O 1
ATOM 2639 N N . SER A 1 336 ? 7.018 7.251 29.500 1.00 91.88 336 SER A N 1
ATOM 2640 C CA . SER A 1 336 ? 7.782 6.002 29.482 1.00 91.88 336 SER A CA 1
ATOM 2641 C C . SER A 1 336 ? 7.977 5.466 28.061 1.00 91.88 336 SER A C 1
ATOM 2643 O O . SER A 1 336 ? 7.155 5.667 27.166 1.00 91.88 336 SER A O 1
ATOM 2645 N N . SER A 1 337 ? 9.094 4.767 27.845 1.00 93.25 337 SER A N 1
ATOM 2646 C CA . SER A 1 337 ? 9.391 4.149 26.553 1.00 93.25 337 SER A CA 1
ATOM 2647 C C . SER A 1 337 ? 8.376 3.049 26.215 1.00 93.25 337 SER A C 1
ATOM 2649 O O . SER A 1 337 ? 7.956 2.309 27.113 1.00 93.25 337 SER A O 1
ATOM 2651 N N . PRO A 1 338 ? 8.009 2.885 24.931 1.00 96.06 338 PRO A N 1
ATOM 2652 C CA . PRO A 1 338 ? 7.155 1.784 24.517 1.00 96.06 338 PRO A CA 1
ATOM 2653 C C . PRO A 1 338 ? 7.747 0.411 24.830 1.00 96.06 338 PRO A C 1
ATOM 2655 O O . PRO A 1 338 ? 8.963 0.226 24.815 1.00 96.06 338 PRO A O 1
ATOM 2658 N N . ALA A 1 339 ? 6.873 -0.573 25.034 1.00 95.44 339 ALA A N 1
ATOM 2659 C CA . ALA A 1 339 ? 7.264 -1.963 25.232 1.00 95.44 339 ALA A CA 1
ATOM 2660 C C . ALA A 1 339 ? 6.454 -2.903 24.333 1.00 95.44 339 ALA A C 1
ATOM 2662 O O . ALA A 1 339 ? 5.225 -2.804 24.272 1.00 95.44 339 ALA A O 1
ATOM 2663 N N . ALA A 1 340 ? 7.134 -3.853 23.690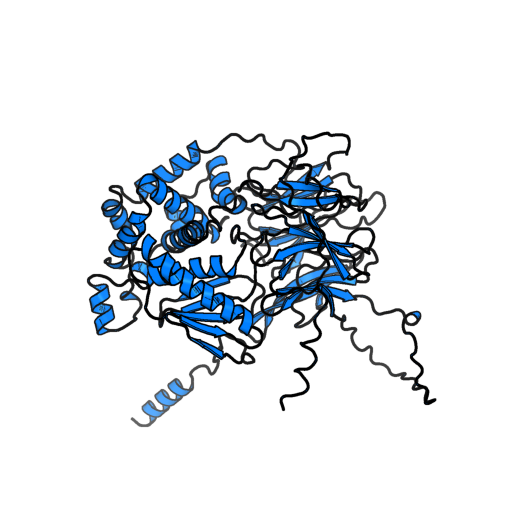 1.00 96.00 340 ALA A N 1
ATOM 2664 C CA . ALA A 1 340 ? 6.484 -4.948 22.979 1.00 96.00 340 ALA A CA 1
ATOM 2665 C C . ALA A 1 340 ? 5.722 -5.841 23.974 1.00 96.00 340 ALA A C 1
ATOM 2667 O O . ALA A 1 340 ? 6.271 -6.246 24.999 1.00 96.00 340 ALA A O 1
ATOM 2668 N N . ILE A 1 341 ? 4.456 -6.142 23.675 1.00 95.81 341 ILE A N 1
ATOM 2669 C CA . ILE A 1 341 ? 3.596 -7.000 24.511 1.00 95.81 341 ILE A CA 1
ATOM 2670 C C . ILE A 1 341 ? 3.372 -8.387 23.901 1.00 95.81 341 ILE A C 1
ATOM 2672 O O . ILE A 1 341 ? 3.084 -9.332 24.627 1.00 95.81 341 ILE A O 1
ATOM 2676 N N . THR A 1 342 ? 3.508 -8.515 22.579 1.00 95.44 342 THR A N 1
ATOM 2677 C CA . THR A 1 342 ? 3.526 -9.794 21.859 1.00 95.44 342 THR A CA 1
ATOM 2678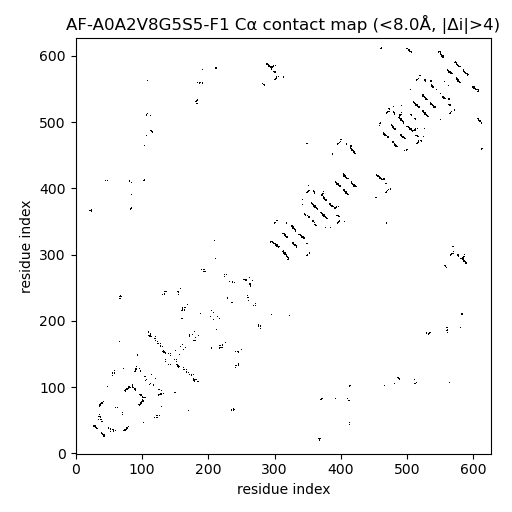 C C . THR A 1 342 ? 4.150 -9.612 20.477 1.00 95.44 342 THR A C 1
ATOM 2680 O O . THR A 1 342 ? 4.178 -8.503 19.939 1.00 95.44 342 THR A O 1
ATOM 2683 N N . THR A 1 343 ? 4.613 -10.702 19.869 1.00 93.81 343 THR A N 1
ATOM 2684 C CA . THR A 1 343 ? 4.895 -10.736 18.431 1.00 93.81 343 THR A CA 1
ATOM 2685 C C . THR A 1 343 ? 3.595 -10.847 17.633 1.00 93.81 343 THR A C 1
ATOM 2687 O O . THR A 1 343 ? 2.576 -11.313 18.152 1.00 93.81 343 THR A O 1
ATOM 2690 N N . ARG A 1 344 ? 3.631 -10.379 16.384 1.00 89.44 344 ARG A N 1
ATOM 2691 C CA . ARG A 1 344 ? 2.533 -10.427 15.414 1.00 89.44 344 ARG A CA 1
ATOM 2692 C C . ARG A 1 344 ? 3.117 -10.452 14.008 1.00 89.44 344 ARG A C 1
ATOM 2694 O O . ARG A 1 344 ? 3.692 -9.458 13.587 1.00 89.44 344 ARG A O 1
ATOM 2701 N N . TYR A 1 345 ? 2.930 -11.529 13.253 1.00 83.50 345 TYR A N 1
ATOM 2702 C CA . TYR A 1 345 ? 3.363 -11.579 11.852 1.00 83.50 345 TYR A CA 1
ATOM 2703 C C . TYR A 1 345 ? 2.369 -10.835 10.946 1.00 83.50 345 TYR A C 1
ATOM 2705 O O . TYR A 1 345 ? 1.386 -11.420 10.502 1.00 83.50 345 TYR A O 1
ATOM 2713 N N . LEU A 1 346 ? 2.656 -9.560 10.654 1.00 86.44 346 LEU A N 1
ATOM 2714 C CA . LEU A 1 346 ? 1.860 -8.685 9.771 1.00 86.44 346 LEU A CA 1
ATOM 2715 C C . LEU A 1 346 ? 0.431 -8.396 10.281 1.00 86.44 346 LEU A C 1
ATOM 2717 O O . LEU A 1 346 ? 0.016 -8.888 11.325 1.00 86.44 346 LEU A O 1
ATOM 2721 N N . GLY A 1 347 ? -0.297 -7.549 9.549 1.00 87.12 347 GLY A N 1
ATOM 2722 C CA . GLY A 1 347 ? -1.626 -7.047 9.907 1.00 87.12 347 GLY A CA 1
ATOM 2723 C C . GLY A 1 347 ? -1.590 -5.610 10.440 1.00 87.12 347 GLY A C 1
ATOM 2724 O O . GLY A 1 347 ? -0.576 -5.157 10.980 1.00 87.12 347 GLY A O 1
ATOM 2725 N N . SER A 1 348 ? -2.700 -4.892 10.265 1.00 85.44 348 SER A N 1
ATOM 2726 C CA . SER A 1 348 ? -2.723 -3.430 10.401 1.00 85.44 348 SER A CA 1
ATOM 2727 C C . SER A 1 348 ? -3.506 -2.930 11.613 1.00 85.44 348 SER A C 1
ATOM 2729 O O . SER A 1 348 ? -3.141 -1.901 12.174 1.00 85.44 348 SER A O 1
ATOM 2731 N N . THR A 1 349 ? -4.549 -3.639 12.065 1.00 91.75 349 THR A N 1
ATOM 2732 C CA . THR A 1 349 ? -5.433 -3.161 13.151 1.00 91.75 349 THR A CA 1
ATOM 2733 C C . THR A 1 349 ? -5.442 -4.081 14.363 1.00 91.75 349 THR A C 1
ATOM 2735 O O . THR A 1 349 ? -4.939 -5.203 14.323 1.00 91.75 349 THR A O 1
ATOM 2738 N N . THR A 1 350 ? -6.002 -3.592 15.466 1.00 95.75 350 THR A N 1
ATOM 2739 C CA . THR A 1 350 ? -6.145 -4.349 16.711 1.00 95.75 350 THR A CA 1
ATOM 2740 C C . THR A 1 350 ? -7.498 -4.035 17.333 1.00 95.75 350 THR A C 1
ATOM 2742 O O . THR A 1 350 ? -7.900 -2.872 17.384 1.00 95.75 350 THR A O 1
ATOM 2745 N N . ALA A 1 351 ? -8.181 -5.059 17.835 1.00 96.69 351 ALA A N 1
ATOM 2746 C CA . ALA A 1 351 ? -9.452 -4.934 18.529 1.00 96.69 351 ALA A CA 1
ATOM 2747 C C . ALA A 1 351 ? -9.215 -4.955 20.044 1.00 96.69 351 ALA A C 1
ATOM 2749 O O . ALA A 1 351 ? -8.657 -5.918 20.580 1.00 96.69 351 ALA A O 1
ATOM 2750 N N . ILE A 1 352 ? -9.620 -3.894 20.743 1.00 95.94 352 ILE A N 1
ATOM 2751 C CA . ILE A 1 352 ? -9.263 -3.687 22.151 1.00 95.94 352 ILE A CA 1
ATOM 2752 C C . ILE A 1 352 ? -10.446 -3.996 23.077 1.00 95.94 352 ILE A C 1
ATOM 2754 O O . ILE A 1 352 ? -11.410 -3.236 23.147 1.00 95.94 352 ILE A O 1
ATOM 2758 N N . GLY A 1 353 ? -10.349 -5.098 23.824 1.00 93.62 353 GLY A N 1
ATOM 2759 C CA . GLY A 1 353 ? -11.259 -5.449 24.919 1.00 93.62 353 GLY A CA 1
ATOM 2760 C C . GLY A 1 353 ? -10.660 -5.173 26.301 1.00 93.62 353 GLY A C 1
ATOM 2761 O O . GLY A 1 353 ? -9.491 -4.793 26.441 1.00 93.62 353 GLY A O 1
ATOM 2762 N N . ARG A 1 354 ? -11.456 -5.385 27.357 1.00 90.75 354 ARG A N 1
ATOM 2763 C CA . ARG A 1 354 ? -10.999 -5.208 28.749 1.00 90.75 354 ARG A CA 1
ATOM 2764 C C . ARG A 1 354 ? -9.924 -6.212 29.123 1.00 90.75 354 ARG A C 1
ATOM 2766 O O . ARG A 1 354 ? -8.854 -5.798 29.559 1.00 90.75 354 ARG A O 1
ATOM 2773 N N . ASP A 1 355 ? -10.178 -7.492 28.874 1.00 90.56 355 ASP A N 1
ATOM 2774 C CA . ASP A 1 355 ? -9.292 -8.587 29.290 1.00 90.56 355 ASP A CA 1
ATOM 2775 C C . ASP A 1 355 ? -8.449 -9.144 28.140 1.00 90.56 355 ASP A C 1
ATOM 2777 O O . ASP A 1 355 ? -7.436 -9.816 28.360 1.00 90.56 355 ASP A O 1
ATOM 2781 N N . ARG A 1 356 ? -8.861 -8.875 26.897 1.00 94.38 356 ARG A N 1
ATOM 2782 C CA . ARG A 1 356 ? -8.258 -9.446 25.692 1.00 94.38 356 ARG A CA 1
ATOM 2783 C C . ARG A 1 356 ? -8.044 -8.402 24.610 1.00 94.38 356 ARG A C 1
ATOM 2785 O O . ARG A 1 356 ? -8.856 -7.499 24.442 1.00 94.38 356 ARG A O 1
ATOM 2792 N N . ILE A 1 357 ? -6.966 -8.572 23.858 1.00 96.12 357 ILE A N 1
ATOM 2793 C CA . ILE A 1 357 ? -6.702 -7.851 22.611 1.00 96.12 357 ILE A CA 1
ATOM 2794 C C . ILE A 1 357 ? -6.780 -8.870 21.481 1.00 96.12 357 ILE A C 1
ATOM 2796 O O . ILE A 1 357 ? -6.093 -9.890 21.547 1.00 96.12 357 ILE A O 1
ATOM 2800 N N . TYR A 1 358 ? -7.596 -8.609 20.463 1.00 97.06 358 TYR A N 1
ATOM 2801 C CA . TYR A 1 358 ? -7.670 -9.459 19.277 1.00 97.06 358 TYR A CA 1
ATOM 2802 C C . TYR A 1 358 ? -6.931 -8.818 18.112 1.00 97.06 358 TYR A C 1
ATOM 2804 O O . TYR A 1 358 ? -7.010 -7.609 17.903 1.00 97.06 358 TYR A O 1
ATOM 2812 N N . PHE A 1 359 ? -6.211 -9.630 17.356 1.00 97.25 359 PHE A N 1
ATOM 2813 C CA . PHE A 1 359 ? -5.420 -9.186 16.217 1.00 97.25 359 PHE A CA 1
ATOM 2814 C C . PHE A 1 359 ? -5.369 -10.290 15.172 1.00 97.25 359 PHE A C 1
ATOM 2816 O O . PHE A 1 359 ? -5.495 -11.468 15.507 1.00 97.25 359 PHE A O 1
ATOM 2823 N N . ASP A 1 360 ? -5.197 -9.914 13.915 1.00 95.75 360 ASP A N 1
ATOM 2824 C CA . ASP A 1 360 ? -4.911 -10.864 12.853 1.00 95.75 360 ASP A CA 1
ATOM 2825 C C . ASP A 1 360 ? -3.398 -11.092 12.718 1.00 95.75 360 ASP A C 1
ATOM 2827 O O . ASP A 1 360 ? -2.584 -10.210 13.014 1.00 95.75 360 ASP A O 1
ATOM 2831 N N . GLN A 1 361 ? -3.030 -12.305 12.316 1.00 93.88 361 GLN A N 1
ATOM 2832 C CA . GLN A 1 361 ? -1.651 -12.730 12.107 1.00 93.88 361 GLN A CA 1
ATOM 2833 C C . GLN A 1 361 ? -1.575 -13.650 10.890 1.00 93.88 361 GLN A C 1
ATOM 2835 O O . GLN A 1 361 ? -2.318 -14.630 10.795 1.00 93.88 361 GLN A O 1
ATOM 2840 N N . GLN A 1 362 ? -0.619 -13.366 10.006 1.00 91.75 362 GLN A N 1
ATOM 2841 C CA . GLN A 1 362 ? -0.358 -14.129 8.792 1.00 91.75 362 GLN A CA 1
ATOM 2842 C C . GLN A 1 362 ? 0.624 -15.275 9.050 1.00 91.75 362 GLN A C 1
ATOM 2844 O O . GLN A 1 362 ? 1.710 -15.077 9.593 1.00 91.75 362 GLN A O 1
ATOM 2849 N N . GLU A 1 363 ? 0.264 -16.486 8.632 1.00 88.81 363 GLU A N 1
ATOM 2850 C CA . GLU A 1 363 ? 1.103 -17.676 8.782 1.00 88.81 363 GLU A CA 1
ATOM 2851 C C . GLU A 1 363 ? 1.229 -18.459 7.481 1.00 88.81 363 GLU A C 1
ATOM 2853 O O . GLU A 1 363 ? 0.317 -18.488 6.651 1.00 88.81 363 GLU A O 1
ATOM 2858 N N . LEU A 1 364 ? 2.357 -19.165 7.346 1.00 88.50 364 LEU A N 1
ATOM 2859 C CA . LEU A 1 364 ? 2.552 -20.116 6.263 1.00 88.50 364 LEU A CA 1
ATOM 2860 C C . LEU A 1 364 ? 1.548 -21.267 6.395 1.00 88.50 364 LEU A C 1
ATOM 2862 O O . LEU A 1 364 ? 1.419 -21.910 7.442 1.00 88.50 364 LEU A O 1
ATOM 2866 N N . ARG A 1 365 ? 0.858 -21.562 5.300 1.00 85.75 365 ARG A N 1
ATOM 2867 C CA . ARG A 1 365 ? -0.141 -22.613 5.182 1.00 85.75 365 ARG A CA 1
ATOM 2868 C C . ARG A 1 365 ? 0.205 -23.561 4.060 1.00 85.75 365 ARG A C 1
ATOM 2870 O O . ARG A 1 365 ? 0.458 -23.154 2.932 1.00 85.75 365 ARG A O 1
ATOM 2877 N N . ARG A 1 366 ? 0.197 -24.858 4.392 1.00 84.19 366 ARG A N 1
ATOM 2878 C CA . ARG A 1 366 ? 0.445 -25.961 3.444 1.00 84.19 366 ARG A CA 1
ATOM 2879 C C . ARG A 1 366 ? 1.755 -25.784 2.660 1.00 84.19 366 ARG A C 1
ATOM 2881 O O . ARG A 1 366 ? 1.865 -26.256 1.539 1.00 84.19 366 ARG A O 1
ATOM 2888 N N . ASN A 1 367 ? 2.737 -25.125 3.279 1.00 83.31 367 ASN A N 1
ATOM 2889 C CA . ASN A 1 367 ? 4.052 -24.789 2.729 1.00 83.31 367 ASN A CA 1
ATOM 2890 C C . ASN A 1 367 ? 4.055 -23.845 1.513 1.00 83.31 367 ASN A C 1
ATOM 2892 O O . ASN A 1 367 ? 5.118 -23.649 0.932 1.00 83.31 367 ASN A O 1
ATOM 2896 N N . THR A 1 368 ? 2.915 -23.258 1.133 1.00 84.75 368 THR A N 1
ATOM 2897 C CA . THR A 1 368 ? 2.808 -22.439 -0.088 1.00 84.75 368 THR A CA 1
ATOM 2898 C C . THR A 1 368 ? 2.043 -21.138 0.115 1.00 84.75 368 THR A C 1
ATOM 2900 O O . THR A 1 368 ? 2.431 -20.119 -0.448 1.00 84.75 368 THR A O 1
ATOM 2903 N N . GLY A 1 369 ? 0.962 -21.160 0.899 1.00 85.62 369 GLY A N 1
ATOM 2904 C CA . GLY A 1 369 ? 0.099 -20.002 1.100 1.00 85.62 369 GLY A CA 1
ATO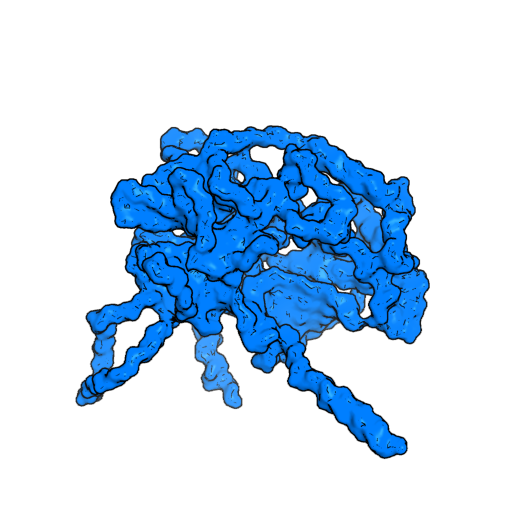M 2905 C C . GLY A 1 369 ? 0.473 -19.186 2.332 1.00 85.62 369 GLY A C 1
ATOM 2906 O O . GLY A 1 369 ? 1.010 -19.728 3.292 1.00 85.62 369 GLY A O 1
ATOM 2907 N N . VAL A 1 370 ? 0.153 -17.897 2.335 1.00 90.25 370 VAL A N 1
ATOM 2908 C CA . VAL A 1 370 ? 0.282 -17.012 3.501 1.00 90.25 370 VAL A CA 1
ATOM 2909 C C . VAL A 1 370 ? -1.109 -16.499 3.842 1.00 90.25 370 VAL A C 1
ATOM 2911 O O . VAL A 1 370 ? -1.636 -15.656 3.123 1.00 90.25 370 VAL A O 1
ATOM 2914 N N . TYR A 1 371 ? -1.720 -17.039 4.899 1.00 91.75 371 TYR A N 1
ATOM 2915 C CA . TYR A 1 371 ? -3.104 -16.724 5.281 1.00 91.75 371 TYR A CA 1
ATOM 2916 C C . TYR A 1 371 ? -3.177 -16.081 6.655 1.00 91.75 371 TYR A C 1
ATOM 2918 O O . TYR A 1 371 ? -2.445 -16.483 7.561 1.00 91.75 371 TYR A O 1
ATOM 2926 N N . SER A 1 372 ? -4.094 -15.123 6.806 1.00 93.88 372 SER A N 1
ATOM 2927 C CA . SER A 1 372 ? -4.355 -14.469 8.089 1.00 93.88 372 SER A CA 1
ATOM 2928 C C . SER A 1 372 ? -5.457 -15.171 8.881 1.00 93.88 372 SER A C 1
ATOM 2930 O O . SER A 1 372 ? -6.434 -15.674 8.330 1.00 93.88 372 SER A O 1
ATOM 2932 N N . ASP A 1 373 ? -5.311 -15.226 10.195 1.00 94.00 373 ASP A N 1
ATOM 2933 C CA . ASP A 1 373 ? -6.336 -15.698 11.125 1.00 94.00 373 ASP A CA 1
ATOM 2934 C C . ASP A 1 373 ? -6.337 -14.816 12.374 1.00 94.00 373 ASP A C 1
ATOM 2936 O O . ASP A 1 373 ? -5.340 -14.164 12.681 1.00 94.00 373 ASP A O 1
ATOM 2940 N N . LEU A 1 374 ? -7.437 -14.838 13.131 1.00 95.50 374 LEU A N 1
ATOM 2941 C CA . LEU A 1 374 ? -7.544 -14.093 14.381 1.00 95.50 374 LEU A CA 1
ATOM 2942 C C . LEU A 1 374 ? -6.843 -14.817 15.532 1.00 95.50 374 LEU A C 1
ATOM 2944 O O . LEU A 1 374 ? -6.955 -16.036 15.701 1.00 95.50 374 LEU A O 1
ATOM 2948 N N . TYR A 1 375 ? -6.194 -14.027 16.377 1.00 95.12 375 TYR A N 1
ATOM 2949 C CA . TYR A 1 375 ? -5.542 -14.406 17.624 1.00 95.12 375 TYR A CA 1
ATOM 2950 C C . TYR A 1 375 ? -6.035 -13.497 18.749 1.00 95.12 375 TYR A C 1
ATOM 2952 O O . TYR A 1 375 ? -6.507 -12.386 18.516 1.00 95.12 375 TYR A O 1
ATOM 2960 N N . ALA A 1 376 ? -5.932 -13.982 19.982 1.00 95.50 376 ALA A N 1
ATOM 2961 C CA . ALA A 1 376 ? -6.284 -13.259 21.194 1.00 95.50 376 ALA A CA 1
ATOM 2962 C C . ALA A 1 376 ? -5.101 -13.260 22.164 1.00 95.50 376 ALA A C 1
ATOM 2964 O O . ALA A 1 376 ? -4.619 -14.327 22.548 1.00 95.50 376 ALA A O 1
ATOM 2965 N N . LEU A 1 377 ? -4.676 -12.074 22.588 1.00 95.25 377 LEU A N 1
ATOM 2966 C CA . LEU A 1 377 ? -3.743 -11.854 23.687 1.00 95.25 377 LEU A CA 1
ATOM 2967 C C . LEU A 1 377 ? -4.530 -11.624 24.981 1.00 95.25 377 LEU A C 1
ATOM 2969 O O . LEU A 1 377 ? -5.300 -10.670 25.084 1.00 95.25 377 LEU A O 1
ATOM 2973 N N . GLU A 1 378 ? -4.311 -12.471 25.980 1.00 94.50 378 GLU A N 1
ATOM 2974 C CA . GLU A 1 378 ? -4.828 -12.303 27.337 1.00 94.50 378 GLU A CA 1
ATOM 2975 C C . GLU A 1 378 ? -3.976 -11.279 28.097 1.00 94.50 378 GLU A C 1
ATOM 2977 O O . GLU A 1 378 ? -2.798 -11.511 28.366 1.00 94.50 378 GLU A O 1
ATOM 2982 N N . ARG A 1 379 ? -4.560 -10.130 28.452 1.00 91.00 379 ARG A N 1
ATOM 2983 C CA . ARG A 1 379 ? -3.806 -8.977 28.980 1.00 91.00 379 ARG A CA 1
ATOM 2984 C C . ARG A 1 379 ? -3.182 -9.236 30.352 1.00 91.00 379 ARG A C 1
ATOM 2986 O O . ARG A 1 379 ? -2.139 -8.665 30.652 1.00 91.00 379 ARG A O 1
ATOM 2993 N N . ALA A 1 380 ? -3.809 -10.081 31.171 1.00 90.62 380 ALA A N 1
ATOM 2994 C CA . ALA A 1 380 ? -3.331 -10.400 32.515 1.00 90.62 380 ALA A CA 1
ATOM 2995 C C . ALA A 1 380 ? -2.109 -11.333 32.511 1.00 90.62 380 ALA A C 1
ATOM 2997 O O . ALA A 1 380 ? -1.223 -11.190 33.348 1.00 90.62 380 ALA A O 1
ATOM 2998 N N . THR A 1 381 ? -2.065 -12.292 31.582 1.00 93.44 381 THR A N 1
ATOM 2999 C CA . THR A 1 381 ? -1.047 -13.357 31.554 1.00 93.44 381 THR A CA 1
ATOM 3000 C C . THR A 1 381 ? -0.012 -13.170 30.446 1.00 93.44 381 THR A C 1
ATOM 3002 O O . THR A 1 381 ? 1.042 -13.797 30.490 1.00 93.44 381 THR A O 1
ATOM 3005 N N . GLY A 1 382 ? -0.310 -12.349 29.433 1.00 91.88 382 GLY A N 1
ATOM 3006 C CA . GLY A 1 382 ? 0.489 -12.231 28.212 1.00 91.88 382 GLY A CA 1
ATOM 3007 C C . GLY A 1 382 ? 0.329 -13.417 27.253 1.00 91.88 382 GLY A C 1
ATOM 3008 O O . GLY A 1 382 ? 1.037 -13.506 26.254 1.00 91.88 382 GLY A O 1
ATOM 3009 N N . ARG A 1 383 ? -0.583 -14.355 27.538 1.00 93.75 383 ARG A N 1
ATOM 3010 C CA . ARG A 1 383 ? -0.754 -15.567 26.733 1.00 93.75 383 ARG A CA 1
ATOM 3011 C C . ARG A 1 383 ? -1.492 -15.262 25.433 1.00 93.75 383 ARG A C 1
ATOM 3013 O O . ARG A 1 383 ? -2.576 -14.683 25.454 1.00 93.75 383 ARG A O 1
ATOM 3020 N N . VAL A 1 384 ? -0.949 -15.739 24.316 1.00 94.06 384 VAL A N 1
ATOM 3021 C CA . VAL A 1 384 ? -1.583 -15.657 22.994 1.00 94.06 384 VAL A CA 1
ATOM 3022 C C . VAL A 1 384 ? -2.240 -16.983 22.634 1.00 94.06 384 VAL A C 1
ATOM 3024 O O . VAL A 1 384 ? -1.641 -18.046 22.788 1.00 94.06 384 VAL A O 1
ATOM 3027 N N . CYS A 1 385 ? -3.476 -16.925 22.142 1.00 91.81 385 CYS A N 1
ATOM 3028 C CA . CYS A 1 385 ? -4.213 -18.078 21.633 1.00 91.81 385 CYS A CA 1
ATOM 3029 C C . CYS A 1 385 ? -4.775 -17.791 20.247 1.00 91.81 385 CYS A C 1
ATOM 3031 O O . CYS A 1 385 ? -5.310 -16.714 20.001 1.00 91.81 385 CYS A O 1
ATOM 3033 N N . ARG A 1 386 ? -4.719 -18.786 19.365 1.00 91.00 386 ARG A N 1
ATOM 3034 C CA . ARG A 1 386 ? -5.402 -18.729 18.074 1.00 91.00 386 ARG A CA 1
ATOM 3035 C C . ARG A 1 386 ? -6.920 -18.814 18.270 1.00 91.00 386 ARG A C 1
ATOM 3037 O O . ARG A 1 386 ? -7.389 -19.656 19.034 1.00 91.00 386 ARG A O 1
ATOM 3044 N N . VAL A 1 387 ? -7.665 -17.963 17.572 1.00 91.81 387 VAL A N 1
ATOM 3045 C CA . VAL A 1 387 ? -9.134 -17.864 17.630 1.00 91.81 387 VAL A CA 1
ATOM 3046 C C . VAL A 1 387 ? -9.779 -18.517 16.408 1.00 91.81 387 VAL A C 1
ATOM 3048 O O . VAL A 1 387 ? -10.741 -19.268 16.559 1.00 91.81 387 VAL A O 1
ATOM 3051 N N . THR A 1 388 ? -9.231 -18.293 15.211 1.00 92.31 388 THR A N 1
ATOM 3052 C CA . THR A 1 388 ? -9.716 -18.910 13.962 1.00 92.31 388 THR A CA 1
ATOM 3053 C C . THR A 1 388 ? -8.626 -19.704 13.254 1.00 92.31 388 THR A C 1
ATOM 3055 O O . THR A 1 388 ? -7.439 -19.526 13.516 1.00 92.31 388 THR A O 1
ATOM 3058 N N . ALA A 1 389 ? -9.017 -20.617 12.367 1.00 88.75 389 ALA A N 1
ATOM 3059 C CA . ALA A 1 389 ? -8.084 -21.388 11.556 1.00 88.75 389 ALA A CA 1
ATOM 3060 C C . ALA A 1 389 ? -8.616 -21.524 10.129 1.00 88.75 389 ALA A C 1
ATOM 3062 O O . ALA A 1 389 ? -9.736 -22.000 9.948 1.00 88.75 389 ALA A O 1
ATOM 3063 N N . ASP A 1 390 ? -7.795 -21.142 9.147 1.00 87.50 390 ASP A N 1
ATOM 3064 C CA . ASP A 1 390 ? -8.144 -21.146 7.717 1.00 87.50 390 ASP A CA 1
ATOM 3065 C C . ASP A 1 390 ? -9.367 -20.261 7.410 1.00 87.50 390 ASP A C 1
ATOM 3067 O O . ASP A 1 390 ? -10.086 -20.500 6.442 1.00 87.50 390 ASP A O 1
ATOM 3071 N N . ALA A 1 391 ? -9.607 -19.236 8.236 1.00 91.81 391 ALA A N 1
ATOM 3072 C CA . ALA A 1 391 ? -10.734 -18.326 8.068 1.00 91.81 391 ALA A CA 1
ATOM 3073 C C . ALA A 1 391 ? -10.388 -17.096 7.214 1.00 91.81 391 ALA A C 1
ATOM 3075 O O . ALA A 1 391 ? -11.314 -16.455 6.719 1.00 91.81 391 ALA A O 1
ATOM 3076 N N . ARG A 1 392 ? -9.088 -16.801 7.018 1.00 93.88 392 ARG A N 1
ATOM 3077 C CA . ARG A 1 392 ? -8.577 -15.684 6.195 1.00 93.88 392 ARG A CA 1
ATOM 3078 C C . ARG A 1 392 ? -9.124 -14.334 6.650 1.00 93.88 392 ARG A C 1
ATOM 3080 O O . ARG A 1 392 ? -9.654 -13.562 5.855 1.00 93.88 392 ARG A O 1
ATOM 3087 N N . LEU A 1 393 ? -9.051 -14.106 7.960 1.00 95.50 393 LEU A N 1
ATOM 3088 C CA . LEU A 1 393 ? -9.625 -12.937 8.618 1.00 95.50 393 LEU A CA 1
ATOM 3089 C C . LEU A 1 393 ? -8.559 -11.886 8.908 1.00 95.50 393 LEU A C 1
ATOM 3091 O O . LEU A 1 393 ? -7.515 -12.208 9.468 1.00 95.50 393 LEU A O 1
ATOM 3095 N N . LEU A 1 394 ? -8.864 -10.644 8.553 1.00 95.12 394 LEU A N 1
ATOM 3096 C CA . LEU A 1 394 ? -8.006 -9.466 8.625 1.00 95.12 394 LEU A CA 1
ATOM 3097 C C . LEU A 1 394 ? -8.735 -8.337 9.370 1.00 95.12 394 LEU A C 1
ATOM 3099 O O . LEU A 1 394 ? -9.959 -8.364 9.519 1.00 95.12 394 LEU A O 1
ATOM 3103 N N . ASP A 1 395 ? -7.975 -7.340 9.810 1.00 96.00 395 ASP A N 1
ATOM 3104 C CA . ASP A 1 395 ? -8.457 -6.064 10.347 1.00 96.00 395 ASP A CA 1
ATOM 3105 C C . ASP A 1 395 ? -9.591 -6.150 11.397 1.00 96.00 395 ASP A C 1
ATOM 3107 O O . ASP A 1 395 ? -10.669 -5.579 11.201 1.00 96.00 395 ASP A O 1
ATOM 3111 N N . PRO A 1 396 ? -9.395 -6.848 12.532 1.00 97.62 396 PRO A N 1
ATOM 3112 C CA . PRO A 1 396 ? -10.447 -6.989 13.528 1.00 97.62 396 PRO A CA 1
ATOM 3113 C C . PRO A 1 396 ? -10.726 -5.675 14.276 1.00 97.62 396 PRO A C 1
ATOM 3115 O O . PRO A 1 396 ? -9.804 -4.925 14.621 1.00 97.62 396 PRO A O 1
ATOM 3118 N N . ASP A 1 397 ? -11.994 -5.466 14.633 1.00 98.12 397 ASP A N 1
ATOM 3119 C CA . ASP A 1 397 ? -12.438 -4.517 15.658 1.00 98.12 397 ASP A CA 1
ATOM 3120 C C . ASP A 1 397 ? -13.557 -5.115 16.526 1.00 98.12 397 ASP A C 1
ATOM 3122 O O . ASP A 1 397 ? -14.315 -5.975 16.078 1.00 98.12 397 ASP A O 1
ATOM 3126 N N . LEU A 1 398 ? -13.649 -4.702 17.791 1.00 96.88 398 LEU A N 1
ATOM 3127 C CA . LEU A 1 398 ? -14.496 -5.352 18.798 1.00 96.88 398 LEU A CA 1
ATOM 3128 C C . LEU A 1 398 ? -15.715 -4.485 19.114 1.00 96.88 398 LEU A C 1
ATOM 3130 O O . LEU A 1 398 ? -15.576 -3.292 19.378 1.00 96.88 398 LEU A O 1
ATOM 3134 N N . SER A 1 399 ? -16.895 -5.102 19.145 1.00 97.06 399 SER A N 1
ATOM 3135 C CA . SER A 1 399 ? -18.140 -4.435 19.514 1.00 97.06 399 SER A CA 1
ATOM 3136 C C . SER A 1 399 ? -18.068 -3.835 20.928 1.00 97.06 399 SER A C 1
ATOM 3138 O O . SER A 1 399 ? -17.340 -4.344 21.792 1.00 97.06 399 SER A O 1
ATOM 3140 N N . PRO A 1 400 ? -18.834 -2.768 21.228 1.00 95.19 400 PRO A N 1
ATOM 3141 C CA . PRO A 1 400 ? -18.823 -2.137 22.550 1.00 95.19 400 PRO A CA 1
ATOM 3142 C C . PRO A 1 400 ? -19.087 -3.110 23.711 1.00 95.19 400 PRO A C 1
ATOM 3144 O O . PRO A 1 400 ? -18.434 -2.999 24.757 1.00 95.19 400 PRO A O 1
ATOM 3147 N N . ASP A 1 401 ? -19.967 -4.094 23.492 1.00 94.38 401 ASP A N 1
ATOM 3148 C CA . ASP A 1 401 ? -20.341 -5.158 24.435 1.00 94.38 401 ASP A CA 1
ATOM 3149 C C . ASP A 1 401 ? -19.316 -6.305 24.561 1.00 94.38 401 ASP A C 1
ATOM 3151 O O . ASP A 1 401 ? -19.494 -7.199 25.389 1.00 94.38 401 ASP A O 1
ATOM 3155 N N . GLU A 1 402 ? -18.239 -6.269 23.770 1.00 93.94 402 GLU A N 1
ATOM 3156 C CA . GLU A 1 402 ? -17.132 -7.231 23.752 1.00 93.94 402 GLU A CA 1
ATOM 3157 C C . GLU A 1 402 ? -17.521 -8.667 23.350 1.00 93.94 402 GLU A C 1
ATOM 3159 O O . GLU A 1 402 ? -16.787 -9.618 23.631 1.00 93.94 402 GLU A O 1
ATOM 3164 N N . GLN A 1 403 ? -18.659 -8.851 22.674 1.00 92.69 403 GLN A N 1
ATOM 3165 C CA . GLN A 1 403 ? -19.138 -10.181 22.273 1.00 92.69 403 GLN A CA 1
ATOM 3166 C C . GLN A 1 403 ? -18.848 -10.537 20.816 1.00 92.69 403 GLN A C 1
ATOM 3168 O O . GLN A 1 403 ? -18.761 -11.726 20.485 1.00 92.69 403 GLN A O 1
ATOM 3173 N N . THR A 1 404 ? -18.701 -9.533 19.952 1.00 95.88 404 THR A N 1
ATOM 3174 C CA . THR A 1 404 ? -18.632 -9.721 18.503 1.00 95.88 404 THR A CA 1
ATOM 3175 C C . THR A 1 404 ? -17.477 -8.926 17.916 1.00 95.88 404 THR A C 1
ATOM 3177 O O . THR A 1 404 ? -17.338 -7.729 18.139 1.00 95.88 404 THR A O 1
ATOM 3180 N N . ILE A 1 405 ? -16.643 -9.593 17.132 1.00 97.88 405 ILE A N 1
ATOM 3181 C CA . ILE A 1 405 ? -15.626 -8.945 16.311 1.00 97.88 405 ILE A CA 1
ATOM 3182 C C . ILE A 1 405 ? -16.231 -8.684 14.935 1.00 97.88 405 ILE A C 1
ATOM 3184 O O . ILE A 1 405 ? -16.826 -9.591 14.357 1.00 97.88 405 ILE A O 1
ATOM 3188 N N . VAL A 1 406 ? -16.064 -7.475 14.403 1.00 98.50 406 VAL A N 1
ATOM 3189 C CA . VAL A 1 406 ? -16.124 -7.270 12.951 1.00 98.50 406 VAL A CA 1
ATOM 3190 C C . VAL A 1 406 ? -14.728 -7.515 12.394 1.00 98.50 406 VAL A C 1
ATOM 3192 O O . VAL A 1 406 ? -13.744 -7.076 12.985 1.00 98.50 406 VAL A O 1
ATOM 3195 N N . ALA A 1 407 ? -14.636 -8.239 11.289 1.00 98.00 407 ALA A N 1
ATOM 3196 C CA . ALA A 1 407 ? -13.391 -8.472 10.573 1.00 98.00 407 ALA A CA 1
ATOM 3197 C C . ALA A 1 407 ? -13.646 -8.445 9.065 1.00 98.00 407 ALA A C 1
ATOM 3199 O O . ALA A 1 407 ? -14.789 -8.488 8.603 1.00 98.00 407 ALA A O 1
ATOM 3200 N N . VAL A 1 408 ? -12.563 -8.408 8.304 1.00 96.69 408 VAL A N 1
ATOM 3201 C CA . VAL A 1 408 ? -12.573 -8.584 6.857 1.00 96.69 408 VAL A CA 1
ATOM 3202 C C . VAL A 1 408 ? -12.228 -10.030 6.541 1.00 96.69 408 VAL A C 1
ATOM 3204 O O . VAL A 1 408 ? -11.251 -10.550 7.071 1.00 96.69 408 VAL A O 1
ATOM 3207 N N . GLN A 1 409 ? -12.997 -10.685 5.677 1.00 95.44 409 GLN A N 1
ATOM 3208 C CA . GLN A 1 409 ? -12.695 -12.028 5.196 1.00 95.44 409 GLN A CA 1
ATOM 3209 C C . GLN A 1 409 ? -12.235 -11.990 3.743 1.00 95.44 409 GLN A C 1
ATOM 3211 O O . GLN A 1 409 ? -12.991 -11.579 2.861 1.00 95.44 409 GLN A O 1
ATOM 3216 N N . ASN A 1 410 ? -11.019 -12.470 3.485 1.00 91.62 410 ASN A N 1
ATOM 3217 C CA . ASN A 1 410 ? -10.516 -12.584 2.126 1.00 91.62 410 ASN A CA 1
ATOM 3218 C C . ASN A 1 410 ? -11.056 -13.845 1.434 1.00 91.62 410 ASN A C 1
ATOM 3220 O O . ASN A 1 410 ? -10.985 -14.962 1.958 1.00 91.62 410 ASN A O 1
ATOM 3224 N N . THR A 1 411 ? -11.579 -13.660 0.228 1.00 87.00 411 THR A N 1
ATOM 3225 C CA . THR A 1 411 ? -12.040 -14.724 -0.669 1.00 87.00 411 THR A CA 1
ATOM 3226 C C . THR A 1 411 ? -11.561 -14.414 -2.092 1.00 87.00 411 THR A C 1
ATOM 3228 O O . THR A 1 411 ? -11.235 -13.261 -2.374 1.00 87.00 411 THR A O 1
ATOM 3231 N N . PRO A 1 412 ? -11.522 -15.388 -3.021 1.00 80.12 412 PRO A N 1
ATOM 3232 C CA . PRO A 1 412 ? -10.991 -15.139 -4.359 1.00 80.12 412 PRO A CA 1
ATOM 3233 C C . PRO A 1 412 ? -11.625 -13.911 -5.032 1.00 80.12 412 PRO A C 1
ATOM 3235 O O . PRO A 1 412 ? -12.816 -13.907 -5.360 1.00 80.12 412 PRO A O 1
ATOM 3238 N N . GLY A 1 413 ? -10.818 -12.864 -5.228 1.00 76.56 413 GLY A N 1
ATOM 3239 C CA . GLY A 1 413 ? -11.206 -11.620 -5.891 1.00 76.56 413 GLY A CA 1
ATOM 3240 C C . GLY A 1 413 ? -12.087 -10.650 -5.091 1.00 76.56 413 GLY A C 1
ATOM 3241 O O . GLY A 1 413 ? -12.571 -9.692 -5.695 1.00 76.56 413 GLY A O 1
ATOM 3242 N N . ARG A 1 414 ? -12.318 -10.853 -3.783 1.00 88.06 414 ARG A N 1
ATOM 3243 C CA . ARG A 1 414 ? -13.060 -9.900 -2.927 1.00 88.06 414 ARG A CA 1
ATOM 3244 C C . ARG A 1 414 ? -12.747 -10.048 -1.433 1.00 88.06 414 ARG A C 1
ATOM 3246 O O . ARG A 1 414 ? -12.448 -11.143 -0.953 1.00 88.06 414 ARG A O 1
ATOM 3253 N N . ARG A 1 415 ? -12.962 -8.969 -0.685 1.00 92.94 415 ARG A N 1
ATOM 3254 C CA . ARG A 1 415 ? -12.882 -8.924 0.779 1.00 92.94 415 ARG A CA 1
ATOM 3255 C C . ARG A 1 415 ? -14.248 -8.556 1.336 1.00 92.94 415 ARG A C 1
ATOM 3257 O O . ARG A 1 415 ? -14.710 -7.446 1.100 1.00 92.94 415 ARG A O 1
ATOM 3264 N N . ASP A 1 416 ? -14.877 -9.486 2.049 1.00 95.38 416 ASP A N 1
ATOM 3265 C CA . ASP A 1 416 ? -16.218 -9.338 2.626 1.00 95.38 416 ASP A CA 1
ATOM 3266 C C . ASP A 1 416 ? -16.135 -8.821 4.078 1.00 95.38 416 ASP A C 1
ATOM 3268 O O . ASP A 1 416 ? -15.172 -9.119 4.786 1.00 95.38 416 ASP A O 1
ATOM 3272 N N . LEU A 1 417 ? -17.157 -8.105 4.564 1.00 97.56 417 LEU A N 1
ATOM 3273 C CA . LEU A 1 417 ? -17.297 -7.817 5.998 1.00 97.56 417 LEU A CA 1
ATOM 3274 C C . LEU A 1 417 ? -17.980 -8.991 6.693 1.00 97.56 417 LEU A C 1
ATOM 3276 O O . LEU A 1 417 ? -19.050 -9.441 6.271 1.00 97.56 417 LEU A O 1
ATOM 3280 N N . VAL A 1 418 ? -17.396 -9.452 7.796 1.00 98.00 418 VAL A N 1
ATOM 3281 C CA . VAL A 1 418 ? -17.912 -10.579 8.577 1.00 98.00 418 VAL A CA 1
ATOM 3282 C C . VAL A 1 418 ? -17.997 -10.252 10.061 1.00 98.00 418 VAL A C 1
ATOM 3284 O O . VAL A 1 418 ? -17.242 -9.436 10.587 1.00 98.00 418 VAL A O 1
ATOM 3287 N N . LEU A 1 419 ? -18.910 -10.933 10.747 1.00 97.62 419 LEU A N 1
ATOM 3288 C CA . LEU A 1 419 ? -19.032 -10.936 12.196 1.00 97.62 419 LEU A CA 1
ATOM 3289 C C . LEU A 1 419 ? -18.512 -12.257 12.759 1.00 97.62 419 LEU A C 1
ATOM 3291 O O . LEU A 1 419 ? -18.827 -13.337 12.259 1.00 97.62 419 LEU A O 1
ATOM 3295 N N . VAL A 1 420 ? -17.736 -12.169 13.834 1.00 96.31 420 VAL A N 1
ATOM 3296 C CA . VAL A 1 420 ? -17.159 -13.309 14.543 1.00 96.31 420 VAL A CA 1
ATOM 3297 C C . VAL A 1 420 ? -17.541 -13.214 16.010 1.00 96.31 420 VAL A C 1
ATOM 3299 O O . VAL A 1 420 ? -17.051 -12.360 16.747 1.00 96.31 420 VAL A O 1
ATOM 3302 N N . ARG A 1 421 ? -18.422 -14.106 16.463 1.00 91.25 421 ARG A N 1
ATOM 3303 C CA . ARG A 1 421 ? -18.836 -14.135 17.870 1.00 91.25 421 ARG A CA 1
ATOM 3304 C C . ARG A 1 421 ? -17.750 -14.788 18.723 1.00 91.25 421 ARG A C 1
ATOM 3306 O O . ARG A 1 421 ? -17.432 -15.956 18.513 1.00 91.25 421 ARG A O 1
ATOM 3313 N N . VAL A 1 422 ? -17.203 -14.059 19.695 1.00 86.19 422 VAL A N 1
ATOM 3314 C CA . VAL A 1 422 ? -16.063 -14.507 20.525 1.00 86.19 422 VAL A CA 1
ATOM 3315 C C . VAL A 1 422 ? -16.444 -14.976 21.928 1.00 86.19 422 VAL A C 1
ATOM 3317 O O . VAL A 1 422 ? -15.619 -15.574 22.620 1.00 86.19 422 VAL A O 1
ATOM 3320 N N . THR A 1 423 ? -17.703 -14.783 22.316 1.00 72.75 423 THR A N 1
ATOM 3321 C CA . THR A 1 423 ? -18.267 -15.275 23.579 1.00 72.75 423 THR A CA 1
ATOM 3322 C C . THR A 1 423 ? -19.364 -16.304 23.280 1.00 72.75 423 THR A C 1
ATOM 3324 O O . THR A 1 423 ? -20.202 -16.051 22.409 1.00 72.75 423 THR A O 1
ATOM 3327 N N . PRO A 1 424 ? -19.398 -17.472 23.952 1.00 58.31 424 PRO A N 1
ATOM 3328 C CA . PRO A 1 424 ? -20.471 -18.440 23.749 1.00 58.31 424 PRO A CA 1
ATOM 3329 C C . PRO A 1 424 ? -21.839 -17.825 24.105 1.00 58.31 424 PRO A C 1
ATOM 3331 O O . PRO A 1 424 ? -21.914 -17.032 25.048 1.00 58.31 424 PRO A O 1
ATOM 3334 N N . PRO A 1 425 ? -22.925 -18.181 23.388 1.00 53.62 425 PRO A N 1
ATOM 3335 C CA . PRO A 1 425 ? -24.273 -17.742 23.745 1.00 53.62 425 PRO A CA 1
ATOM 3336 C C . PRO A 1 425 ? -24.585 -18.124 25.193 1.00 53.62 425 PRO A C 1
ATOM 3338 O O . PRO A 1 425 ? -24.216 -19.217 25.637 1.00 53.62 425 PRO A O 1
ATOM 3341 N N . ARG A 1 426 ? -25.287 -17.262 25.940 1.00 48.38 426 ARG A N 1
ATOM 3342 C CA . ARG A 1 426 ? -25.784 -17.666 27.261 1.00 48.38 426 ARG A CA 1
ATOM 3343 C C . ARG A 1 426 ? -26.785 -18.804 27.062 1.00 48.38 426 ARG A C 1
ATOM 3345 O O . ARG A 1 426 ? -27.535 -18.810 26.090 1.00 48.38 426 ARG A O 1
ATOM 3352 N N . ALA A 1 427 ? -26.845 -19.752 28.000 1.00 47.28 427 ALA A N 1
ATOM 3353 C CA . ALA A 1 427 ? -27.786 -20.878 27.930 1.00 47.28 427 ALA A CA 1
ATOM 3354 C C . ALA A 1 427 ? -29.259 -20.435 27.769 1.00 47.28 427 ALA A C 1
ATOM 3356 O O . ALA A 1 427 ? -30.065 -21.179 27.223 1.00 47.28 427 ALA A O 1
ATOM 3357 N N . ALA A 1 428 ? -29.592 -19.209 28.193 1.00 44.75 428 ALA A N 1
ATOM 3358 C CA . ALA A 1 428 ? -30.908 -18.593 28.034 1.00 44.75 428 ALA A CA 1
ATOM 3359 C C . ALA A 1 428 ? -31.243 -18.147 26.591 1.00 44.75 428 ALA A C 1
ATOM 3361 O O . ALA A 1 428 ? -32.419 -18.013 26.265 1.00 44.75 428 ALA A O 1
ATOM 3362 N N . ASP A 1 429 ? -30.241 -17.947 25.726 1.00 43.31 429 ASP A N 1
ATOM 3363 C CA . ASP A 1 429 ? -30.418 -17.474 24.341 1.00 43.31 429 ASP A CA 1
ATOM 3364 C C . ASP A 1 429 ? -30.606 -18.629 23.341 1.00 43.31 429 ASP A C 1
ATOM 3366 O O . ASP A 1 429 ? -30.985 -18.425 22.184 1.00 43.31 429 ASP A O 1
ATOM 3370 N N . LEU A 1 430 ? -30.371 -19.868 23.782 1.00 47.12 430 LEU A N 1
ATOM 3371 C CA . LEU A 1 430 ? -30.692 -21.071 23.025 1.00 47.12 430 LEU A CA 1
ATOM 3372 C C . LEU A 1 430 ? -32.207 -21.301 23.091 1.00 47.12 430 LEU A C 1
ATOM 3374 O O . LEU A 1 430 ? -32.712 -21.982 23.982 1.00 47.12 430 LEU A O 1
ATOM 3378 N N . LYS A 1 431 ? -32.959 -20.748 22.131 1.00 40.22 431 LYS A N 1
ATOM 3379 C CA . LYS A 1 431 ? -34.357 -21.151 21.923 1.00 40.22 431 LYS A CA 1
ATOM 3380 C C . LYS A 1 431 ? -34.387 -22.641 21.581 1.00 40.22 431 LYS A C 1
ATOM 3382 O O . LYS A 1 431 ? -34.033 -23.035 20.470 1.00 40.22 431 LYS A O 1
ATOM 3387 N N . VAL A 1 432 ? -34.816 -23.461 22.540 1.00 40.56 432 VAL A N 1
ATOM 3388 C CA . VAL A 1 432 ? -35.119 -24.880 22.333 1.00 40.56 432 VAL A CA 1
ATOM 3389 C C . VAL A 1 432 ? -36.194 -24.964 21.255 1.00 40.56 432 VAL A C 1
ATOM 3391 O O . VAL A 1 432 ? -37.347 -24.599 21.472 1.00 40.56 432 VAL A O 1
ATOM 3394 N N . ARG A 1 433 ? -35.805 -25.404 20.060 1.00 31.33 433 ARG A N 1
ATOM 3395 C CA . ARG A 1 433 ? -36.740 -25.688 18.977 1.00 31.33 433 ARG A CA 1
ATOM 3396 C C . ARG A 1 433 ? -37.298 -27.084 19.238 1.00 31.33 433 ARG A C 1
ATOM 3398 O O . ARG A 1 433 ? -36.681 -28.077 18.869 1.00 31.33 433 ARG A O 1
ATOM 3405 N N . THR A 1 434 ? -38.422 -27.159 19.944 1.00 33.22 434 THR A N 1
ATOM 3406 C CA . THR A 1 434 ? -39.181 -28.399 20.121 1.00 33.22 434 THR A CA 1
ATOM 3407 C C . THR A 1 434 ? -39.714 -28.846 18.763 1.00 33.22 434 THR A C 1
ATOM 3409 O O . THR A 1 434 ? -40.582 -28.204 18.174 1.00 33.22 434 THR A O 1
ATOM 3412 N N . THR A 1 435 ? -39.162 -29.933 18.230 1.00 33.72 435 THR A N 1
ATOM 3413 C CA . THR A 1 435 ? -39.798 -30.695 17.154 1.00 33.72 435 THR A CA 1
ATOM 3414 C C . THR A 1 435 ? -41.005 -31.434 17.724 1.00 33.72 435 THR A C 1
ATOM 3416 O O . THR A 1 435 ? -40.982 -31.872 18.872 1.00 33.72 435 THR A O 1
ATOM 3419 N N . THR A 1 436 ? -42.063 -31.568 16.929 1.00 36.41 436 THR A N 1
ATOM 3420 C CA . THR A 1 436 ? -43.374 -32.115 17.320 1.00 36.41 436 THR A CA 1
ATOM 3421 C C . THR A 1 436 ? -43.384 -33.615 17.645 1.00 36.41 436 THR A C 1
ATOM 3423 O O . THR A 1 436 ? -44.444 -34.156 17.941 1.00 36.41 436 THR A O 1
ATOM 3426 N N . ASP A 1 437 ? -42.225 -34.269 17.670 1.00 36.06 437 ASP A N 1
ATOM 3427 C CA . ASP A 1 437 ? -42.076 -35.664 18.069 1.00 36.06 437 ASP A CA 1
ATOM 3428 C C . ASP A 1 437 ? -41.354 -35.701 19.419 1.00 36.06 437 ASP A C 1
ATOM 3430 O O . ASP A 1 437 ? -40.159 -35.417 19.515 1.00 36.06 437 ASP A O 1
ATOM 3434 N N . GLY A 1 438 ? -42.116 -35.961 20.485 1.00 34.03 438 GLY A N 1
ATOM 3435 C CA . GLY A 1 438 ? -41.720 -35.813 21.888 1.00 34.03 438 GLY A CA 1
ATOM 3436 C C . GLY A 1 438 ? -40.602 -36.741 22.375 1.00 34.03 438 GLY A C 1
ATOM 3437 O O . GLY A 1 438 ? -40.838 -37.601 23.219 1.00 34.03 438 GLY A O 1
ATOM 3438 N N . ALA A 1 439 ? -39.370 -36.511 21.926 1.00 27.94 439 ALA A N 1
ATOM 3439 C CA . ALA A 1 439 ? -38.162 -37.098 22.493 1.00 27.94 439 ALA A CA 1
ATOM 3440 C C . ALA A 1 439 ? -37.200 -35.989 22.952 1.00 27.94 439 ALA A C 1
ATOM 3442 O O . ALA A 1 439 ? -36.410 -35.451 22.178 1.00 27.94 439 ALA A O 1
ATOM 3443 N N . SER A 1 440 ? -37.259 -35.650 24.241 1.00 28.92 440 SER A N 1
ATOM 3444 C CA . SER A 1 440 ? -36.247 -34.819 24.897 1.00 28.92 440 SER A CA 1
ATOM 3445 C C . SER A 1 440 ? -34.951 -35.617 25.043 1.00 28.92 440 SER A C 1
ATOM 3447 O O . SER A 1 440 ? -34.843 -36.469 25.924 1.00 28.92 440 SER A O 1
ATOM 3449 N N . VAL A 1 441 ? -33.950 -35.337 24.208 1.00 28.09 441 VAL A N 1
ATOM 3450 C CA . VAL A 1 441 ? -32.582 -35.823 24.430 1.00 28.09 441 VAL A CA 1
ATOM 3451 C C . VAL A 1 441 ? -31.860 -34.818 25.323 1.00 28.09 441 VAL A C 1
ATOM 3453 O O . VAL A 1 441 ? -31.408 -33.768 24.872 1.00 28.09 441 VAL A O 1
ATOM 3456 N N . VAL A 1 442 ? -31.751 -35.144 26.611 1.00 30.78 442 VAL A N 1
ATOM 3457 C CA . VAL A 1 442 ? -30.794 -34.499 27.515 1.00 30.78 442 VAL A CA 1
ATOM 3458 C C . VAL A 1 442 ? -29.429 -35.123 27.236 1.00 30.78 442 VAL A C 1
ATOM 3460 O O . VAL A 1 442 ? -29.158 -36.245 27.652 1.00 30.78 442 VAL A O 1
ATOM 3463 N N . ALA A 1 443 ? -28.567 -34.416 26.507 1.00 30.70 443 ALA A N 1
ATOM 3464 C CA . ALA A 1 443 ? -27.171 -34.811 26.353 1.00 30.70 443 ALA A CA 1
ATOM 3465 C C . ALA A 1 443 ? -26.338 -34.186 27.481 1.00 30.70 443 ALA A C 1
ATOM 3467 O O . ALA A 1 443 ? -25.906 -33.039 27.398 1.00 30.70 443 ALA A O 1
ATOM 3468 N N . SER A 1 444 ? -26.113 -34.952 28.548 1.00 36.25 444 SER A N 1
ATOM 3469 C CA . SER A 1 444 ? -25.111 -34.654 29.572 1.00 36.25 444 SER A CA 1
ATOM 3470 C C . SER A 1 444 ? -23.939 -35.630 29.452 1.00 36.25 444 SER A C 1
ATOM 3472 O O . SER A 1 444 ? -24.024 -36.728 29.986 1.00 36.25 444 SER A O 1
ATOM 3474 N N . THR A 1 445 ? -22.843 -35.223 28.803 1.00 33.50 445 THR A N 1
ATOM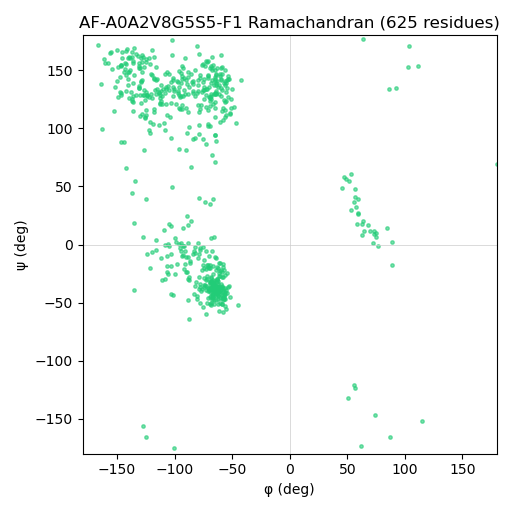 3475 C CA . THR A 1 445 ? -21.485 -35.764 29.031 1.00 33.50 445 THR A CA 1
ATOM 3476 C C . THR A 1 445 ? -20.420 -34.816 28.459 1.00 33.50 445 THR A C 1
ATOM 3478 O O . THR A 1 445 ? -20.141 -34.819 27.265 1.00 33.50 445 THR A O 1
ATOM 3481 N N . GLY A 1 446 ? -19.808 -34.005 29.325 1.00 33.44 446 GLY A N 1
ATOM 3482 C CA . GLY A 1 446 ? -18.374 -34.127 29.627 1.00 33.44 446 GLY A CA 1
ATOM 3483 C C . GLY A 1 446 ? -17.298 -33.923 28.553 1.00 33.44 446 GLY A C 1
ATOM 3484 O O . GLY A 1 446 ? -16.164 -34.307 28.815 1.00 33.44 446 GLY A O 1
ATOM 3485 N N . VAL A 1 447 ? -17.571 -33.303 27.406 1.00 26.84 447 VAL A N 1
ATOM 3486 C CA . VAL A 1 447 ? -16.517 -32.706 26.566 1.00 26.84 447 VAL A CA 1
ATOM 3487 C C . VAL A 1 447 ? -16.934 -31.274 26.278 1.00 26.84 447 VAL A C 1
ATOM 3489 O O . VAL A 1 447 ? -17.919 -31.046 25.581 1.00 26.84 447 VAL A O 1
ATOM 3492 N N . VAL A 1 448 ? -16.208 -30.293 26.824 1.00 32.88 448 VAL A N 1
ATOM 3493 C CA . VAL A 1 448 ? -16.324 -28.910 26.350 1.00 32.88 448 VAL A CA 1
ATOM 3494 C C . VAL A 1 448 ? -15.821 -28.935 24.914 1.00 32.88 448 VAL A C 1
ATOM 3496 O O . VAL A 1 448 ? -14.617 -28.913 24.666 1.00 32.88 448 VAL A O 1
ATOM 3499 N N . GLN A 1 449 ? -16.737 -29.078 23.959 1.00 38.31 449 GLN A N 1
ATOM 3500 C CA . GLN A 1 449 ? -16.421 -28.890 22.557 1.00 38.31 449 GLN A CA 1
ATOM 3501 C C . GLN A 1 449 ? -15.833 -27.483 22.460 1.00 38.31 449 GLN A C 1
ATOM 3503 O O . GLN A 1 449 ? -16.492 -26.514 22.838 1.00 38.31 449 GLN A O 1
ATOM 3508 N N . ALA A 1 450 ? -14.556 -27.387 22.078 1.00 50.28 450 ALA A N 1
ATOM 3509 C CA . ALA A 1 450 ? -13.861 -26.111 21.994 1.00 50.28 450 ALA A CA 1
ATOM 3510 C C . ALA A 1 450 ? -14.727 -25.151 21.172 1.00 50.28 450 ALA A C 1
ATOM 3512 O O . ALA A 1 450 ? -15.029 -25.447 20.014 1.00 50.28 450 ALA A O 1
ATOM 3513 N N . PHE A 1 451 ? -15.180 -24.058 21.794 1.00 56.16 451 PHE A N 1
ATOM 3514 C CA . PHE A 1 451 ? -15.987 -23.047 21.125 1.00 56.16 451 PHE A CA 1
ATOM 3515 C C . PHE A 1 451 ? -15.216 -22.571 19.893 1.00 56.16 451 PHE A C 1
ATOM 3517 O O . PHE A 1 451 ? -14.150 -21.968 20.017 1.00 56.16 451 PHE A O 1
ATOM 3524 N N . ARG A 1 452 ? -15.727 -22.907 18.708 1.00 65.12 452 ARG A N 1
ATOM 3525 C CA . ARG A 1 452 ? -15.222 -22.385 17.443 1.00 65.12 452 ARG A CA 1
ATOM 3526 C C . ARG A 1 452 ? -16.103 -21.196 17.081 1.00 65.12 452 ARG A C 1
ATOM 3528 O O . ARG A 1 452 ? -17.301 -21.409 16.892 1.00 65.12 452 ARG A O 1
ATOM 3535 N N . PRO A 1 453 ? -15.549 -19.976 17.017 1.00 72.12 453 PRO A N 1
ATOM 3536 C CA . PRO A 1 453 ? -16.305 -18.806 16.601 1.00 72.12 453 PRO A CA 1
ATOM 3537 C C . PRO A 1 453 ? -16.961 -19.073 15.246 1.00 72.12 453 PRO A C 1
ATOM 3539 O O . PRO A 1 453 ? -16.284 -19.486 14.302 1.00 72.12 453 PRO A O 1
ATOM 3542 N N . ALA A 1 454 ? -18.271 -18.860 15.150 1.00 81.62 454 ALA A N 1
ATOM 3543 C CA . ALA A 1 454 ? -18.942 -18.851 13.859 1.00 81.62 454 ALA A CA 1
ATOM 3544 C C . ALA A 1 454 ? -18.589 -17.544 13.137 1.00 81.62 454 ALA A C 1
ATOM 3546 O O . ALA A 1 454 ? -18.649 -16.474 13.747 1.00 81.62 454 ALA A O 1
ATOM 3547 N N . VAL A 1 455 ? -18.215 -17.653 11.861 1.00 92.44 455 VAL A N 1
ATOM 3548 C CA . VAL A 1 455 ? -17.994 -16.514 10.965 1.00 92.44 455 VAL A CA 1
ATOM 3549 C C . VAL A 1 455 ? -19.272 -16.311 10.160 1.00 92.44 455 VAL A C 1
ATOM 3551 O O . VAL A 1 455 ? -19.690 -17.206 9.426 1.00 92.44 455 VAL A O 1
ATOM 3554 N N . GLU A 1 456 ? -19.909 -15.158 10.326 1.00 94.62 456 GLU A N 1
ATOM 3555 C CA . GLU A 1 456 ? -21.145 -14.783 9.645 1.00 94.62 456 GLU A CA 1
ATOM 3556 C C . GLU A 1 456 ? -20.865 -13.649 8.660 1.00 94.62 456 GLU A C 1
ATOM 3558 O O . GLU A 1 456 ? -20.390 -12.588 9.054 1.00 94.62 456 GLU A O 1
ATOM 3563 N N . THR A 1 457 ? -21.181 -13.841 7.379 1.00 95.50 457 THR A N 1
ATOM 3564 C CA . THR A 1 457 ? -21.089 -12.761 6.390 1.00 95.50 457 THR A CA 1
ATOM 3565 C C . THR A 1 457 ? -22.116 -11.674 6.691 1.00 95.50 457 THR A C 1
ATOM 3567 O O . THR A 1 457 ? -23.325 -11.936 6.683 1.00 95.50 457 THR A O 1
ATOM 3570 N N . LEU A 1 458 ? -21.623 -10.454 6.916 1.00 96.19 458 LEU A N 1
ATOM 3571 C CA . LEU A 1 458 ? -22.432 -9.259 7.117 1.00 96.19 458 LEU A CA 1
ATOM 3572 C C . LEU A 1 458 ? -22.759 -8.611 5.770 1.00 96.19 458 LEU A C 1
ATOM 3574 O O . LEU A 1 458 ? -23.922 -8.602 5.371 1.00 96.19 458 LEU A O 1
ATOM 3578 N N . ILE A 1 459 ? -21.725 -8.146 5.060 1.00 95.50 459 ILE A N 1
ATOM 3579 C CA . ILE A 1 459 ? -21.813 -7.537 3.726 1.00 95.50 459 ILE A CA 1
ATOM 3580 C C . ILE A 1 459 ? -20.858 -8.267 2.785 1.00 95.50 459 ILE A C 1
ATOM 3582 O O . ILE A 1 459 ? -19.694 -8.484 3.117 1.00 95.50 459 ILE A O 1
ATOM 3586 N N . SER A 1 460 ? -21.355 -8.612 1.600 1.00 92.19 460 SER A N 1
ATOM 3587 C CA . SER A 1 460 ? -20.552 -9.144 0.504 1.00 92.19 460 SER A CA 1
ATOM 3588 C C . SER A 1 460 ? -20.979 -8.489 -0.797 1.00 92.19 460 SER A C 1
ATOM 3590 O O . SER A 1 460 ? -22.156 -8.514 -1.162 1.00 92.19 460 SER A O 1
ATOM 3592 N N . GLU A 1 461 ? -20.014 -7.902 -1.493 1.00 88.56 461 GLU A N 1
ATOM 3593 C CA . GLU A 1 461 ? -20.219 -7.219 -2.761 1.00 88.56 461 GLU A CA 1
ATOM 3594 C C . GLU A 1 461 ? -19.226 -7.760 -3.800 1.00 88.56 461 GLU A C 1
ATOM 3596 O O . GLU A 1 461 ? -18.076 -8.087 -3.505 1.00 88.56 461 GLU A O 1
ATOM 3601 N N . SER A 1 462 ? -19.685 -7.905 -5.041 1.00 83.62 462 SER A N 1
ATOM 3602 C CA . SER A 1 462 ? -18.847 -8.408 -6.130 1.00 83.62 462 SER A CA 1
ATOM 3603 C C . SER A 1 462 ? -17.817 -7.363 -6.548 1.00 83.62 462 SER A C 1
ATOM 3605 O O . SER A 1 462 ? -18.210 -6.246 -6.850 1.00 83.62 462 SER A O 1
ATOM 3607 N N . GLU A 1 463 ? -16.553 -7.771 -6.718 1.00 83.31 463 GLU A N 1
ATOM 3608 C CA . GLU A 1 463 ? -15.451 -6.875 -7.138 1.00 83.31 463 GLU A CA 1
ATOM 3609 C C . GLU A 1 463 ? -15.265 -5.675 -6.192 1.00 83.31 463 GLU A C 1
ATOM 3611 O O . GLU A 1 463 ? -14.859 -4.589 -6.606 1.00 83.31 463 GLU A O 1
ATOM 3616 N N . THR A 1 464 ? -15.556 -5.908 -4.910 1.00 89.69 464 THR A N 1
ATOM 3617 C CA . THR A 1 464 ? -15.414 -4.943 -3.825 1.00 89.69 464 THR A CA 1
ATOM 3618 C C . THR A 1 464 ? -14.441 -5.478 -2.784 1.00 89.69 464 THR A C 1
ATOM 3620 O O . THR A 1 464 ? -14.393 -6.680 -2.503 1.00 89.69 464 THR A O 1
ATOM 3623 N N . GLN A 1 465 ? -13.683 -4.571 -2.183 1.00 91.69 465 GLN A N 1
ATOM 3624 C CA . GLN A 1 465 ? -12.842 -4.848 -1.032 1.00 91.69 465 GLN A CA 1
ATOM 3625 C C . GLN A 1 465 ? -13.280 -3.977 0.133 1.00 91.69 465 GLN A C 1
ATOM 3627 O O . GLN A 1 465 ? -13.332 -2.756 -0.003 1.00 91.69 465 GLN A O 1
ATOM 3632 N N . PHE A 1 466 ? -13.570 -4.598 1.269 1.00 96.00 466 PHE A N 1
ATOM 3633 C CA . PHE A 1 466 ? -13.700 -3.887 2.533 1.00 96.00 466 PHE A CA 1
ATOM 3634 C C . PHE A 1 466 ? -12.397 -3.971 3.327 1.00 96.00 466 PHE A C 1
ATOM 3636 O O . PHE A 1 466 ? -11.781 -5.034 3.360 1.00 96.00 466 PHE A O 1
ATOM 3643 N N . ASN A 1 467 ? -11.997 -2.880 3.983 1.00 95.62 467 ASN A N 1
ATOM 3644 C CA . ASN A 1 467 ? -10.805 -2.823 4.839 1.00 95.62 467 ASN A CA 1
ATOM 3645 C C . ASN A 1 467 ? -11.077 -2.018 6.122 1.00 95.62 467 ASN A C 1
ATOM 3647 O O . ASN A 1 467 ? -12.024 -1.227 6.192 1.00 95.62 467 ASN A O 1
ATOM 3651 N N . ALA A 1 468 ? -10.233 -2.220 7.139 1.00 96.19 468 ALA A N 1
ATOM 3652 C CA . ALA A 1 468 ? -10.191 -1.418 8.365 1.00 96.19 468 ALA A CA 1
ATOM 3653 C C . ALA A 1 468 ? -11.559 -1.096 9.029 1.00 96.19 468 ALA A C 1
ATOM 3655 O O . ALA A 1 468 ? -11.794 0.064 9.385 1.00 96.19 468 ALA A O 1
ATOM 3656 N N . PRO A 1 469 ? -12.468 -2.073 9.243 1.00 98.06 469 PRO A N 1
ATOM 3657 C CA . PRO A 1 469 ? -13.760 -1.801 9.863 1.00 98.06 469 PRO A CA 1
ATOM 3658 C C . PRO A 1 469 ? -13.613 -1.316 11.314 1.00 98.06 469 PRO A C 1
ATOM 3660 O O . PRO A 1 469 ? -12.714 -1.742 12.047 1.00 98.06 469 PRO A O 1
ATOM 3663 N N . ARG A 1 470 ? -14.519 -0.434 11.745 1.00 98.19 470 ARG A N 1
ATOM 3664 C CA . ARG A 1 470 ? -14.607 0.113 13.103 1.00 98.19 470 ARG A CA 1
ATOM 3665 C C . ARG A 1 470 ? -16.035 0.165 13.606 1.00 98.19 470 ARG A C 1
ATOM 3667 O O . ARG A 1 470 ? -16.883 0.835 13.012 1.00 98.19 470 ARG A O 1
ATOM 3674 N N . TRP A 1 471 ? -16.279 -0.471 14.741 1.00 98.25 471 TRP A N 1
ATOM 3675 C CA . TRP A 1 471 ? -17.533 -0.349 15.466 1.00 98.25 471 TRP A CA 1
ATOM 3676 C C . TRP A 1 471 ? -17.735 1.075 15.963 1.00 98.25 471 TRP A C 1
ATOM 3678 O O . TRP A 1 471 ? -16.853 1.670 16.585 1.00 98.25 471 TRP A O 1
ATOM 3688 N N . ALA A 1 472 ? -18.932 1.599 15.728 1.00 97.88 472 ALA A N 1
ATOM 3689 C CA . ALA A 1 472 ? -19.392 2.789 16.410 1.00 97.88 472 ALA A CA 1
ATOM 3690 C C . ALA A 1 472 ? -19.632 2.486 17.900 1.00 97.88 472 ALA A C 1
ATOM 3692 O O . ALA A 1 472 ? -19.986 1.354 18.258 1.00 97.88 472 ALA A O 1
ATOM 3693 N N . PRO A 1 473 ? -19.534 3.500 18.779 1.00 96.69 473 PRO A N 1
ATOM 3694 C CA . PRO A 1 473 ? -19.886 3.363 20.193 1.00 96.69 473 PRO A CA 1
ATOM 3695 C C . PRO A 1 473 ? -21.327 2.884 20.438 1.00 96.69 473 PRO A C 1
ATOM 3697 O O . PRO A 1 473 ? -21.609 2.335 21.500 1.00 96.69 473 PRO A O 1
ATOM 3700 N N . ASP A 1 474 ? -22.226 3.064 19.460 1.00 96.06 474 ASP A N 1
ATOM 3701 C CA . ASP A 1 474 ? -23.623 2.616 19.521 1.00 96.06 474 ASP A CA 1
ATOM 3702 C C . ASP A 1 474 ? -23.802 1.090 19.405 1.00 96.06 474 ASP A C 1
ATOM 3704 O O . ASP A 1 474 ? -24.846 0.574 19.792 1.00 96.06 474 ASP A O 1
ATOM 3708 N N . GLY A 1 475 ? -22.799 0.355 18.908 1.00 96.88 475 GLY A N 1
ATOM 3709 C CA . GLY A 1 475 ? -22.866 -1.100 18.730 1.00 96.88 475 GLY A CA 1
ATOM 3710 C C . GLY A 1 475 ? -23.812 -1.577 17.621 1.00 96.88 475 GLY A C 1
ATOM 3711 O O . GLY A 1 475 ? -24.083 -2.774 17.529 1.00 96.88 475 GLY A O 1
ATOM 3712 N N . HIS A 1 476 ? -24.298 -0.672 16.773 1.00 96.81 476 HIS A N 1
ATOM 3713 C CA . HIS A 1 476 ? -25.221 -0.955 15.669 1.00 96.81 476 HIS A CA 1
ATOM 3714 C C . HIS A 1 476 ? -24.666 -0.537 14.305 1.00 96.81 476 HIS A C 1
ATOM 3716 O O . HIS A 1 476 ? -25.110 -1.056 13.281 1.00 96.81 476 HIS A O 1
ATOM 3722 N N . THR A 1 477 ? -23.676 0.357 14.294 1.00 98.25 477 THR A N 1
ATOM 3723 C CA . THR A 1 477 ? -23.056 0.883 13.076 1.00 98.25 477 THR A CA 1
ATOM 3724 C C . THR A 1 477 ? -21.589 0.473 12.988 1.00 98.25 477 THR A C 1
ATOM 3726 O O . THR A 1 477 ? -20.871 0.477 13.989 1.00 98.25 477 THR A O 1
ATOM 3729 N N . ILE A 1 478 ? -21.113 0.173 11.781 1.00 98.62 478 ILE A N 1
ATOM 3730 C CA . ILE A 1 478 ? -19.690 -0.033 11.479 1.00 98.62 478 ILE A CA 1
ATOM 3731 C C . ILE A 1 478 ? -19.258 0.982 10.418 1.00 98.62 478 ILE A C 1
ATOM 3733 O O . ILE A 1 478 ? -19.905 1.089 9.384 1.00 98.62 478 ILE A O 1
ATOM 3737 N N . ALA A 1 479 ? -18.165 1.709 10.643 1.00 98.44 479 ALA A N 1
ATOM 3738 C CA . ALA A 1 479 ? -17.478 2.452 9.586 1.00 98.44 479 ALA A CA 1
ATOM 3739 C C . ALA A 1 479 ? -16.437 1.544 8.927 1.00 98.44 479 ALA A C 1
ATOM 3741 O O . ALA A 1 479 ? -15.743 0.822 9.637 1.00 98.44 479 ALA A O 1
ATOM 3742 N N . ALA A 1 480 ? -16.307 1.560 7.605 1.00 98.12 480 ALA A N 1
ATOM 3743 C CA . ALA A 1 480 ? -15.313 0.757 6.895 1.00 98.12 480 ALA A CA 1
ATOM 3744 C C . ALA A 1 480 ? -14.800 1.488 5.653 1.00 98.12 480 ALA A C 1
ATOM 3746 O O . ALA A 1 480 ? -15.508 2.317 5.080 1.00 98.12 480 ALA A O 1
ATOM 3747 N N . GLU A 1 481 ? -13.587 1.151 5.227 1.00 96.88 481 GLU A N 1
ATOM 3748 C CA . GLU A 1 481 ? -13.121 1.456 3.877 1.00 96.88 481 GLU A CA 1
ATOM 3749 C C . GLU A 1 481 ? -13.814 0.501 2.897 1.00 96.88 481 GLU A C 1
ATOM 3751 O O . GLU A 1 481 ? -13.899 -0.701 3.167 1.00 96.88 481 GLU A O 1
ATOM 3756 N N . ARG A 1 482 ? -14.297 1.021 1.769 1.00 95.44 482 ARG A N 1
ATOM 3757 C CA . ARG A 1 482 ? -14.833 0.243 0.649 1.00 95.44 482 ARG A CA 1
ATOM 3758 C C . ARG A 1 482 ? -14.118 0.671 -0.628 1.00 95.44 482 ARG A C 1
ATOM 3760 O O . ARG A 1 482 ? -14.077 1.851 -0.947 1.00 95.44 482 ARG A O 1
ATOM 3767 N N . HIS A 1 483 ? -13.592 -0.287 -1.379 1.00 92.88 483 HIS A N 1
ATOM 3768 C CA . HIS A 1 483 ? -12.943 -0.042 -2.664 1.00 92.88 483 HIS A CA 1
ATOM 3769 C C . HIS A 1 483 ? -13.613 -0.908 -3.735 1.00 92.88 483 HIS A C 1
ATOM 3771 O O . HIS A 1 483 ? -13.606 -2.137 -3.640 1.00 92.88 483 HIS A O 1
ATOM 3777 N N . ARG A 1 484 ? -14.250 -0.267 -4.722 1.00 90.75 484 ARG A N 1
ATOM 3778 C CA . ARG A 1 484 ? -14.915 -0.924 -5.858 1.00 90.75 484 ARG A CA 1
ATOM 3779 C C . ARG A 1 484 ? -14.073 -0.761 -7.110 1.00 90.75 484 ARG A C 1
ATOM 3781 O O . ARG A 1 484 ? -13.491 0.293 -7.319 1.00 90.75 484 ARG A O 1
ATOM 3788 N N . ALA A 1 485 ? -14.097 -1.762 -7.982 1.00 85.94 485 ALA A N 1
ATOM 3789 C CA . ALA A 1 485 ? -13.538 -1.627 -9.323 1.00 85.94 485 ALA A CA 1
ATOM 3790 C C . ALA A 1 485 ? -14.079 -0.374 -10.048 1.00 85.94 485 ALA A C 1
ATOM 3792 O O . ALA A 1 485 ? -15.293 -0.232 -10.202 1.00 85.94 485 ALA A O 1
ATOM 3793 N N . GLY A 1 486 ? -13.178 0.489 -10.525 1.00 88.19 486 GLY A N 1
ATOM 3794 C CA . GLY A 1 486 ? -13.502 1.734 -11.232 1.00 88.19 486 GLY A CA 1
ATOM 3795 C C . GLY A 1 486 ? -13.786 2.938 -10.326 1.00 88.19 486 GLY A C 1
ATOM 3796 O O . GLY A 1 486 ? -14.372 3.909 -10.792 1.00 88.19 486 GLY A O 1
ATOM 3797 N N . HIS A 1 487 ? -13.449 2.861 -9.037 1.00 89.75 487 HIS A N 1
ATOM 3798 C CA . HIS A 1 487 ? -13.634 3.948 -8.077 1.00 89.75 487 HIS A CA 1
ATOM 3799 C C . HIS A 1 487 ? -12.470 3.995 -7.095 1.00 89.75 487 HIS A C 1
ATOM 3801 O O . HIS A 1 487 ? -11.926 2.954 -6.754 1.00 89.75 487 HIS A O 1
ATOM 3807 N N . GLN A 1 488 ? -12.158 5.178 -6.571 1.00 90.62 488 GLN A N 1
ATOM 3808 C CA . GLN A 1 488 ? -11.235 5.322 -5.448 1.00 90.62 488 GLN A CA 1
ATOM 3809 C C . GLN A 1 488 ? -11.804 4.739 -4.150 1.00 90.62 488 GLN A C 1
ATOM 3811 O O . GLN A 1 488 ? -13.015 4.542 -4.008 1.00 90.62 488 GLN A O 1
ATOM 3816 N N . ALA A 1 489 ? -10.921 4.474 -3.184 1.00 93.50 489 ALA A N 1
ATOM 3817 C CA . ALA A 1 489 ? -11.327 4.047 -1.850 1.00 93.50 489 ALA A CA 1
ATOM 3818 C C . ALA A 1 489 ? -12.215 5.110 -1.176 1.00 93.50 489 ALA A C 1
ATOM 3820 O O . ALA A 1 489 ? -11.898 6.299 -1.173 1.00 93.50 489 ALA A O 1
ATOM 3821 N N . GLU A 1 490 ? -13.312 4.667 -0.573 1.00 93.75 490 GLU A N 1
ATOM 3822 C CA . GLU A 1 490 ? -14.299 5.511 0.103 1.00 93.75 490 GLU A CA 1
ATOM 3823 C C . GLU A 1 490 ? -14.567 5.014 1.529 1.00 93.75 490 GLU A C 1
ATOM 3825 O O . GLU A 1 490 ? -14.328 3.850 1.860 1.00 93.75 490 GLU A O 1
ATOM 3830 N N . ILE A 1 491 ? -15.131 5.880 2.374 1.00 95.81 491 ILE A N 1
ATOM 3831 C CA . ILE A 1 491 ? -15.638 5.491 3.695 1.00 95.81 491 ILE A CA 1
ATOM 3832 C C . ILE A 1 491 ? -17.137 5.259 3.614 1.00 95.81 491 ILE A C 1
ATOM 3834 O O . ILE A 1 491 ? -17.896 6.119 3.159 1.00 95.81 491 ILE A O 1
ATOM 3838 N N . VAL A 1 492 ? -17.568 4.116 4.137 1.00 96.19 492 VAL A N 1
ATOM 3839 C CA . VAL A 1 492 ? -18.975 3.745 4.258 1.00 96.19 492 VAL A CA 1
ATOM 3840 C C . VAL A 1 492 ? -19.371 3.487 5.703 1.00 96.19 492 VAL A C 1
ATOM 3842 O O . VAL A 1 492 ? -18.547 3.121 6.539 1.00 96.19 492 VAL A O 1
ATOM 3845 N N . LEU A 1 493 ? -20.661 3.648 5.977 1.00 96.69 493 LEU A N 1
ATOM 3846 C CA . LEU A 1 493 ? -21.323 3.238 7.203 1.00 96.69 493 LEU A CA 1
ATOM 3847 C C . LEU A 1 493 ? -22.222 2.041 6.912 1.00 96.69 493 LEU A C 1
ATOM 3849 O O . LEU A 1 493 ? -23.011 2.066 5.971 1.00 96.69 493 LEU A O 1
ATOM 3853 N N . VAL A 1 494 ? -22.098 1.003 7.727 1.00 97.38 494 VAL A N 1
ATOM 3854 C CA . VAL A 1 494 ? -22.845 -0.245 7.617 1.00 97.38 494 VAL A CA 1
ATOM 3855 C C . VAL A 1 494 ? -23.775 -0.368 8.812 1.00 97.38 494 VAL A C 1
ATOM 3857 O O . VAL A 1 494 ? -23.310 -0.384 9.954 1.00 97.38 494 VAL A O 1
ATOM 3860 N N . ASP A 1 495 ? -25.074 -0.474 8.548 1.00 96.44 495 ASP A N 1
ATOM 3861 C CA . ASP A 1 495 ? -26.059 -0.854 9.558 1.00 96.44 495 ASP A CA 1
ATOM 3862 C C . ASP A 1 495 ? -26.024 -2.373 9.736 1.00 96.44 495 ASP A C 1
ATOM 3864 O O . ASP A 1 495 ? -26.251 -3.136 8.792 1.00 96.44 495 ASP A O 1
ATOM 3868 N N . VAL A 1 496 ? -25.720 -2.827 10.951 1.00 96.00 496 VAL A N 1
ATOM 3869 C CA . VAL A 1 496 ? -25.516 -4.253 11.229 1.00 96.00 496 VAL A CA 1
ATOM 3870 C C . VAL A 1 496 ? -26.820 -5.049 11.152 1.00 96.00 496 VAL A C 1
ATOM 3872 O O . VAL A 1 496 ? -26.815 -6.195 10.697 1.00 96.00 496 VAL A O 1
ATOM 3875 N N . ALA A 1 497 ? -27.935 -4.469 11.598 1.00 94.50 497 ALA A N 1
ATOM 3876 C CA . ALA A 1 497 ? -29.217 -5.162 11.668 1.00 94.50 497 ALA A CA 1
ATOM 3877 C C . ALA A 1 497 ? -29.915 -5.188 10.304 1.00 94.50 497 ALA A C 1
ATOM 3879 O O . ALA A 1 497 ? -30.420 -6.233 9.889 1.00 94.50 497 ALA A O 1
ATOM 3880 N N . ALA A 1 498 ? -29.917 -4.053 9.604 1.00 93.50 498 ALA A N 1
ATOM 3881 C CA . ALA A 1 498 ? -30.493 -3.916 8.273 1.00 93.50 498 ALA A CA 1
ATOM 3882 C C . ALA A 1 498 ? -29.600 -4.529 7.183 1.00 93.50 498 ALA A C 1
ATOM 3884 O O . ALA A 1 498 ? -30.102 -4.893 6.121 1.00 93.50 498 ALA A O 1
ATOM 3885 N N . ARG A 1 499 ? -28.294 -4.689 7.453 1.00 94.44 499 ARG A N 1
ATOM 3886 C CA . ARG A 1 499 ? -27.271 -5.095 6.473 1.00 94.44 499 ARG A CA 1
ATOM 3887 C C . ARG A 1 499 ? -27.230 -4.158 5.266 1.00 94.44 499 ARG A C 1
ATOM 3889 O O . ARG A 1 499 ? -27.102 -4.589 4.120 1.00 94.44 499 ARG A O 1
ATOM 3896 N N . GLU A 1 500 ? -27.346 -2.866 5.541 1.00 91.38 500 GLU A N 1
ATOM 3897 C CA . GLU A 1 500 ? -27.334 -1.807 4.538 1.00 91.38 500 GLU A CA 1
ATOM 3898 C C . GLU A 1 500 ? -26.030 -1.017 4.611 1.00 91.38 500 GLU A C 1
ATOM 3900 O O . GLU A 1 500 ? -25.461 -0.832 5.685 1.00 91.38 500 GLU A O 1
ATOM 3905 N N . VAL A 1 501 ? -25.561 -0.549 3.454 1.00 92.94 501 VAL A N 1
ATOM 3906 C CA . VAL A 1 501 ? -24.340 0.247 3.312 1.00 92.94 501 VAL A CA 1
ATOM 3907 C C . VAL A 1 501 ? -24.736 1.660 2.903 1.00 92.94 501 VAL A C 1
ATOM 3909 O O . VAL A 1 501 ? -25.586 1.850 2.041 1.00 92.94 501 VAL A O 1
ATOM 3912 N N . ARG A 1 502 ? -24.104 2.672 3.490 1.00 90.44 502 ARG A N 1
ATOM 3913 C CA . ARG A 1 502 ? -24.255 4.074 3.096 1.00 90.44 502 ARG A CA 1
ATOM 3914 C C . ARG A 1 502 ? -22.887 4.703 2.901 1.00 90.44 502 ARG A C 1
ATOM 3916 O O . ARG A 1 502 ? -22.065 4.658 3.809 1.00 90.44 502 ARG A O 1
ATOM 3923 N N . VAL A 1 503 ? -22.663 5.346 1.759 1.00 91.31 503 VAL A N 1
ATOM 3924 C CA . VAL A 1 503 ? -21.439 6.123 1.525 1.00 91.31 503 VAL A CA 1
ATOM 3925 C C . VAL A 1 503 ? -21.429 7.353 2.429 1.00 91.31 503 VAL A C 1
ATOM 3927 O O . VAL A 1 503 ? -22.405 8.105 2.475 1.00 91.31 503 VAL A O 1
ATOM 3930 N N . LEU A 1 504 ? -20.336 7.530 3.170 1.00 90.81 504 LEU A N 1
ATOM 3931 C CA . LEU A 1 504 ? -20.106 8.671 4.051 1.00 90.81 504 LEU A CA 1
ATOM 3932 C C . LEU A 1 504 ? -19.163 9.692 3.410 1.00 90.81 504 LEU A C 1
ATOM 3934 O O . LEU A 1 504 ? -19.437 10.886 3.483 1.00 90.81 504 LEU A O 1
ATOM 3938 N N . ALA A 1 505 ? -18.077 9.231 2.786 1.00 88.81 505 ALA A N 1
ATOM 3939 C CA . ALA A 1 505 ? -17.095 10.087 2.126 1.00 88.81 505 ALA A CA 1
ATOM 3940 C C . ALA A 1 505 ? -16.484 9.386 0.915 1.00 88.81 505 ALA A C 1
ATOM 3942 O O . ALA A 1 505 ? -16.042 8.246 1.027 1.00 88.81 505 ALA A O 1
ATOM 3943 N N . THR A 1 506 ? -16.448 10.077 -0.221 1.00 88.25 506 THR A N 1
ATOM 3944 C CA . THR A 1 506 ? -15.846 9.600 -1.468 1.00 88.25 506 THR A CA 1
ATOM 3945 C C . THR A 1 506 ? -15.421 10.793 -2.317 1.00 88.25 506 THR A C 1
ATOM 3947 O O . THR A 1 506 ? -16.045 11.854 -2.267 1.00 88.25 506 THR A O 1
ATOM 3950 N N . ASP A 1 507 ? -14.392 10.599 -3.133 1.00 85.19 507 ASP A N 1
ATOM 3951 C CA . ASP A 1 507 ? -13.930 11.555 -4.134 1.00 85.19 507 ASP A CA 1
ATOM 3952 C C . ASP A 1 507 ? -13.384 10.752 -5.328 1.00 85.19 507 ASP A C 1
ATOM 3954 O O . ASP A 1 507 ? -12.601 9.831 -5.114 1.00 85.19 507 ASP A O 1
ATOM 3958 N N . PRO A 1 508 ? -13.772 11.042 -6.582 1.00 84.62 508 PRO A N 1
ATOM 3959 C CA . PRO A 1 508 ? -13.212 10.345 -7.742 1.00 84.62 508 PRO A CA 1
ATOM 3960 C C . PRO A 1 508 ? -11.691 10.519 -7.903 1.00 84.62 508 PRO A C 1
ATOM 3962 O O . PRO A 1 508 ? -11.075 9.785 -8.662 1.00 84.62 508 PRO A O 1
ATOM 3965 N N . LYS A 1 509 ? -11.074 11.496 -7.233 1.00 85.50 509 LYS A N 1
ATOM 3966 C CA . LYS A 1 509 ? -9.644 11.812 -7.348 1.00 85.50 509 LYS A CA 1
ATOM 3967 C C . LYS A 1 509 ? -8.859 11.595 -6.058 1.00 85.50 509 LYS A C 1
ATOM 3969 O O . LYS A 1 509 ? -7.679 11.934 -6.028 1.00 85.50 509 LYS A O 1
ATOM 3974 N N . ALA A 1 510 ? -9.492 11.083 -5.004 1.00 89.12 510 ALA A N 1
ATOM 3975 C CA . ALA A 1 510 ? -8.827 10.872 -3.727 1.00 89.12 510 ALA A CA 1
ATOM 3976 C C . ALA A 1 510 ? -9.369 9.650 -2.984 1.00 89.12 510 ALA A C 1
ATOM 3978 O O . ALA A 1 510 ? -10.565 9.355 -2.989 1.00 89.12 510 ALA A O 1
ATOM 3979 N N . ARG A 1 511 ? -8.462 8.973 -2.294 1.00 94.06 511 ARG A N 1
ATOM 3980 C CA . ARG A 1 511 ? -8.706 7.835 -1.419 1.00 94.06 511 ARG A CA 1
ATOM 3981 C C . ARG A 1 511 ? -9.108 8.344 -0.041 1.00 94.06 511 ARG A C 1
ATOM 3983 O O . ARG A 1 511 ? -8.415 9.168 0.548 1.00 94.06 511 ARG A O 1
ATOM 3990 N N . TRP A 1 512 ? -10.181 7.794 0.512 1.00 94.94 512 TRP A N 1
ATOM 3991 C CA . TRP A 1 512 ? -10.571 7.974 1.908 1.00 94.94 512 TRP A CA 1
ATOM 3992 C C . TRP A 1 512 ? -10.393 6.667 2.674 1.00 94.94 512 TRP A C 1
ATOM 3994 O O . TRP A 1 512 ? -10.988 5.650 2.319 1.00 94.94 512 TRP A O 1
ATOM 4004 N N . VAL A 1 513 ? -9.567 6.681 3.722 1.00 97.12 513 VAL A N 1
ATOM 4005 C CA . VAL A 1 513 ? -9.065 5.455 4.361 1.00 97.12 513 VAL A CA 1
ATOM 4006 C C . VAL A 1 513 ? -8.972 5.569 5.882 1.00 97.12 513 VAL A C 1
ATOM 4008 O O . VAL A 1 513 ? -9.005 6.654 6.468 1.00 97.12 513 VAL A O 1
ATOM 4011 N N . THR A 1 514 ? -8.793 4.421 6.539 1.00 97.31 514 THR A N 1
ATOM 4012 C CA . THR A 1 514 ? -8.485 4.304 7.977 1.00 97.31 514 THR A CA 1
ATOM 4013 C C . THR A 1 514 ? -9.465 5.062 8.894 1.00 97.31 514 THR A C 1
ATOM 4015 O O . THR A 1 514 ? -9.054 5.976 9.608 1.00 97.31 514 THR A O 1
ATOM 4018 N N . PRO A 1 515 ? -10.770 4.730 8.883 1.00 98.00 515 PRO A N 1
ATOM 4019 C CA . PRO A 1 515 ? -11.749 5.440 9.700 1.00 98.00 515 PRO A CA 1
ATOM 4020 C C . PRO A 1 515 ? -11.534 5.186 11.201 1.00 98.00 515 PRO A C 1
ATOM 4022 O O . PRO A 1 515 ? -11.081 4.114 11.605 1.00 98.00 515 PRO A O 1
ATOM 4025 N N . ALA A 1 516 ? -11.934 6.149 12.027 1.00 98.06 516 ALA A N 1
ATOM 4026 C CA . ALA A 1 516 ? -12.065 6.046 13.476 1.00 98.06 516 ALA A CA 1
ATOM 4027 C C . ALA A 1 516 ? -13.274 6.854 13.958 1.00 98.06 516 ALA A C 1
ATOM 4029 O O . ALA A 1 516 ? -13.628 7.876 13.375 1.00 98.06 516 ALA A O 1
ATOM 4030 N N . TRP A 1 517 ? -13.920 6.407 15.030 1.00 97.88 517 TRP A N 1
ATOM 4031 C CA . TRP A 1 517 ? -15.091 7.094 15.568 1.00 97.88 517 TRP A CA 1
ATOM 4032 C C . TRP A 1 517 ? -14.705 8.138 16.601 1.00 97.88 517 TRP A C 1
ATOM 4034 O O . TRP A 1 517 ? -13.866 7.897 17.469 1.00 97.88 517 TRP A O 1
ATOM 4044 N N . ARG A 1 518 ? -15.413 9.267 16.580 1.00 96.06 518 ARG A N 1
ATOM 4045 C CA . ARG A 1 518 ? -15.487 10.128 17.757 1.00 96.06 518 ARG A CA 1
ATOM 4046 C C . ARG A 1 518 ? -16.216 9.370 18.885 1.00 96.06 518 ARG A C 1
ATOM 4048 O O . ARG A 1 518 ? -17.200 8.687 18.592 1.00 96.06 518 ARG A O 1
ATOM 4055 N N . PRO A 1 519 ? -15.796 9.477 20.162 1.00 94.44 519 PRO A N 1
ATOM 4056 C CA . PRO A 1 519 ? -16.374 8.683 21.254 1.00 94.44 519 PRO A CA 1
ATOM 4057 C C . PRO A 1 519 ? -17.870 8.913 21.497 1.00 94.44 519 PRO A C 1
ATOM 4059 O O . PRO A 1 519 ? -18.552 8.030 22.009 1.00 94.44 519 PRO A O 1
ATOM 4062 N N . ASP A 1 520 ? -18.396 10.078 21.109 1.00 94.56 520 ASP A N 1
ATOM 4063 C CA . ASP A 1 520 ? -19.829 10.391 21.168 1.00 94.56 520 ASP A CA 1
ATOM 4064 C C . ASP A 1 520 ? -20.645 9.749 20.029 1.00 94.56 520 ASP A C 1
ATOM 4066 O O . ASP A 1 520 ? -21.868 9.881 19.992 1.00 94.56 520 ASP A O 1
ATOM 4070 N N . GLY A 1 521 ? -19.973 9.084 19.086 1.00 95.94 521 GLY A N 1
ATOM 4071 C CA . GLY A 1 521 ? -20.573 8.395 17.955 1.00 95.94 521 GLY A CA 1
ATOM 4072 C C . GLY A 1 521 ? -21.225 9.314 16.929 1.00 95.94 521 GLY A C 1
ATOM 4073 O O . GLY A 1 521 ? -22.034 8.813 16.159 1.00 95.94 521 GLY A O 1
ATOM 4074 N N . ARG A 1 522 ? -20.932 10.623 16.910 1.00 94.31 522 ARG A N 1
ATOM 4075 C CA . ARG A 1 522 ? -21.549 11.598 15.981 1.00 94.31 522 ARG A CA 1
ATOM 4076 C C . ARG A 1 522 ? -20.698 11.923 14.753 1.00 94.31 522 ARG A C 1
ATOM 4078 O O . ARG A 1 522 ? -21.212 12.473 13.787 1.00 94.31 522 ARG A O 1
ATOM 4085 N N . ALA A 1 523 ? -19.410 11.603 14.773 1.00 94.69 523 ALA A N 1
ATOM 4086 C CA . ALA A 1 523 ? -18.504 11.890 13.666 1.00 94.69 523 ALA A CA 1
ATOM 4087 C C . ALA A 1 523 ? -17.498 10.757 13.450 1.00 94.69 523 ALA A C 1
ATOM 4089 O O . ALA A 1 523 ? -17.175 10.011 14.380 1.00 94.69 523 ALA A O 1
ATOM 4090 N N . VAL A 1 524 ? -16.993 10.670 12.222 1.00 97.12 524 VAL A N 1
ATOM 4091 C CA . VAL A 1 524 ? -15.891 9.793 11.819 1.00 97.12 524 VAL A CA 1
ATOM 4092 C C . VAL A 1 524 ? -14.685 10.661 11.473 1.00 97.12 524 VAL A C 1
ATOM 4094 O O . VAL A 1 524 ? -14.811 11.636 10.736 1.00 97.12 524 VAL A O 1
ATOM 4097 N N . VAL A 1 525 ? -13.518 10.299 11.998 1.00 97.81 525 VAL A N 1
ATOM 4098 C CA . VAL A 1 525 ? -12.220 10.819 11.564 1.00 97.81 525 VAL A CA 1
ATOM 4099 C C . VAL A 1 525 ? -11.629 9.833 10.562 1.00 97.81 525 VAL A C 1
ATOM 4101 O O . VAL A 1 525 ? -11.568 8.641 10.849 1.00 97.81 525 VAL A O 1
ATOM 4104 N N . ALA A 1 526 ? -11.205 10.305 9.396 1.00 97.94 526 ALA A N 1
ATOM 4105 C CA . ALA A 1 526 ? -10.593 9.481 8.352 1.00 97.94 526 ALA A CA 1
ATOM 4106 C C . ALA A 1 526 ? -9.414 10.216 7.705 1.00 97.94 526 ALA A C 1
ATOM 4108 O O . ALA A 1 526 ? -9.306 11.438 7.819 1.00 97.94 526 ALA A O 1
ATOM 4109 N N . ALA A 1 527 ? -8.537 9.475 7.032 1.00 97.38 527 ALA A N 1
ATOM 4110 C CA . ALA A 1 527 ? -7.440 10.040 6.257 1.00 97.38 527 ALA A CA 1
ATOM 4111 C C . ALA A 1 527 ? -7.843 10.189 4.781 1.00 97.38 527 ALA A C 1
ATOM 4113 O O . ALA A 1 527 ? -8.476 9.282 4.239 1.00 97.38 527 ALA A O 1
ATOM 4114 N N . ALA A 1 528 ? -7.463 11.295 4.134 1.00 94.94 528 ALA A N 1
ATOM 4115 C CA . ALA A 1 528 ? -7.666 11.507 2.698 1.00 94.94 528 ALA A CA 1
ATOM 4116 C C . ALA A 1 528 ? -6.473 12.198 2.020 1.00 94.94 528 ALA A C 1
ATOM 4118 O O . ALA A 1 528 ? -5.866 13.092 2.610 1.00 94.94 528 ALA A O 1
ATOM 4119 N N . ASP A 1 529 ? -6.145 11.796 0.791 1.00 93.12 529 ASP A N 1
ATOM 4120 C CA . ASP A 1 529 ? -5.014 12.278 -0.027 1.00 93.12 529 ASP A CA 1
ATOM 4121 C C . ASP A 1 529 ? -5.461 13.273 -1.116 1.00 93.12 529 ASP A C 1
ATOM 4123 O O . ASP A 1 529 ? -5.142 13.159 -2.300 1.00 93.12 529 ASP A O 1
ATOM 4127 N N . LEU A 1 530 ? -6.245 14.275 -0.710 1.00 89.00 530 LEU A N 1
ATOM 4128 C CA . LEU A 1 530 ? -6.845 15.239 -1.635 1.00 89.00 530 LEU A CA 1
ATOM 4129 C C . LEU A 1 530 ? -5.792 15.937 -2.515 1.00 89.00 530 LEU A C 1
ATOM 4131 O O . LEU A 1 530 ? -4.758 16.395 -2.027 1.00 89.00 530 LEU A O 1
ATOM 4135 N N . ASN A 1 531 ? -6.118 16.117 -3.800 1.00 84.88 531 ASN A N 1
ATOM 4136 C CA . ASN A 1 531 ? -5.286 16.809 -4.797 1.00 84.88 531 ASN A CA 1
ATOM 4137 C C . ASN A 1 531 ? -3.895 16.181 -5.006 1.00 84.88 531 ASN A C 1
ATOM 4139 O O . ASN A 1 531 ? -2.918 16.917 -5.139 1.00 84.88 531 ASN A O 1
ATOM 4143 N N . GLU A 1 532 ? -3.803 14.846 -5.004 1.00 88.25 532 GLU A N 1
ATOM 4144 C CA . GLU A 1 532 ? -2.531 14.101 -5.109 1.00 88.25 532 GLU A CA 1
ATOM 4145 C C . GLU A 1 532 ? -1.531 14.452 -3.985 1.00 88.25 532 GLU A C 1
ATOM 4147 O O . GLU A 1 532 ? -0.334 14.187 -4.089 1.00 88.25 532 GLU A O 1
ATOM 4152 N N . GLY A 1 533 ? -2.011 15.063 -2.897 1.00 90.50 533 GLY A N 1
ATOM 4153 C CA . GLY A 1 533 ? -1.217 15.396 -1.722 1.00 90.50 533 GLY A CA 1
ATOM 4154 C C . GLY A 1 533 ? -1.018 14.194 -0.797 1.00 90.50 533 GLY A C 1
ATOM 4155 O O . GLY A 1 533 ? -1.637 13.148 -0.979 1.00 90.50 533 GLY A O 1
ATOM 4156 N N . PRO A 1 534 ? -0.154 14.304 0.222 1.00 92.69 534 PRO A N 1
ATOM 4157 C CA . PRO A 1 534 ? -0.075 13.284 1.258 1.00 92.69 534 PRO A CA 1
ATOM 4158 C C . PRO A 1 534 ? -1.401 13.204 2.023 1.00 92.69 534 PRO A C 1
ATOM 4160 O O . PRO A 1 534 ? -2.112 14.203 2.182 1.00 92.69 534 PRO A O 1
ATOM 4163 N N . PHE A 1 535 ? -1.704 12.024 2.559 1.00 95.38 535 PHE A N 1
ATOM 4164 C CA . PHE A 1 535 ? -2.878 11.836 3.403 1.00 95.38 535 PHE A CA 1
ATOM 4165 C C . PHE A 1 535 ? -2.900 12.817 4.579 1.00 95.38 535 PHE A C 1
ATOM 4167 O O . PHE A 1 535 ? -1.906 12.981 5.280 1.00 95.38 535 PHE A O 1
ATOM 4174 N N . ASN A 1 536 ? -4.045 13.429 4.845 1.00 95.06 536 ASN A N 1
ATOM 4175 C CA . ASN A 1 536 ? -4.288 14.220 6.047 1.00 95.06 536 ASN A CA 1
ATOM 4176 C C . ASN A 1 536 ? -5.585 13.779 6.719 1.00 95.06 536 ASN A C 1
ATOM 4178 O O . ASN A 1 536 ? -6.420 13.130 6.092 1.00 95.06 536 ASN A O 1
ATOM 4182 N N . LEU A 1 537 ? -5.747 14.105 8.000 1.00 96.06 537 LEU A N 1
ATOM 4183 C CA . LEU A 1 537 ? -6.922 13.729 8.773 1.00 96.06 537 LEU A CA 1
ATOM 4184 C C . LEU A 1 537 ? -8.051 14.737 8.585 1.00 96.06 537 LEU A C 1
ATOM 4186 O O . LEU A 1 537 ? -7.846 15.952 8.614 1.00 96.06 537 LEU A O 1
ATOM 4190 N N . TYR A 1 538 ? -9.259 14.205 8.475 1.00 94.75 538 TYR A N 1
ATOM 4191 C CA . TYR A 1 538 ? -10.487 14.950 8.269 1.00 94.75 538 TYR A CA 1
ATOM 4192 C C . TYR A 1 538 ? -11.589 14.403 9.175 1.00 94.75 538 TYR A C 1
ATOM 4194 O O . TYR A 1 538 ? -11.741 13.191 9.313 1.00 94.75 538 TYR A O 1
ATOM 4202 N N . GLU A 1 539 ? -12.384 15.292 9.769 1.00 94.44 539 GLU A N 1
ATOM 4203 C CA . GLU A 1 539 ? -13.609 14.936 10.491 1.00 94.44 539 GLU A CA 1
ATOM 4204 C C . GLU A 1 539 ? -14.830 15.087 9.579 1.00 94.44 539 GLU A C 1
ATOM 4206 O O . GLU A 1 539 ? -14.993 16.101 8.890 1.00 94.44 539 GLU A O 1
ATOM 4211 N N . ILE A 1 540 ? -15.705 14.085 9.626 1.00 92.31 540 ILE A N 1
ATOM 4212 C CA . ILE A 1 540 ? -16.927 13.987 8.835 1.00 92.31 540 ILE A CA 1
ATOM 4213 C C . ILE A 1 540 ? -18.096 13.717 9.782 1.00 92.31 540 ILE A C 1
ATOM 4215 O O . ILE A 1 540 ? -18.051 12.787 10.590 1.00 92.31 540 ILE A O 1
ATOM 4219 N N . ASP A 1 541 ? -19.159 14.513 9.677 1.00 91.44 541 ASP A N 1
ATOM 4220 C CA . ASP A 1 541 ? -20.392 14.276 10.430 1.00 91.44 541 ASP A CA 1
ATOM 4221 C C . ASP A 1 541 ? -21.076 13.001 9.916 1.00 91.44 541 ASP A C 1
ATOM 4223 O O . ASP A 1 541 ? -21.285 12.848 8.706 1.00 91.44 541 ASP A O 1
ATOM 4227 N N . ARG A 1 542 ? -21.440 12.081 10.819 1.00 90.50 542 ARG A N 1
ATOM 4228 C CA . ARG A 1 542 ? -22.058 10.812 10.416 1.00 90.50 542 ARG A CA 1
ATOM 4229 C C . ARG A 1 542 ? -23.401 11.023 9.724 1.00 90.50 542 ARG A C 1
ATOM 4231 O O . ARG A 1 542 ? -23.753 10.223 8.859 1.00 90.50 542 ARG A O 1
ATOM 4238 N N . ASP A 1 543 ? -24.132 12.072 10.088 1.00 87.81 543 ASP A N 1
ATOM 4239 C CA . ASP A 1 543 ? -25.485 12.359 9.610 1.00 87.81 543 ASP A CA 1
ATOM 4240 C C . ASP A 1 543 ? -25.475 13.287 8.386 1.00 87.81 543 ASP A C 1
ATOM 4242 O O . ASP A 1 543 ? -26.520 13.803 7.985 1.00 87.81 543 ASP A O 1
ATOM 4246 N N . THR A 1 544 ? -24.304 13.473 7.756 1.00 79.56 544 THR A N 1
ATOM 4247 C CA . THR A 1 544 ? -24.173 14.179 6.473 1.00 79.56 544 THR A CA 1
ATOM 4248 C C . THR A 1 544 ? -25.206 13.642 5.473 1.00 79.56 544 THR A C 1
ATOM 4250 O O . THR A 1 544 ? -25.175 12.447 5.149 1.00 79.56 544 THR A O 1
ATOM 4253 N N . PRO A 1 545 ? -26.133 14.490 4.979 1.00 71.50 545 PRO A N 1
ATOM 4254 C CA . PRO A 1 545 ? -27.177 14.033 4.081 1.00 71.50 545 PRO A CA 1
ATOM 4255 C C . PRO A 1 545 ? -26.605 13.536 2.759 1.00 71.50 545 PRO A C 1
ATOM 4257 O O . PRO A 1 545 ? -25.685 14.115 2.181 1.00 71.50 545 PRO A O 1
ATOM 4260 N N . VAL A 1 546 ? -27.221 12.483 2.243 1.00 66.75 546 VAL A N 1
ATOM 4261 C CA . VAL A 1 546 ? -26.948 11.964 0.906 1.00 66.75 546 VAL A CA 1
ATOM 4262 C C . VAL A 1 546 ? -27.219 13.053 -0.135 1.00 66.75 546 VAL A C 1
ATOM 4264 O O . VAL A 1 546 ? -28.261 13.704 -0.092 1.00 66.75 546 VAL A O 1
ATOM 4267 N N . GLY A 1 547 ? -26.299 13.244 -1.081 1.00 60.12 547 GLY A N 1
ATOM 4268 C CA . GLY A 1 547 ? -26.422 14.236 -2.152 1.00 60.12 547 GLY A CA 1
ATOM 4269 C C . GLY A 1 547 ? -26.156 15.684 -1.731 1.00 60.12 547 GLY A C 1
ATOM 4270 O O . GLY A 1 547 ? -26.208 16.569 -2.584 1.00 60.12 547 GLY A O 1
ATOM 4271 N N . ALA A 1 548 ? -25.861 15.948 -0.452 1.00 65.19 548 ALA A N 1
ATOM 4272 C CA . ALA A 1 548 ? -25.397 17.261 -0.017 1.00 65.19 548 ALA A CA 1
ATOM 4273 C C . ALA A 1 548 ? -23.965 17.536 -0.509 1.00 65.19 548 ALA A C 1
ATOM 4275 O O . ALA A 1 548 ? -23.192 16.617 -0.784 1.00 65.19 548 ALA A O 1
ATOM 4276 N N . GLU A 1 549 ? -23.601 18.819 -0.588 1.00 64.50 549 GLU A N 1
ATOM 4277 C CA . GLU A 1 549 ? -22.203 19.223 -0.749 1.00 64.50 549 GLU A CA 1
ATOM 4278 C C . GLU A 1 549 ? -21.390 18.648 0.419 1.00 64.50 549 GLU A C 1
ATOM 4280 O O . GLU A 1 549 ? -21.655 18.964 1.585 1.00 64.50 549 GLU A O 1
ATOM 4285 N N . PHE A 1 550 ? -20.423 17.782 0.113 1.00 67.75 550 PHE A N 1
ATOM 4286 C CA . PHE A 1 550 ? -19.602 17.151 1.134 1.00 67.75 550 PHE A CA 1
ATOM 4287 C C . PHE A 1 550 ? -18.689 18.190 1.779 1.00 67.75 550 PHE A C 1
ATOM 4289 O O . PHE A 1 550 ? -17.945 18.911 1.108 1.00 67.75 550 PHE A O 1
ATOM 4296 N N . ARG A 1 551 ? -18.750 18.264 3.109 1.00 72.06 551 ARG A N 1
ATOM 4297 C CA . ARG A 1 551 ? -17.913 19.152 3.910 1.00 72.06 551 ARG A CA 1
ATOM 4298 C C . ARG A 1 551 ? -17.190 18.329 4.955 1.00 72.06 551 ARG A C 1
ATOM 4300 O O . ARG A 1 551 ? -17.797 17.894 5.929 1.00 72.06 551 ARG A O 1
ATOM 4307 N N . ALA A 1 552 ? -15.890 18.185 4.763 1.00 85.25 552 ALA A N 1
ATOM 4308 C CA . ALA A 1 552 ? -14.992 17.651 5.766 1.00 85.25 552 ALA A CA 1
ATOM 4309 C C . ALA A 1 552 ? -14.290 18.801 6.496 1.00 85.25 552 ALA A C 1
ATOM 4311 O O . ALA A 1 552 ? -13.909 19.808 5.887 1.00 85.25 552 ALA A O 1
ATOM 4312 N N . ARG A 1 553 ? -14.118 18.664 7.812 1.00 88.75 553 ARG A N 1
ATOM 4313 C CA . ARG A 1 553 ? -13.289 19.585 8.592 1.00 88.75 553 ARG A CA 1
ATOM 4314 C C . ARG A 1 553 ? -11.851 19.059 8.581 1.00 88.75 553 ARG A C 1
ATOM 4316 O O . ARG A 1 553 ? -11.636 17.987 9.145 1.00 88.75 553 ARG A O 1
ATOM 4323 N N . PRO A 1 554 ? -10.882 19.757 7.960 1.00 90.12 554 PRO A N 1
ATOM 4324 C CA . PRO A 1 554 ? -9.484 19.353 8.055 1.00 90.12 554 PRO A CA 1
ATOM 4325 C C . PRO A 1 554 ? -9.029 19.413 9.516 1.00 90.12 554 PRO A C 1
ATOM 4327 O O . PRO A 1 554 ? -9.354 20.361 10.234 1.00 90.12 554 PRO A O 1
ATOM 4330 N N . LEU A 1 555 ? -8.314 18.380 9.952 1.00 91.62 555 LEU A N 1
ATOM 4331 C CA . LEU A 1 555 ? -7.735 18.287 11.292 1.00 91.62 555 LEU A CA 1
ATOM 4332 C C . LEU A 1 555 ? -6.214 18.437 11.264 1.00 91.62 555 LEU A C 1
ATOM 4334 O O . LEU A 1 555 ? -5.662 18.938 12.234 1.00 91.62 555 LEU A O 1
ATOM 4338 N N . THR A 1 556 ? -5.552 18.035 10.176 1.00 91.50 556 THR A N 1
ATOM 4339 C CA . THR A 1 556 ? -4.092 18.134 10.028 1.00 91.50 556 THR A CA 1
ATOM 4340 C C . THR A 1 556 ? -3.694 18.777 8.701 1.00 91.50 556 THR A C 1
ATOM 4342 O O . THR A 1 556 ? -4.426 18.692 7.711 1.00 91.50 556 THR A O 1
ATOM 4345 N N . HIS A 1 557 ? -2.493 19.362 8.668 1.00 88.31 557 HIS A N 1
ATOM 4346 C CA . HIS A 1 557 ? -1.876 19.935 7.463 1.00 88.31 557 HIS A CA 1
ATOM 4347 C C . HIS A 1 557 ? -0.403 19.511 7.325 1.00 88.31 557 HIS A C 1
ATOM 4349 O O . HIS A 1 557 ? 0.503 20.333 7.227 1.00 88.31 557 HIS A O 1
ATOM 4355 N N . THR A 1 558 ? -0.156 18.203 7.342 1.00 87.75 558 THR A N 1
ATOM 4356 C CA . THR A 1 558 ? 1.192 17.621 7.297 1.00 87.75 558 THR A CA 1
ATOM 4357 C C . THR A 1 558 ? 1.707 17.450 5.866 1.00 87.75 558 THR A C 1
ATOM 4359 O O . THR A 1 558 ? 0.944 17.137 4.950 1.00 87.75 558 THR A O 1
ATOM 4362 N N . THR A 1 559 ? 3.021 17.600 5.681 1.00 87.94 559 THR A N 1
ATOM 4363 C CA . THR A 1 559 ? 3.706 17.333 4.401 1.00 87.94 559 THR A CA 1
ATOM 4364 C C . THR A 1 559 ? 4.139 15.878 4.238 1.00 87.94 559 THR A C 1
ATOM 4366 O O . THR A 1 559 ? 4.233 15.384 3.117 1.00 87.94 559 THR A O 1
ATOM 4369 N N . GLY A 1 560 ? 4.394 15.177 5.344 1.00 87.00 560 GLY A N 1
ATOM 4370 C CA . GLY A 1 560 ? 4.731 13.755 5.327 1.00 87.00 560 GLY A CA 1
ATOM 4371 C C . GLY A 1 560 ? 3.503 12.849 5.215 1.00 87.00 560 GLY A C 1
ATOM 4372 O O . GLY A 1 560 ? 3.582 11.787 4.605 1.00 87.00 560 GLY A O 1
ATOM 4373 N N . GLY A 1 561 ? 2.375 13.277 5.775 1.00 92.50 561 GLY A N 1
ATOM 4374 C CA . GLY A 1 561 ? 1.129 12.525 5.824 1.00 92.50 561 GLY A CA 1
ATOM 4375 C C . GLY A 1 561 ? 0.745 12.071 7.236 1.00 92.50 561 GLY A C 1
ATOM 4376 O O . GLY A 1 561 ? 1.605 11.882 8.102 1.00 92.50 561 GLY A O 1
ATOM 4377 N N . ALA A 1 562 ? -0.558 11.888 7.448 1.00 95.44 562 ALA A N 1
ATOM 4378 C CA . ALA A 1 562 ? -1.195 11.464 8.688 1.00 95.44 562 ALA A CA 1
ATOM 4379 C C . ALA A 1 562 ? -2.280 10.409 8.400 1.00 95.44 562 ALA A C 1
ATOM 4381 O O . ALA A 1 562 ? -3.213 10.650 7.635 1.00 95.44 562 ALA A O 1
ATOM 4382 N N . LEU A 1 563 ? -2.145 9.234 9.019 1.00 95.75 563 LEU A N 1
ATOM 4383 C CA . LEU A 1 563 ? -2.936 8.022 8.771 1.00 95.75 563 LEU A CA 1
ATOM 4384 C C . LEU A 1 563 ? -3.369 7.378 10.089 1.00 95.75 563 LEU A C 1
ATOM 4386 O O . LEU A 1 563 ? -2.801 7.676 11.139 1.00 95.75 563 LEU A O 1
ATOM 4390 N N . TRP A 1 564 ? -4.275 6.399 10.025 1.00 97.19 564 TRP A N 1
ATOM 4391 C CA . TRP A 1 564 ? -4.614 5.532 11.162 1.00 97.19 564 TRP A CA 1
ATOM 4392 C C . TRP A 1 564 ? -4.911 6.302 12.464 1.00 97.19 564 TRP A C 1
ATOM 4394 O O . TRP A 1 564 ? -4.243 6.067 13.476 1.00 97.19 564 TRP A O 1
ATOM 4404 N N . PRO A 1 565 ? -5.878 7.236 12.451 1.00 97.94 565 PRO A N 1
ATOM 4405 C CA . PRO A 1 565 ? -6.279 7.947 13.651 1.00 97.94 565 PRO A CA 1
ATOM 4406 C C . PRO A 1 565 ? -6.942 7.002 14.665 1.00 97.94 565 PRO A C 1
ATOM 4408 O O . PRO A 1 565 ? -7.571 6.010 14.299 1.00 97.94 565 PRO A O 1
ATOM 4411 N N . ASP A 1 566 ? -6.871 7.362 15.941 1.00 98.12 566 ASP A N 1
ATOM 4412 C CA . ASP A 1 566 ? -7.825 6.943 16.965 1.00 98.12 566 ASP A CA 1
ATOM 4413 C C . ASP A 1 566 ? -8.070 8.110 17.923 1.00 98.12 566 ASP A C 1
ATOM 4415 O O . ASP A 1 566 ? -7.175 8.921 18.179 1.00 98.12 566 ASP A O 1
ATOM 4419 N N . VAL A 1 567 ? -9.293 8.218 18.435 1.00 97.38 567 VAL A N 1
ATOM 4420 C CA . VAL A 1 567 ? -9.700 9.323 19.313 1.00 97.38 567 VAL A CA 1
ATOM 4421 C C . VAL A 1 567 ? -9.687 8.840 20.756 1.00 97.38 567 VAL A C 1
ATOM 4423 O O . VAL A 1 567 ? -10.173 7.748 21.056 1.00 97.38 567 VAL A O 1
ATOM 4426 N N . SER A 1 568 ? -9.133 9.642 21.665 1.00 95.62 568 SER A N 1
ATOM 4427 C CA . SER A 1 568 ? -9.088 9.269 23.077 1.00 95.62 568 SER A CA 1
ATOM 4428 C C . SER A 1 568 ? -10.504 9.092 23.638 1.00 95.62 568 SER A C 1
ATOM 4430 O O . SER A 1 568 ? -11.412 9.809 23.223 1.00 95.62 568 SER A O 1
ATOM 4432 N N . PRO A 1 569 ? -10.735 8.167 24.590 1.00 93.38 569 PRO A N 1
ATOM 4433 C CA . PRO A 1 569 ? -12.074 7.882 25.120 1.00 93.38 569 PRO A CA 1
ATOM 4434 C C . PRO A 1 569 ? -12.813 9.093 25.712 1.00 93.38 569 PRO A C 1
ATOM 4436 O O . PRO A 1 569 ? -14.039 9.111 25.736 1.00 93.38 569 PRO A O 1
ATOM 4439 N N . ASP A 1 570 ? -12.075 10.100 26.182 1.00 91.69 570 ASP A N 1
ATOM 4440 C CA . ASP A 1 570 ? -12.598 11.374 26.688 1.00 91.69 570 ASP A CA 1
ATOM 4441 C C . ASP A 1 570 ? -12.906 12.408 25.584 1.00 91.69 570 ASP A C 1
ATOM 4443 O O . ASP A 1 570 ? -13.446 13.475 25.870 1.00 91.69 570 ASP A O 1
ATOM 4447 N N . GLY A 1 571 ? -12.570 12.110 24.326 1.00 92.94 571 GLY A N 1
ATOM 4448 C CA . GLY A 1 571 ? -12.755 12.988 23.171 1.00 92.94 571 GLY A CA 1
ATOM 4449 C C . GLY A 1 571 ? -11.785 14.169 23.106 1.00 92.94 571 GLY A C 1
ATOM 4450 O O . GLY A 1 571 ? -12.017 15.083 22.319 1.00 92.94 571 GLY A O 1
ATOM 4451 N N . ALA A 1 572 ? -10.727 14.187 23.924 1.00 92.62 572 ALA A N 1
ATOM 4452 C CA . ALA A 1 572 ? -9.842 15.343 24.068 1.00 92.62 572 ALA A CA 1
ATOM 4453 C C . ALA A 1 572 ? -8.621 15.335 23.133 1.00 92.62 572 ALA A C 1
ATOM 4455 O O . ALA A 1 572 ? -8.022 16.387 22.905 1.00 92.62 572 ALA A O 1
ATOM 4456 N N . SER A 1 573 ? -8.216 14.180 22.601 1.00 94.94 573 SER A N 1
ATOM 4457 C CA . SER A 1 573 ? -7.016 14.051 21.768 1.00 94.94 573 SER A CA 1
ATOM 4458 C C . SER A 1 573 ? -7.166 13.014 20.660 1.00 94.94 573 SER A C 1
ATOM 4460 O O . SER A 1 573 ? -8.018 12.128 20.721 1.00 94.94 573 SER A O 1
ATOM 4462 N N . ILE A 1 574 ? -6.313 13.130 19.647 1.00 97.12 574 ILE A N 1
ATOM 4463 C CA . ILE A 1 574 ? -6.165 12.168 18.555 1.00 97.12 574 ILE A CA 1
ATOM 4464 C C . ILE A 1 574 ? -4.749 11.617 18.626 1.00 97.12 574 ILE A C 1
ATOM 4466 O O . ILE A 1 574 ? -3.798 12.393 18.738 1.00 97.12 574 ILE A O 1
ATOM 4470 N N . VAL A 1 575 ? -4.608 10.295 18.541 1.00 97.69 575 VAL A N 1
ATOM 4471 C CA . VAL A 1 575 ? -3.341 9.651 18.183 1.00 97.69 575 VAL A CA 1
ATOM 4472 C C . VAL A 1 575 ? -3.412 9.233 16.722 1.00 97.69 575 VAL A C 1
ATOM 4474 O O . VAL A 1 575 ? -4.463 8.796 16.263 1.00 97.69 575 VAL A O 1
ATOM 4477 N N . TYR A 1 576 ? -2.322 9.373 15.983 1.00 98.00 576 TYR A N 1
ATOM 4478 C CA . TYR A 1 576 ? -2.262 8.978 14.579 1.00 98.00 576 TYR A CA 1
ATOM 4479 C C . TYR A 1 576 ? -0.849 8.549 14.190 1.00 98.00 576 TYR A C 1
ATOM 4481 O O . TYR A 1 576 ? 0.112 8.755 14.934 1.00 98.00 576 TYR A O 1
ATOM 4489 N N . VAL A 1 577 ? -0.730 7.932 13.020 1.00 97.81 577 VAL A N 1
ATOM 4490 C CA . VAL A 1 577 ? 0.543 7.564 12.401 1.00 97.81 577 VAL A CA 1
ATOM 4491 C C . VAL A 1 577 ? 0.973 8.685 11.462 1.00 97.81 577 VAL A C 1
ATOM 4493 O O . VAL A 1 577 ? 0.293 8.956 10.475 1.00 97.81 577 VAL A O 1
ATOM 4496 N N . GLY A 1 578 ? 2.097 9.328 11.762 1.00 96.12 578 GLY A N 1
ATOM 4497 C CA . GLY A 1 578 ? 2.702 10.363 10.928 1.00 96.12 578 GLY A CA 1
ATOM 4498 C C . GLY A 1 578 ? 3.952 9.857 10.214 1.00 96.12 578 GLY A C 1
ATOM 4499 O O . GLY A 1 578 ? 4.677 9.010 10.743 1.00 96.12 578 GLY A O 1
ATOM 4500 N N . TYR A 1 579 ? 4.213 10.382 9.020 1.00 95.25 579 TYR A N 1
ATOM 4501 C CA . TYR A 1 579 ? 5.427 10.077 8.262 1.00 95.25 579 TYR A CA 1
ATOM 4502 C C . TYR A 1 579 ? 6.582 11.025 8.606 1.00 95.25 579 TYR A C 1
ATOM 4504 O O . TYR A 1 579 ? 6.394 12.224 8.811 1.00 95.25 579 TYR A O 1
ATOM 4512 N N . THR A 1 580 ? 7.796 10.486 8.616 1.00 93.94 580 THR A N 1
ATOM 4513 C CA . THR A 1 580 ? 9.060 11.198 8.820 1.00 93.94 580 THR A CA 1
ATOM 4514 C C . THR A 1 580 ? 10.108 10.688 7.822 1.00 93.94 580 THR A C 1
ATOM 4516 O O . THR A 1 580 ? 9.931 9.606 7.258 1.00 93.94 580 THR A O 1
ATOM 4519 N N . PRO A 1 581 ? 11.246 11.383 7.635 1.00 93.38 581 PRO A N 1
ATOM 4520 C CA . PRO A 1 581 ? 12.341 10.878 6.803 1.00 93.38 581 PRO A CA 1
ATOM 4521 C C . PRO A 1 581 ? 12.905 9.515 7.232 1.00 93.38 581 PRO A C 1
ATOM 4523 O O . PRO A 1 581 ? 13.546 8.857 6.422 1.00 93.38 581 PRO A O 1
ATOM 4526 N N . ASP A 1 582 ? 12.673 9.088 8.478 1.00 94.88 582 ASP A N 1
ATOM 4527 C CA . ASP A 1 582 ? 13.114 7.787 8.995 1.00 94.88 582 ASP A CA 1
ATOM 4528 C C . ASP A 1 582 ? 11.980 6.725 8.960 1.00 94.88 582 ASP A C 1
ATOM 4530 O O . ASP A 1 582 ? 12.174 5.590 9.401 1.00 94.88 582 ASP A O 1
ATOM 4534 N N . GLY A 1 583 ? 10.793 7.071 8.441 1.00 95.62 583 GLY A N 1
ATOM 4535 C CA . GLY A 1 583 ? 9.604 6.215 8.345 1.00 95.62 583 GLY A CA 1
ATOM 4536 C C . GLY A 1 583 ? 8.434 6.702 9.202 1.00 95.62 583 GLY A C 1
ATOM 4537 O O . GLY A 1 583 ? 8.289 7.897 9.451 1.00 95.62 583 GLY A O 1
ATOM 4538 N N . PHE A 1 584 ? 7.576 5.785 9.637 1.00 96.62 584 PHE A N 1
ATOM 4539 C CA . PHE A 1 584 ? 6.339 6.075 10.361 1.00 96.62 584 PHE A CA 1
ATOM 4540 C C . PHE A 1 584 ? 6.515 6.039 11.876 1.00 96.62 584 PHE A C 1
ATOM 4542 O O . PHE A 1 584 ? 7.181 5.157 12.413 1.00 96.62 584 PHE A O 1
ATOM 4549 N N . ASP A 1 585 ? 5.837 6.952 12.567 1.00 97.19 585 ASP A N 1
ATOM 4550 C CA . ASP A 1 585 ? 5.794 7.015 14.025 1.00 97.19 585 ASP A CA 1
ATOM 4551 C C . ASP A 1 585 ? 4.439 7.496 14.542 1.00 97.19 585 ASP A C 1
ATOM 4553 O O . ASP A 1 585 ? 3.619 8.018 13.790 1.00 97.19 585 ASP A O 1
ATOM 4557 N N . LEU A 1 586 ? 4.196 7.317 15.841 1.00 97.50 586 LEU A N 1
ATOM 4558 C CA . LEU A 1 586 ? 3.003 7.841 16.491 1.00 97.50 586 LEU A CA 1
ATOM 4559 C C . LEU A 1 586 ? 3.152 9.324 16.804 1.00 97.50 586 LEU A C 1
ATOM 4561 O O . LEU A 1 586 ? 4.172 9.764 17.338 1.00 97.50 586 LEU A O 1
ATOM 4565 N N . PHE A 1 587 ? 2.083 10.063 16.552 1.00 96.81 587 PHE A N 1
ATOM 4566 C CA . PHE A 1 587 ? 1.915 11.462 16.911 1.00 96.81 587 PHE A CA 1
ATOM 4567 C C . PHE A 1 587 ? 0.613 11.630 17.686 1.00 96.81 587 PHE A C 1
ATOM 4569 O O . PHE A 1 587 ? -0.328 10.856 17.517 1.00 96.81 587 PHE A O 1
ATOM 4576 N N . GLN A 1 588 ? 0.563 12.644 18.543 1.00 95.81 588 GLN A N 1
ATOM 4577 C CA . GLN A 1 588 ? -0.640 13.032 19.263 1.00 95.81 588 GLN A CA 1
ATOM 4578 C C . GLN A 1 588 ? -0.894 14.522 19.112 1.00 95.81 588 GLN A C 1
ATOM 4580 O O . GLN A 1 588 ? 0.031 15.325 19.202 1.00 95.81 588 GLN A O 1
ATOM 4585 N N . MET A 1 589 ? -2.161 14.881 18.953 1.00 94.69 589 MET A N 1
ATOM 4586 C CA . MET A 1 589 ? -2.630 16.263 18.912 1.00 94.69 589 MET A CA 1
ATOM 4587 C C . MET A 1 589 ? -3.906 16.421 19.755 1.00 94.69 589 MET A C 1
ATOM 4589 O O . MET A 1 589 ? -4.629 15.439 19.963 1.00 94.69 589 MET A O 1
ATOM 4593 N N . PRO A 1 590 ? -4.223 17.632 20.242 1.00 94.25 590 PRO A N 1
ATOM 4594 C CA . PRO A 1 590 ? -5.538 17.921 20.807 1.00 94.25 590 PRO A CA 1
ATOM 4595 C C . PRO A 1 590 ? -6.645 17.695 19.770 1.00 94.25 590 PRO A C 1
ATOM 4597 O O . PRO A 1 590 ? -6.473 18.034 18.602 1.00 94.25 590 PRO A O 1
ATOM 4600 N N . TYR A 1 591 ? -7.800 17.174 20.187 1.00 92.44 591 TYR A N 1
ATOM 4601 C CA . TYR A 1 591 ? -8.983 17.129 19.329 1.00 92.44 591 TYR A CA 1
ATOM 4602 C C . TYR A 1 591 ? -9.613 18.529 19.311 1.00 92.44 591 TYR A C 1
ATOM 4604 O O . TYR A 1 591 ? -10.044 19.016 20.362 1.00 92.44 591 TYR A O 1
ATOM 4612 N N . PRO A 1 592 ? -9.678 19.219 18.161 1.00 84.00 592 PRO A N 1
ATOM 4613 C CA . PRO A 1 592 ? -10.122 20.603 18.148 1.00 84.00 592 PRO A CA 1
ATOM 4614 C C . PRO A 1 592 ? -11.619 20.697 18.465 1.00 84.00 592 PRO A C 1
ATOM 4616 O O . PRO A 1 592 ? -12.441 20.049 17.809 1.00 84.00 592 PRO A O 1
ATOM 4619 N N . SER A 1 593 ? -11.966 21.531 19.454 1.00 67.94 593 SER A N 1
ATOM 4620 C CA . SER A 1 593 ? -13.352 21.754 19.890 1.00 67.94 593 SER A CA 1
ATOM 4621 C C . SER A 1 593 ? -14.251 22.222 18.737 1.00 67.94 593 SER A C 1
ATOM 4623 O O . SER A 1 593 ? -13.793 22.914 17.826 1.00 67.94 593 SER A O 1
ATOM 4625 N N . ALA A 1 594 ? -15.544 21.885 18.790 1.00 56.28 594 ALA A N 1
ATOM 4626 C CA . ALA A 1 594 ? -16.519 22.223 17.744 1.00 56.28 594 ALA A CA 1
ATOM 4627 C C . ALA A 1 594 ? -16.657 23.739 17.463 1.00 56.28 594 ALA A C 1
ATOM 4629 O O . ALA A 1 594 ? -17.189 24.114 16.424 1.00 56.28 594 ALA A O 1
ATOM 4630 N N . ALA A 1 595 ? -16.174 24.600 18.368 1.00 43.91 595 ALA A N 1
ATOM 4631 C CA . ALA A 1 595 ? -16.200 26.058 18.241 1.00 43.91 595 ALA A CA 1
ATOM 4632 C C . ALA A 1 595 ? -15.058 26.639 17.378 1.00 43.91 595 ALA A C 1
ATOM 4634 O O . ALA A 1 595 ? -15.055 27.836 17.099 1.00 43.91 595 ALA A O 1
ATOM 4635 N N . GLY A 1 596 ? -14.088 25.821 16.956 1.00 45.41 596 GLY A N 1
ATOM 4636 C CA . GLY A 1 596 ? -13.059 26.231 16.003 1.00 45.41 596 GLY A CA 1
ATOM 4637 C C . GLY A 1 596 ? -13.564 26.087 14.570 1.00 45.41 596 GLY A C 1
ATOM 4638 O O . GLY A 1 596 ? -13.414 25.021 13.971 1.00 45.41 596 GLY A O 1
ATOM 4639 N N . GLU A 1 597 ? -14.163 27.144 14.019 1.00 41.44 597 GLU A N 1
ATOM 4640 C CA . GLU A 1 597 ? -14.466 27.255 12.587 1.00 41.44 597 GLU A CA 1
ATOM 4641 C C . GLU A 1 597 ? -13.161 27.374 11.778 1.00 41.44 597 GLU A C 1
ATOM 4643 O O . GLU A 1 597 ? -12.766 28.444 11.325 1.00 41.44 597 GLU A O 1
ATOM 4648 N N . GLY A 1 598 ? -12.463 26.252 11.596 1.00 46.16 598 GLY A N 1
ATOM 4649 C CA . GLY A 1 598 ? -11.546 26.096 10.472 1.00 46.16 598 GLY A CA 1
ATOM 4650 C C . GLY A 1 598 ? -12.354 26.058 9.175 1.00 46.16 598 GLY A C 1
ATOM 4651 O O . GLY A 1 598 ? -13.450 25.489 9.142 1.00 46.16 598 GLY A O 1
ATOM 4652 N N . ALA A 1 599 ? -11.839 26.675 8.110 1.00 44.69 599 ALA A N 1
ATOM 4653 C CA . ALA A 1 599 ? -12.473 26.650 6.796 1.00 44.69 599 ALA A CA 1
ATOM 4654 C C . ALA A 1 599 ? -12.774 25.196 6.391 1.00 44.69 599 ALA A C 1
ATOM 4656 O O . ALA A 1 599 ? -11.865 24.388 6.205 1.00 44.69 599 ALA A O 1
ATOM 4657 N N . ARG A 1 600 ? -14.062 24.845 6.293 1.00 54.31 600 ARG A N 1
ATOM 4658 C CA . ARG A 1 600 ? -14.489 23.534 5.793 1.00 54.31 600 ARG A CA 1
ATOM 4659 C C . ARG A 1 600 ? -14.067 23.443 4.334 1.00 54.31 600 ARG A C 1
ATOM 4661 O O . ARG A 1 600 ? -14.464 24.293 3.538 1.00 54.31 600 ARG A O 1
ATOM 4668 N N . THR A 1 601 ? -13.283 22.433 3.985 1.00 55.50 601 THR A N 1
ATOM 4669 C CA . THR A 1 601 ? -12.925 22.200 2.589 1.00 55.50 601 THR A CA 1
ATOM 4670 C C . THR A 1 601 ? -14.177 21.703 1.872 1.00 55.50 601 THR A C 1
ATOM 4672 O O . THR A 1 601 ? -14.726 20.658 2.223 1.00 55.50 601 THR A O 1
ATOM 4675 N N . SER A 1 602 ? -14.674 22.489 0.917 1.00 48.69 602 SER A N 1
ATOM 4676 C CA . SER A 1 602 ? -15.720 22.049 -0.004 1.00 48.69 602 SER A CA 1
ATOM 4677 C C . SER A 1 602 ? -15.098 21.068 -0.986 1.00 48.69 602 SER A C 1
ATOM 4679 O O . SER A 1 602 ? -14.187 21.442 -1.728 1.00 48.69 602 SER A O 1
ATOM 4681 N N . ILE A 1 603 ? -15.580 19.834 -0.992 1.00 52.91 603 ILE A N 1
ATOM 4682 C CA . ILE A 1 603 ? -15.187 18.830 -1.981 1.00 52.91 603 ILE A CA 1
ATOM 4683 C C . ILE A 1 603 ? -16.409 18.608 -2.871 1.00 52.91 603 ILE A C 1
ATOM 4685 O O . ILE A 1 603 ? -17.529 18.538 -2.348 1.00 52.91 603 ILE A O 1
ATOM 4689 N N . PRO A 1 604 ? -16.240 18.581 -4.205 1.00 40.16 604 PRO A N 1
ATOM 4690 C CA . PRO A 1 604 ? -17.362 18.483 -5.124 1.00 40.16 604 PRO A CA 1
ATOM 4691 C C . PRO A 1 604 ? -18.274 17.287 -4.792 1.00 40.16 604 PRO A C 1
ATOM 4693 O O . PRO A 1 604 ? -17.798 16.228 -4.382 1.00 40.16 604 PRO A O 1
ATOM 4696 N N . PRO A 1 605 ? -19.599 17.454 -4.936 1.00 40.03 605 PRO A N 1
ATOM 4697 C CA . PRO A 1 605 ? -20.570 16.473 -4.480 1.00 40.03 605 PRO A CA 1
ATOM 4698 C C . PRO A 1 605 ? -20.501 15.202 -5.325 1.00 40.03 605 PRO A C 1
ATOM 4700 O O . PRO A 1 605 ? -20.819 15.215 -6.512 1.00 40.03 605 PRO A O 1
ATOM 4703 N N . THR A 1 606 ? -20.197 14.081 -4.679 1.00 46.44 606 THR A N 1
ATOM 4704 C CA . THR A 1 606 ? -20.521 12.753 -5.212 1.00 46.44 606 THR A CA 1
ATOM 4705 C C . THR A 1 606 ? -20.948 11.845 -4.065 1.00 46.44 606 THR A C 1
ATOM 4707 O O . THR A 1 606 ? -20.255 10.909 -3.721 1.00 46.44 606 THR A O 1
ATOM 4710 N N . ILE A 1 607 ? -22.078 12.121 -3.406 1.00 44.91 607 ILE A N 1
ATOM 4711 C CA . ILE A 1 607 ? -22.604 11.222 -2.361 1.00 44.91 607 ILE A CA 1
ATOM 4712 C C . ILE A 1 607 ? -23.973 10.709 -2.781 1.00 44.91 607 ILE A C 1
ATOM 4714 O O . ILE A 1 607 ? -24.922 11.480 -2.898 1.00 44.91 607 ILE A O 1
ATOM 4718 N N . GLY A 1 608 ? -24.076 9.396 -2.973 1.00 42.72 608 GLY A N 1
ATOM 4719 C CA . GLY A 1 608 ? -25.327 8.659 -3.117 1.00 42.72 608 GLY A CA 1
ATOM 4720 C C . GLY A 1 608 ? -25.463 7.634 -1.989 1.00 42.72 608 GLY A C 1
ATOM 4721 O O . GLY A 1 608 ? -24.480 7.021 -1.583 1.00 42.72 608 GLY A O 1
ATOM 4722 N N . ALA A 1 609 ? -26.674 7.439 -1.471 1.00 39.22 609 ALA A N 1
ATOM 4723 C CA . ALA A 1 609 ? -27.005 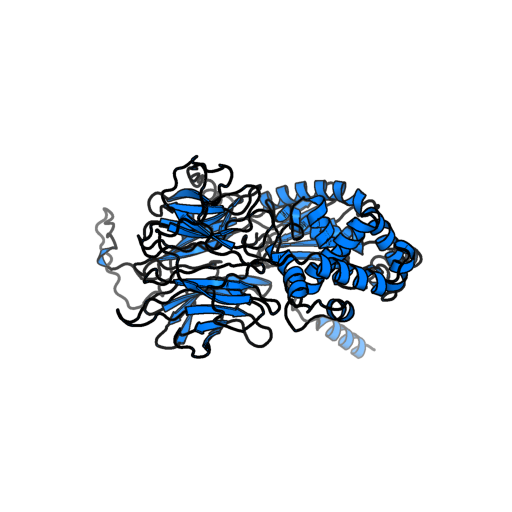6.237 -0.720 1.00 39.22 609 ALA A CA 1
ATOM 4724 C C . ALA A 1 609 ? -27.275 5.132 -1.733 1.00 39.22 609 ALA A C 1
ATOM 4726 O O . ALA A 1 609 ? -28.036 5.323 -2.683 1.00 39.22 609 ALA A O 1
ATOM 4727 N N . GLU A 1 610 ? -26.667 3.977 -1.514 1.00 48.34 610 GLU A N 1
ATOM 4728 C CA . GLU A 1 610 ? -26.837 2.805 -2.356 1.00 48.34 610 GLU A CA 1
ATOM 4729 C C . GLU A 1 610 ? -27.350 1.678 -1.476 1.00 48.34 610 GLU A C 1
ATOM 4731 O O . GLU A 1 610 ? -26.744 1.356 -0.463 1.00 48.34 610 GLU A O 1
ATOM 4736 N N . GLN A 1 611 ? -28.459 1.046 -1.849 1.00 40.75 611 GLN A N 1
ATOM 4737 C CA . GLN A 1 611 ? -28.839 -0.191 -1.177 1.00 40.75 611 GLN A CA 1
ATOM 4738 C C . GLN A 1 611 ? -27.781 -1.259 -1.457 1.00 40.75 611 GLN A C 1
ATOM 4740 O O . GLN A 1 611 ? -27.432 -1.508 -2.617 1.00 40.75 611 GLN A O 1
ATOM 4745 N N . ALA A 1 612 ? -27.315 -1.927 -0.400 1.00 41.53 612 ALA A N 1
ATOM 4746 C CA . ALA A 1 612 ? -26.518 -3.135 -0.541 1.00 41.53 612 ALA A CA 1
ATOM 4747 C C . ALA A 1 612 ? -27.318 -4.138 -1.385 1.00 41.53 612 ALA A C 1
ATOM 4749 O O . ALA A 1 612 ? -28.467 -4.464 -1.075 1.00 41.53 612 ALA A O 1
ATOM 4750 N N . ARG A 1 613 ? -26.746 -4.603 -2.500 1.00 43.78 613 ARG A N 1
ATOM 4751 C CA . ARG A 1 613 ? -27.425 -5.605 -3.327 1.00 43.78 613 ARG A CA 1
ATOM 4752 C C . ARG A 1 613 ? -27.436 -6.919 -2.544 1.00 43.78 613 ARG A C 1
ATOM 4754 O O . ARG A 1 613 ? -26.359 -7.393 -2.187 1.00 43.78 613 ARG A O 1
ATOM 4761 N N . PRO A 1 614 ? -28.606 -7.531 -2.289 1.00 35.28 614 PRO A N 1
ATOM 4762 C CA . PRO A 1 614 ? -28.658 -8.789 -1.564 1.00 35.28 614 PRO A CA 1
ATOM 4763 C C . PRO A 1 614 ? -27.847 -9.852 -2.305 1.00 35.28 614 PRO A C 1
ATOM 4765 O O . PRO A 1 614 ? -27.811 -9.868 -3.542 1.00 35.28 614 PRO A O 1
ATOM 4768 N N . LEU A 1 615 ? -27.237 -10.759 -1.538 1.00 38.72 615 LEU A N 1
ATOM 4769 C CA . LEU A 1 615 ? -26.664 -12.005 -2.040 1.00 38.72 615 LEU A CA 1
ATOM 4770 C C . LEU A 1 615 ? -27.693 -12.656 -2.973 1.00 38.72 615 LEU A C 1
ATOM 4772 O O . LEU A 1 615 ? -28.695 -13.207 -2.519 1.00 38.72 615 LEU A O 1
ATOM 4776 N N . ARG A 1 616 ? -27.483 -12.590 -4.295 1.00 34.50 616 ARG A N 1
ATOM 4777 C CA . ARG A 1 616 ? -28.207 -13.498 -5.182 1.00 34.50 616 ARG A CA 1
ATOM 4778 C C . ARG A 1 616 ? -27.718 -14.890 -4.823 1.00 34.50 616 ARG A C 1
ATOM 4780 O O . ARG A 1 616 ? -26.534 -15.193 -4.953 1.00 34.50 616 ARG A O 1
ATOM 4787 N N . ASP A 1 617 ? -28.658 -15.697 -4.356 1.00 32.00 617 ASP A N 1
ATOM 4788 C CA . ASP A 1 617 ? -28.531 -17.039 -3.791 1.00 32.00 617 ASP A CA 1
ATOM 4789 C C . ASP A 1 617 ? -28.074 -18.107 -4.815 1.00 32.00 617 ASP A C 1
ATOM 4791 O O . ASP A 1 617 ? -28.564 -19.232 -4.876 1.00 32.00 617 ASP A O 1
ATOM 4795 N N . THR A 1 618 ? -27.146 -17.747 -5.701 1.00 32.62 618 THR A N 1
ATOM 4796 C CA . THR A 1 618 ? -26.672 -18.590 -6.804 1.00 32.62 618 THR A CA 1
ATOM 4797 C C . THR A 1 618 ? -25.434 -19.417 -6.467 1.00 32.62 618 THR A C 1
ATOM 4799 O O . THR A 1 618 ? -25.011 -20.205 -7.305 1.00 32.62 618 THR A O 1
ATOM 4802 N N . GLN A 1 619 ? -24.864 -19.317 -5.259 1.00 34.88 619 GLN A N 1
ATOM 4803 C CA . GLN A 1 619 ? -23.674 -20.107 -4.897 1.00 34.88 619 GLN A CA 1
ATOM 4804 C C . GLN A 1 619 ? -23.912 -21.267 -3.922 1.00 34.88 619 GLN A C 1
ATOM 4806 O O . GLN A 1 619 ? -23.048 -22.133 -3.828 1.00 34.88 619 GLN A O 1
ATOM 4811 N N . GLN A 1 620 ? -25.088 -21.395 -3.293 1.00 28.62 620 GLN A N 1
ATOM 4812 C CA . GLN A 1 620 ? -25.395 -22.584 -2.478 1.00 28.62 620 GLN A CA 1
ATOM 4813 C C . GLN A 1 620 ? -26.020 -23.755 -3.259 1.00 28.62 620 GLN A C 1
ATOM 4815 O O . GLN A 1 620 ? -26.057 -24.868 -2.743 1.00 28.62 620 GLN A O 1
ATOM 4820 N N . ARG A 1 621 ? -26.445 -23.579 -4.523 1.00 27.53 621 ARG A N 1
ATOM 4821 C CA . ARG A 1 621 ? -27.045 -24.679 -5.318 1.00 27.53 621 ARG A CA 1
ATOM 4822 C C . ARG A 1 621 ? -26.077 -25.481 -6.195 1.00 27.53 621 ARG A C 1
ATOM 4824 O O . ARG A 1 621 ? -26.478 -26.530 -6.688 1.00 27.53 621 ARG A O 1
ATOM 4831 N N . HIS A 1 622 ? -24.819 -25.063 -6.349 1.00 30.31 622 HIS A N 1
ATOM 4832 C CA . HIS A 1 622 ? -23.829 -25.815 -7.141 1.00 30.31 622 HIS A CA 1
ATOM 4833 C C . HIS A 1 622 ? -22.925 -26.750 -6.323 1.00 30.31 622 HIS A C 1
ATOM 4835 O O . HIS A 1 622 ? -22.120 -27.465 -6.900 1.00 30.31 622 HIS A O 1
ATOM 4841 N N . ALA A 1 623 ? -23.097 -26.824 -4.998 1.00 29.86 623 ALA A N 1
ATOM 4842 C CA . ALA A 1 623 ? -22.390 -27.800 -4.160 1.00 29.86 623 ALA A CA 1
ATOM 4843 C C . ALA A 1 623 ? -23.126 -29.153 -4.018 1.00 29.86 623 ALA A C 1
ATOM 4845 O O . ALA A 1 623 ? -22.655 -30.027 -3.300 1.00 29.86 623 ALA A O 1
ATOM 4846 N N . GLN A 1 624 ? -24.284 -29.332 -4.670 1.00 27.45 624 GLN A N 1
ATOM 4847 C CA . GLN A 1 624 ? -25.112 -30.548 -4.564 1.00 27.45 624 GLN A CA 1
ATOM 4848 C C . GLN A 1 624 ? -25.491 -31.189 -5.907 1.00 27.45 624 GLN A C 1
ATOM 4850 O O . GLN A 1 624 ? -26.271 -32.139 -5.941 1.00 27.45 624 GLN A O 1
ATOM 4855 N N . ARG A 1 625 ? -24.957 -30.689 -7.021 1.00 28.83 625 ARG A N 1
ATOM 4856 C CA . ARG A 1 625 ? -25.085 -31.316 -8.338 1.00 28.83 625 ARG A CA 1
ATOM 4857 C C . ARG A 1 625 ? -23.784 -31.084 -9.079 1.00 28.83 625 ARG A C 1
ATOM 4859 O O . ARG A 1 625 ? -23.649 -30.028 -9.677 1.00 28.83 625 ARG A O 1
ATOM 4866 N N . ASP A 1 626 ? -22.843 -31.993 -8.883 1.00 37.25 626 ASP A N 1
ATOM 4867 C CA . ASP A 1 626 ? -21.790 -32.405 -9.817 1.00 37.25 626 ASP A CA 1
ATOM 4868 C C . ASP A 1 626 ? -20.974 -33.481 -9.072 1.00 37.25 626 ASP A C 1
ATOM 4870 O O . ASP A 1 626 ? -19.859 -33.239 -8.605 1.00 37.25 626 ASP A O 1
ATOM 4874 N N . ASP A 1 627 ? -21.631 -34.633 -8.874 1.00 35.34 627 ASP A N 1
ATOM 4875 C CA . ASP A 1 627 ? -20.973 -35.935 -8.686 1.00 35.34 627 ASP A CA 1
ATOM 487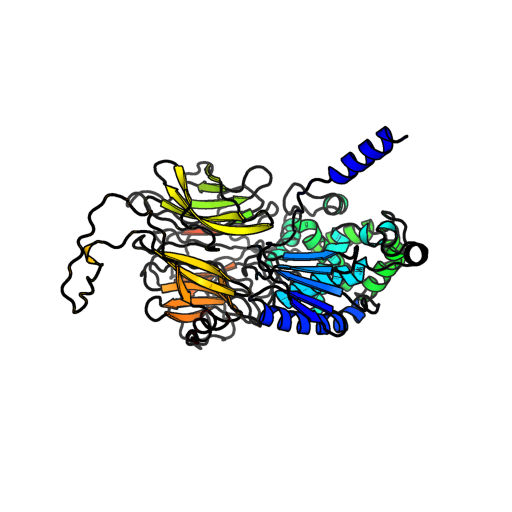6 C C . ASP A 1 627 ? -20.512 -36.464 -10.052 1.00 35.34 627 ASP A C 1
ATOM 4878 O O . ASP A 1 627 ? -21.289 -36.305 -11.030 1.00 35.34 627 ASP A O 1
#

Secondary structure (DSSP, 8-state):
-HHHHHHHHHHHHTS------SS-TT---EEEE-SSEEEEE-TT-HHHHHHHHHHHHHHHHHHTTTTTSPPPS-EEEEEE--BSS--EEEE-SSS-EEEEES-PPPTTSTT-B-S-HHHHHHHHHHHHHHHHT---THHHHHHHHH-S-GGG-GGGGS-HHHHHHHHHHHHHHHHS-BGGG-HHHHHHHHHHHHTT-PPPHHHHHH--SSTTGGGHHHHHHHHHHHHHHHHH-TTHHHHHHHHHTTS-TT-THHHHHHHSSS-HHHHHHHHHHHHHHS---PPP-TTPEE-----BEEEEEEEPPPSSTTPPPPEEEEEE-TTS--EEEEE-TTSPPPEEEEE--S-S-EEE-SSEEEEEEEEEETTTEEEEEEEEEETTT--EEE--SS--EEEEEE-TTSSEEEEEEEETTEEEEEEEE-SPPPTTT------SS--------------PPPEEEEE--TTEEEEEEEE-TTSSEEEEEEEETTS--EEEEEETTTTEEEEEE-BTTB-EEEEEE-TTSSEEEEEE-GGGPPPEEEEEETTPPTTSPEEEEE----SS-EEEEEE-TTSSEEEEEEEETTEEEEEEEEPPPTT-----EEE-----B-PPPP--S-SSSSSSS--

Foldseek 3Di:
DVVVVVVVVVVVVPPPPPPLPLADPPFDWDWDDDQAEIEIEGPPCPVVSVVLRVLLVVLQVLVCQLLVHRAHRYAYEYEEAFEQDFAKAFDPPPHTYIYTYLHDDALPDLWWFDLAPSNLRSQLRSLLRRLQNFADDVLVVVCVVVNRDPQSGQSVQDFLLQRLLRSQQRSCVRRVITNVLAQLLQLLQLQCLVVVNHDAPCDLRVFDQFPPTPSSSHSLSNLLLVLCCVPPNSSLNNVLSNQSSNDGRPPSQVSCCVSVVDGPNVSSVVSSVVSNVPDDDDDPPPFKDFQDDQFDDKAFWAWADAPDPPRGTWIWIWDDHPPDATFIWIGDPPNDDIDGLGHAADAHYWAHDDQKIKAWHWDDDPSNGTAIFIWIQGPVPSDIDTQADPQRWGQWYAFLVRQKIWTWGDDRQEIFIKIWGPDDDDPVPPPPPDDPPPDDDPDDDDDPPPDRTDIGTLADDHNKYWDNWYYFNVRQKIWIWIRHNSAAIFIWIAGRVLSWIFTQGGDRSKHWDQWEAQLVRQWIWIWMQPPSHATFIWITGPPPDFQDFGWTHTDDDDRNHWHNWYAGNVRFKIWTWGAHNRHIGIMMGTRDDPPPPDPTDGGGDDGHGDTRDDPPPPPVPVVPPDD

Radius of gyration: 26.86 Å; Cα contacts (8 Å, |Δi|>4): 1384; chains: 1; bounding box: 76×79×68 Å

Mean predicted aligned error: 8.95 Å

Nearest PDB structures (foldseek):
  4pwz-assembly1_A  TM=6.205E-01  e=9.057E-11  Yersinia pestis CO92
  8wt1-assembly1_H  TM=6.281E-01  e=1.502E-09  Geobacillus stearothermophilus ATCC 12980
  8wt1-assembly2_E  TM=6.151E-01  e=2.030E-09  Geobacillus stearothermophilus ATCC 12980
  8wt1-assembly2_F  TM=6.140E-01  e=5.534E-09  Geobacillus stearothermophilus ATCC 12980
  5zcs-assembly1_D  TM=5.583E-01  e=2.294E-04  Homo sapiens

pLDDT: mean 85.66, std 18.44, range [26.84, 98.62]

Solvent-accessible surface area (backbone atoms only — not comparable to full-atom values): 33652 Å² total; per-residue (Å²): 113,72,71,58,54,52,51,52,50,51,57,65,66,61,53,76,88,66,80,76,51,85,53,58,87,87,59,58,70,44,79,50,77,60,90,46,38,37,39,33,32,34,78,77,33,65,68,59,50,55,52,49,51,55,46,48,60,51,48,54,65,59,53,26,62,58,49,68,44,82,54,74,71,60,35,40,33,38,47,40,72,47,48,77,57,52,50,66,44,57,32,52,64,80,52,41,33,37,40,35,38,44,34,81,67,60,76,83,47,94,77,34,37,60,35,45,62,70,56,41,48,48,40,25,31,49,40,45,37,58,55,33,63,34,42,27,71,67,23,35,53,47,27,70,76,70,40,77,46,72,84,24,21,22,42,72,50,54,52,57,24,61,56,44,1,47,19,45,37,50,21,11,72,73,68,78,30,21,45,79,52,17,18,51,49,46,19,59,56,50,39,15,36,72,69,72,58,64,81,52,70,67,49,50,59,68,61,52,91,53,51,64,27,84,50,36,21,42,48,55,17,20,54,51,46,50,51,44,28,76,76,70,41,53,70,49,51,19,56,45,53,53,57,34,9,50,39,61,68,79,55,48,66,66,48,35,31,72,74,72,73,40,46,49,71,59,52,51,53,50,52,55,50,53,51,57,69,66,60,70,89,70,72,74,61,91,64,62,42,76,74,51,84,76,26,41,42,44,37,34,47,34,62,44,81,50,91,43,100,85,43,79,46,39,38,38,29,36,41,42,52,97,89,55,78,32,22,35,30,39,34,51,85,84,77,56,78,67,42,77,66,44,78,35,50,56,75,55,38,56,12,74,51,95,61,37,37,33,31,25,32,49,40,82,38,93,84,43,24,37,44,27,19,36,30,37,34,33,69,90,78,59,49,74,44,80,60,47,76,95,56,29,27,37,29,29,19,46,31,71,88,64,41,37,31,42,28,24,30,62,48,70,57,31,25,26,37,28,38,32,42,78,52,82,78,58,82,85,71,61,76,80,78,80,63,96,66,94,70,87,80,82,86,86,76,98,64,85,71,76,85,67,54,56,79,41,82,60,48,66,59,87,56,22,35,41,40,50,44,32,53,29,68,79,60,48,40,31,39,26,25,39,33,38,73,78,35,34,22,14,31,30,39,30,37,66,87,80,52,36,44,33,60,74,44,54,39,91,73,23,40,29,30,42,49,26,50,38,61,88,52,56,34,36,37,31,19,33,22,61,86,42,30,26,24,23,33,29,41,33,58,67,80,63,60,69,63,41,76,45,60,37,39,70,74,51,65,54,73,38,18,32,38,33,43,28,48,33,85,86,53,57,30,34,37,29,31,30,46,51,67,50,28,21,24,42,29,37,31,71,43,81,58,93,85,64,84,63,81,57,50,79,45,81,65,64,40,59,74,49,81,53,68,73,79,74,80,73,74,77,67,62,83,80,66,84,131

Sequence (627 aa):
MTRLISAALLLLLAAPAGAASSFDPRYRFRRLPTEHFIVYFHQGEARLAARLAAIAEETWRTLERPLGRKPPPLTHVVLVDQSELANGSAYPLPYNTILVTAVWPAGSEFIGNTEDWLRLVFTHEFTHIVHLDRSEGWARIVRGIFGRIDVAFPNLYLPAWQIEGLATYEESALTGEGRMHAGDFQSIVGEAARAKRLEPLDRVNGGLTDWPDGLAVYAYGLGFHAYLAERYGADKFAALADATARRVPFTASRVFARVYGRSLGALWRDYQASLATAVSVAPEDDHAKRLTHHGFTVLGPRFTRPACERCAPDVIYSVRTPHGFPSINRLRLDGSSPAAITTRYLGSTTAIGRDRIYFDQQELRRNTGVYSDLYALERATGRVCRVTADARLLDPDLSPDEQTIVAVQNTPGRRDLVLVRVTPPRAADLKVRTTTDGASVVASTGVVQAFRPAVETLISESETQFNAPRWAPDGHTIAAERHRAGHQAEIVLVDVAAREVRVLATDPKARWVTPAWRPDGRAVVAAADLNEGPFNLYEIDRDTPVGAEFRARPLTHTTGGALWPDVSPDGASIVYVGYTPDGFDLFQMPYPSAAGEGARTSIPPTIGAEQARPLRDTQQRHAQRDD